Protein AF-B4UJD8-F1 (afdb_monomer_lite)

Secondary structure (DSSP, 8-state):
-----------------------PPPPPP---S--S--GGGTSS-TTS--SSHHHHHS-SS-TT--SSSTTTTTHHHHHS--SS-SPPPGGGTSPPP-SGGGTTS-------TTTTGGG---EEETTEEES-GGGTTTSSB-S-SSPBTT------HHHHB-SS-TTS-TT---HHHH-TTTB-TTS-B-GGGT-TTSSS-----SS-TTTTSTTTHHHHHTT-SGGGHHHH-TTSS-GGGT--HHHHTTSSGGGG-HHHHSSS--SS--GGGHHHHSSSS-TTS---TTSTTTTTHHHHHT-SSSSPPPGGGTSPPP-SGGG-SS-------TTTTGGG---EE-SSBEESBTTTBSSTT-S-SS-BTT--SPP-GGGTS--S-SSSTTTSSTTHHIIIIIS---HHHHH-TT--SS---GGGSSSSS----GGG-EETTTTEE-STTSTT---

Structure (mmCIF, N/CA/C/O backbone):
data_AF-B4UJD8-F1
#
_entry.id   AF-B4UJD8-F1
#
loop_
_atom_site.group_PDB
_atom_site.id
_atom_site.type_symbol
_atom_site.label_atom_id
_atom_site.label_alt_id
_atom_site.label_comp_id
_atom_site.label_asym_id
_atom_site.label_entity_id
_atom_site.label_seq_id
_atom_site.pdbx_PDB_ins_code
_atom_site.Cartn_x
_atom_site.Cartn_y
_atom_site.Cartn_z
_atom_site.occupancy
_atom_site.B_iso_or_equiv
_atom_site.auth_seq_id
_atom_site.auth_comp_id
_atom_site.auth_asym_id
_atom_site.auth_atom_id
_atom_site.pdbx_PDB_model_num
ATOM 1 N N . MET A 1 1 ? -77.875 -47.893 107.534 1.00 36.34 1 MET A N 1
ATOM 2 C CA . MET A 1 1 ? -77.139 -49.135 107.843 1.00 36.34 1 MET A CA 1
ATOM 3 C C . MET A 1 1 ? -75.727 -48.987 107.295 1.00 36.34 1 MET A C 1
ATOM 5 O O . MET A 1 1 ? -75.615 -48.706 106.115 1.00 36.34 1 MET A O 1
ATOM 9 N N . ALA A 1 2 ? -74.734 -49.047 108.196 1.00 34.66 2 ALA A N 1
ATOM 10 C CA . ALA A 1 2 ? -73.296 -49.353 108.041 1.00 34.66 2 ALA A CA 1
ATOM 11 C C . ALA A 1 2 ? -72.587 -48.973 106.711 1.00 34.66 2 ALA A C 1
ATOM 13 O O . ALA A 1 2 ? -72.903 -49.521 105.666 1.00 34.66 2 ALA A O 1
ATOM 14 N N . SER A 1 3 ? -71.656 -48.004 106.727 1.00 36.50 3 SER A N 1
ATOM 15 C CA . SER A 1 3 ? -70.183 -48.200 106.885 1.00 36.50 3 SER A CA 1
ATOM 16 C C . SER A 1 3 ? -69.470 -48.352 105.529 1.00 36.50 3 SER A C 1
ATOM 18 O O . SER A 1 3 ? -69.994 -49.033 104.667 1.00 36.50 3 SER A O 1
ATOM 20 N N . THR A 1 4 ? -68.275 -47.840 105.218 1.00 42.84 4 THR A N 1
ATOM 21 C CA . THR A 1 4 ? -67.281 -46.948 105.847 1.00 42.84 4 THR A CA 1
ATOM 22 C C . THR A 1 4 ? -66.138 -46.746 104.821 1.00 42.84 4 THR A C 1
ATOM 24 O O . THR A 1 4 ? -65.787 -47.712 104.156 1.00 42.84 4 THR A O 1
ATOM 27 N N . HIS A 1 5 ? -65.484 -45.565 104.827 1.00 41.19 5 HIS A N 1
ATOM 28 C CA . HIS A 1 5 ? -64.039 -45.310 104.540 1.00 41.19 5 HIS A CA 1
ATOM 29 C C . HIS A 1 5 ? -63.490 -45.554 103.103 1.00 41.19 5 HIS A C 1
ATOM 31 O O . HIS A 1 5 ? -63.821 -46.544 102.478 1.00 41.19 5 HIS A O 1
ATOM 37 N N . ARG A 1 6 ? -62.603 -44.749 102.481 1.00 45.25 6 ARG A N 1
ATOM 38 C CA . ARG A 1 6 ? -61.486 -43.861 102.907 1.00 45.25 6 ARG A CA 1
ATOM 39 C C . ARG A 1 6 ? -61.124 -42.910 101.729 1.00 45.25 6 ARG A C 1
ATOM 41 O O . ARG A 1 6 ? -61.135 -43.358 100.592 1.00 45.25 6 ARG A O 1
ATOM 48 N N . ALA A 1 7 ? -60.999 -41.596 101.960 1.00 42.34 7 ALA A N 1
ATOM 49 C CA . ALA A 1 7 ? -59.747 -40.802 102.066 1.00 42.34 7 ALA A CA 1
ATOM 50 C C . ALA A 1 7 ? -59.022 -40.541 100.715 1.00 42.34 7 ALA A C 1
ATOM 52 O O . ALA A 1 7 ? -58.520 -41.480 100.116 1.00 42.34 7 ALA A O 1
ATOM 53 N N . ALA A 1 8 ? -59.099 -39.323 100.146 1.00 39.50 8 ALA A N 1
ATOM 54 C CA . ALA A 1 8 ? -58.214 -38.140 100.353 1.00 39.50 8 ALA A CA 1
ATOM 55 C C . ALA A 1 8 ? -57.079 -38.123 99.288 1.00 39.50 8 ALA A C 1
ATOM 57 O O . ALA A 1 8 ? -56.588 -39.187 98.951 1.00 39.50 8 ALA A O 1
ATOM 58 N N . LEU A 1 9 ? -56.624 -37.044 98.636 1.00 38.75 9 LEU A N 1
ATOM 59 C CA . LEU A 1 9 ? -56.438 -35.611 98.925 1.00 38.75 9 LEU A CA 1
ATOM 60 C C . LEU A 1 9 ? -56.398 -34.840 97.568 1.00 38.75 9 LEU A C 1
ATOM 62 O O . LEU A 1 9 ? -55.934 -35.408 96.587 1.00 38.75 9 LEU A O 1
ATOM 66 N N . ALA A 1 10 ? -57.033 -33.661 97.438 1.00 39.34 10 ALA A N 1
ATOM 67 C CA . ALA A 1 10 ? -56.462 -32.286 97.519 1.00 39.34 10 ALA A CA 1
ATOM 68 C C . ALA A 1 10 ? -55.699 -31.842 96.241 1.00 39.34 10 ALA A C 1
ATOM 70 O O . ALA A 1 10 ? -54.967 -32.637 95.679 1.00 39.34 10 ALA A O 1
ATOM 71 N N . ALA A 1 11 ? -55.763 -30.620 95.700 1.00 37.59 11 ALA A N 1
ATOM 72 C CA . ALA A 1 11 ? -56.345 -29.311 96.037 1.00 37.59 11 ALA A CA 1
ATOM 73 C C . ALA A 1 11 ? -56.463 -28.519 94.696 1.00 37.59 11 ALA A C 1
ATOM 75 O O . ALA A 1 11 ? -55.673 -28.773 93.792 1.00 37.59 11 ALA A O 1
ATOM 76 N N . LEU A 1 12 ? -57.533 -27.751 94.416 1.00 34.31 12 LEU A N 1
ATOM 77 C CA . LEU A 1 12 ? -57.715 -26.300 94.698 1.00 34.31 12 LEU A CA 1
ATOM 78 C C . LEU A 1 12 ? -56.633 -25.416 94.020 1.00 34.31 12 LEU A C 1
ATOM 80 O O . LEU A 1 12 ? -55.460 -25.706 94.184 1.00 34.31 12 LEU A O 1
ATOM 84 N N . ALA A 1 13 ? -56.869 -24.319 93.290 1.00 34.78 13 ALA A N 1
ATOM 85 C CA . ALA A 1 13 ? -57.971 -23.359 93.141 1.00 34.78 13 ALA A CA 1
ATOM 86 C C . ALA A 1 13 ? -57.783 -22.638 91.771 1.00 34.78 13 ALA A C 1
ATOM 88 O O . ALA A 1 13 ? -56.651 -22.454 91.342 1.00 34.78 13 ALA A O 1
ATOM 89 N N . LEU A 1 14 ? -58.819 -22.415 90.954 1.00 33.75 14 LEU A N 1
ATOM 90 C CA . LEU A 1 14 ? -59.686 -21.219 90.880 1.00 33.75 14 LEU A CA 1
ATOM 91 C C . LEU A 1 14 ? -58.973 -19.902 90.469 1.00 33.75 14 LEU A C 1
ATOM 93 O O . LEU A 1 14 ? -58.205 -19.374 91.261 1.00 33.75 14 LEU A O 1
ATOM 97 N N . LEU A 1 15 ? -59.281 -19.358 89.275 1.00 32.44 15 LEU A N 1
ATOM 98 C CA . LEU A 1 15 ? -59.877 -18.018 89.028 1.00 32.44 15 LEU A CA 1
ATOM 99 C C . LEU A 1 15 ? -59.773 -17.560 87.542 1.00 32.44 15 LEU A C 1
ATOM 101 O O . LEU A 1 15 ? -58.702 -17.268 87.030 1.00 32.44 15 LEU A O 1
ATOM 105 N N . THR A 1 16 ? -60.948 -17.511 86.898 1.00 38.09 16 THR A N 1
ATOM 106 C CA . THR A 1 16 ? -61.506 -16.555 85.902 1.00 38.09 16 THR A CA 1
ATOM 107 C C . THR A 1 16 ? -60.608 -15.666 85.016 1.00 38.09 16 THR A C 1
ATOM 109 O O . THR A 1 16 ? -59.870 -14.844 85.546 1.00 38.09 16 THR A O 1
ATOM 112 N N . ALA A 1 17 ? -60.867 -15.641 83.694 1.00 33.38 17 ALA A N 1
ATOM 113 C CA . ALA A 1 17 ? -61.405 -14.478 82.941 1.00 33.38 17 ALA A CA 1
ATOM 114 C C . ALA A 1 17 ? -61.353 -14.671 81.402 1.00 33.38 17 ALA A C 1
ATOM 116 O O . ALA A 1 17 ? -60.573 -15.449 80.871 1.00 33.38 17 ALA A O 1
ATOM 117 N N . THR A 1 18 ? -62.246 -13.957 80.719 1.00 43.69 18 THR A N 1
ATOM 118 C CA . THR A 1 18 ? -62.742 -14.060 79.332 1.00 43.69 18 THR A CA 1
ATOM 119 C C . THR A 1 18 ? -61.952 -13.295 78.257 1.00 43.69 18 THR A C 1
ATOM 121 O O . THR A 1 18 ? -61.512 -12.187 78.543 1.00 43.69 18 THR A O 1
ATOM 124 N N . ALA A 1 19 ? -61.933 -13.813 77.014 1.00 33.84 19 ALA A N 1
ATOM 125 C CA . ALA A 1 19 ? -61.904 -13.139 75.681 1.00 33.84 19 ALA A CA 1
ATOM 126 C C . ALA A 1 19 ? -61.369 -14.151 74.635 1.00 33.84 19 ALA A C 1
ATOM 128 O O . ALA A 1 19 ? -60.592 -15.015 75.013 1.00 33.84 19 ALA A O 1
ATOM 129 N N . ALA A 1 20 ? -61.619 -14.159 73.326 1.00 31.33 20 ALA A N 1
ATOM 130 C CA . ALA A 1 20 ? -62.555 -13.560 72.375 1.00 31.33 20 ALA A CA 1
ATOM 131 C C . ALA A 1 20 ? -62.403 -14.393 71.065 1.00 31.33 20 ALA A C 1
ATOM 133 O O . ALA A 1 20 ? -61.467 -15.182 70.938 1.00 31.33 20 ALA A O 1
ATOM 134 N N . CYS A 1 21 ? -63.329 -14.250 70.117 1.00 38.25 21 CYS A N 1
ATOM 135 C CA . CYS A 1 21 ? -63.349 -14.929 68.816 1.00 38.25 21 CYS A CA 1
ATOM 136 C C . CYS A 1 21 ? -62.068 -14.708 67.984 1.00 38.25 21 CYS A C 1
ATOM 138 O O . CYS A 1 21 ? -61.701 -13.559 67.784 1.00 38.25 21 CYS A O 1
ATOM 140 N N . ASP A 1 22 ? -61.470 -15.768 67.427 1.00 32.75 22 ASP A N 1
ATOM 141 C CA . ASP A 1 22 ? -61.184 -15.872 65.983 1.00 32.75 22 ASP A CA 1
ATOM 142 C C . ASP A 1 22 ? -60.645 -17.268 65.624 1.00 32.75 22 ASP A C 1
ATOM 144 O O . ASP A 1 22 ? -59.728 -17.797 66.252 1.00 32.75 22 ASP A O 1
ATOM 148 N N . GLN A 1 23 ? -61.256 -17.900 64.624 1.00 34.94 23 GLN A N 1
ATOM 149 C CA . GLN A 1 23 ? -60.918 -19.250 64.169 1.00 34.94 23 GLN A CA 1
ATOM 150 C C . GLN A 1 23 ? -59.614 -19.223 63.360 1.00 34.94 23 GLN A C 1
ATOM 152 O O . GLN A 1 23 ? -59.596 -18.849 62.186 1.00 34.94 23 GLN A O 1
ATOM 157 N N . ALA A 1 24 ? -58.521 -19.649 63.992 1.00 31.19 24 ALA A N 1
ATOM 158 C CA . ALA A 1 24 ? -57.240 -19.887 63.342 1.00 31.19 24 ALA A CA 1
ATOM 159 C C . ALA A 1 24 ? -57.334 -21.031 62.311 1.00 31.19 24 ALA A C 1
ATOM 161 O O . ALA A 1 24 ? -57.778 -22.139 62.613 1.00 31.19 24 ALA A O 1
ATOM 162 N N . ARG A 1 25 ? -56.874 -20.750 61.086 1.00 39.19 25 ARG A N 1
ATOM 163 C CA . ARG A 1 25 ? -56.551 -21.741 60.045 1.00 39.19 25 ARG A CA 1
ATOM 164 C C . ARG A 1 25 ? -55.299 -22.555 60.447 1.00 39.19 25 ARG A C 1
ATOM 166 O O . ARG A 1 25 ? -54.513 -22.080 61.263 1.00 39.19 25 ARG A O 1
ATOM 173 N N . PRO A 1 26 ? -55.144 -23.788 59.929 1.00 36.19 26 PRO A N 1
ATOM 174 C CA . PRO A 1 26 ? -54.552 -24.905 60.661 1.00 36.19 26 PRO A CA 1
ATOM 175 C C . PRO A 1 26 ? -53.028 -24.836 60.800 1.00 36.19 26 PRO A C 1
ATOM 177 O O . PRO A 1 26 ? -52.318 -24.297 59.953 1.00 36.19 26 PRO A O 1
ATOM 180 N N . THR A 1 27 ? -52.543 -25.438 61.885 1.00 34.59 27 THR A N 1
ATOM 181 C CA . THR A 1 27 ? -51.129 -25.616 62.222 1.00 34.59 27 THR A CA 1
ATOM 182 C C . THR A 1 27 ? -50.426 -26.547 61.235 1.00 34.59 27 THR A C 1
ATOM 184 O O . THR A 1 27 ? -50.918 -27.639 60.950 1.00 34.59 27 THR A O 1
ATOM 187 N N . LEU A 1 28 ? -49.257 -26.112 60.758 1.00 40.97 28 LEU A N 1
ATOM 188 C CA . LEU A 1 28 ? -48.343 -26.864 59.896 1.00 40.97 28 LEU A CA 1
ATOM 189 C C . LEU A 1 28 ? -47.882 -28.156 60.591 1.00 40.97 28 LEU A C 1
ATOM 191 O O . LEU A 1 28 ? -47.211 -28.103 61.621 1.00 40.97 28 LEU A O 1
ATOM 195 N N . GLY A 1 29 ? -48.244 -29.301 60.012 1.00 33.28 29 GLY A N 1
ATOM 196 C CA . GLY A 1 29 ? -47.719 -30.617 60.364 1.00 33.28 29 GLY A CA 1
ATOM 197 C C . GLY A 1 29 ? -46.497 -30.983 59.515 1.00 33.28 29 GLY A C 1
ATOM 198 O O . GLY A 1 29 ? -46.552 -30.924 58.293 1.00 33.28 29 GLY A O 1
ATOM 199 N N . GLU A 1 30 ? -45.422 -31.337 60.220 1.00 34.66 30 GLU A N 1
ATOM 200 C CA . GLU A 1 30 ? -44.389 -32.344 59.916 1.00 34.66 30 GLU A CA 1
ATOM 201 C C . GLU A 1 30 ? -43.622 -32.311 58.570 1.00 34.66 30 GLU A C 1
ATOM 203 O O . GLU A 1 30 ? -44.000 -32.899 57.565 1.00 34.66 30 GLU A O 1
ATOM 208 N N . ALA A 1 31 ? -42.445 -31.678 58.651 1.00 43.25 31 ALA A N 1
ATOM 209 C CA . ALA A 1 31 ? -41.127 -32.071 58.130 1.00 43.25 31 ALA A CA 1
ATOM 210 C C . ALA A 1 31 ? -40.990 -32.751 56.744 1.00 43.25 31 ALA A C 1
ATOM 212 O O . ALA A 1 31 ? -41.003 -33.974 56.615 1.00 43.25 31 ALA A O 1
ATOM 213 N N . GLY A 1 32 ? -40.577 -31.938 55.765 1.00 29.09 32 GLY A N 1
ATOM 214 C CA . GLY A 1 32 ? -39.579 -32.297 54.752 1.00 29.09 32 GLY A CA 1
ATOM 215 C C . GLY A 1 32 ? -38.429 -31.282 54.806 1.00 29.09 32 GLY A C 1
ATOM 216 O O . GLY A 1 32 ? -38.670 -30.079 54.878 1.00 29.09 32 GLY A O 1
ATOM 217 N N . ALA A 1 33 ? -37.182 -31.748 54.864 1.00 37.41 33 ALA A N 1
ATOM 218 C CA . ALA A 1 33 ? -35.989 -30.915 55.013 1.00 37.41 33 ALA A CA 1
ATOM 219 C C . ALA A 1 33 ? -35.743 -30.003 53.790 1.00 37.41 33 ALA A C 1
ATOM 221 O O . ALA A 1 33 ? -35.701 -30.498 52.667 1.00 37.41 33 ALA A O 1
ATOM 222 N N . GLY A 1 34 ? -35.519 -28.700 54.028 1.00 33.53 34 GLY A N 1
ATOM 223 C CA . GLY A 1 34 ? -35.013 -27.738 53.033 1.00 33.53 34 GLY A CA 1
ATOM 224 C C . GLY A 1 34 ? -35.823 -26.441 52.904 1.00 33.53 34 GLY A C 1
ATOM 225 O O . GLY A 1 34 ? -36.381 -26.184 51.847 1.00 33.53 34 GLY A O 1
ATOM 226 N N . ALA A 1 35 ? -35.897 -25.618 53.956 1.00 39.38 35 ALA A N 1
ATOM 227 C CA . ALA A 1 35 ? -36.527 -24.293 53.896 1.00 39.38 35 ALA A CA 1
ATOM 228 C C . ALA A 1 35 ? -35.481 -23.175 54.049 1.00 39.38 35 ALA A C 1
ATOM 230 O O . ALA A 1 35 ? -35.401 -22.519 55.087 1.00 39.38 35 ALA A O 1
ATOM 231 N N . GLU A 1 36 ? -34.695 -22.945 52.996 1.00 44.38 36 GLU A N 1
ATOM 232 C CA . GLU A 1 36 ? -34.398 -21.564 52.602 1.00 44.38 36 GLU A CA 1
ATOM 233 C C . GLU A 1 36 ? -35.708 -20.986 52.037 1.00 44.38 36 GLU A C 1
ATOM 235 O O . GLU A 1 36 ? -36.430 -21.669 51.315 1.00 44.38 36 GLU A O 1
ATOM 240 N N . GLY A 1 37 ? -36.096 -19.794 52.493 1.00 55.91 37 GLY A N 1
ATOM 241 C CA . GLY A 1 37 ? -37.472 -19.299 52.421 1.00 55.91 37 GLY A CA 1
ATOM 242 C C . GLY A 1 37 ? -38.082 -19.268 51.017 1.00 55.91 37 GLY A C 1
ATOM 243 O O . GLY A 1 37 ? -37.498 -18.726 50.086 1.00 55.91 37 GLY A O 1
ATOM 244 N N . ASP A 1 38 ? -39.306 -19.780 50.901 1.00 76.69 38 ASP A N 1
ATOM 245 C CA . ASP A 1 38 ? -40.151 -19.666 49.712 1.00 76.69 38 ASP A CA 1
ATOM 246 C C . ASP A 1 38 ? -40.569 -18.198 49.499 1.00 76.69 38 ASP A C 1
ATOM 248 O O . ASP A 1 38 ? -41.633 -17.759 49.928 1.00 76.69 38 ASP A O 1
ATOM 252 N N . CYS A 1 39 ? -39.699 -17.389 48.887 1.00 81.00 39 CYS A N 1
ATOM 253 C CA . CYS A 1 39 ? -39.991 -15.992 48.553 1.00 81.00 39 CYS A CA 1
ATOM 254 C C . CYS A 1 39 ? -41.254 -15.865 47.680 1.00 81.00 39 CYS A C 1
ATOM 256 O O . CYS A 1 39 ? -42.000 -14.885 47.818 1.00 81.00 39 CYS A O 1
ATOM 258 N N . THR A 1 40 ? -41.522 -16.895 46.862 1.00 85.69 40 THR A N 1
ATOM 259 C CA . THR A 1 40 ? -42.708 -17.014 46.010 1.00 85.69 40 THR A CA 1
ATOM 260 C C . THR A 1 40 ? -44.021 -17.192 46.763 1.00 85.69 40 THR A C 1
ATOM 262 O O . THR A 1 40 ? -45.080 -16.961 46.182 1.00 85.69 40 THR A O 1
ATOM 265 N N . SER A 1 41 ? -43.981 -17.466 48.072 1.00 83.50 41 SER A N 1
ATOM 266 C CA . SER A 1 41 ? -45.177 -17.451 48.921 1.00 83.50 41 SER A CA 1
ATOM 267 C C . SER A 1 41 ? -45.731 -16.043 49.161 1.00 83.50 41 SER A C 1
ATOM 269 O O . SER A 1 41 ? -46.880 -15.906 49.576 1.00 83.50 41 SER A O 1
ATOM 271 N N . CYS A 1 42 ? -44.908 -15.002 48.979 1.00 81.06 42 CYS A N 1
ATOM 272 C CA . CYS A 1 42 ? -45.300 -13.609 49.205 1.00 81.06 42 CYS A CA 1
ATOM 273 C C . CYS A 1 42 ? -45.331 -12.783 47.913 1.00 81.06 42 CYS A C 1
ATOM 275 O O . CYS A 1 42 ? -46.253 -12.000 47.741 1.00 81.06 42 CYS A O 1
ATOM 277 N N . HIS A 1 43 ? -44.344 -12.921 47.025 1.00 86.31 43 HIS A N 1
ATOM 278 C CA . HIS A 1 43 ? -44.218 -12.150 45.777 1.00 86.31 43 HIS A CA 1
ATOM 279 C C . HIS A 1 43 ? -43.507 -12.992 44.718 1.00 86.31 43 HIS A C 1
ATOM 281 O O . HIS A 1 43 ? -42.815 -13.937 45.069 1.00 86.31 43 HIS A O 1
ATOM 287 N N . GLY A 1 44 ? -43.622 -12.656 43.435 1.00 86.25 44 GLY A N 1
ATOM 288 C CA . GLY A 1 44 ? -43.077 -13.523 42.385 1.00 86.25 44 GLY A CA 1
ATOM 289 C C . GLY A 1 44 ? -44.121 -14.468 41.796 1.00 86.25 44 GLY A C 1
ATOM 290 O O . GLY A 1 44 ? -45.320 -14.205 41.853 1.00 86.25 44 GLY A O 1
ATOM 291 N N . ASP A 1 45 ? -43.649 -15.547 41.173 1.00 87.12 45 ASP A N 1
ATOM 292 C CA . ASP A 1 45 ? -44.489 -16.598 40.596 1.00 87.12 45 ASP A CA 1
ATOM 293 C C . ASP A 1 45 ? -43.751 -17.943 40.630 1.00 87.12 45 ASP A C 1
ATOM 295 O O . ASP A 1 45 ? -42.859 -18.185 39.815 1.00 87.12 45 ASP A O 1
ATOM 299 N N . ALA A 1 46 ? -44.145 -18.820 41.558 1.00 87.06 46 ALA A N 1
ATOM 300 C CA . ALA A 1 46 ? -43.579 -20.163 41.716 1.00 87.06 46 ALA A CA 1
ATOM 301 C C . ALA A 1 46 ? -43.800 -21.068 40.491 1.00 87.06 46 ALA A C 1
ATOM 303 O O . ALA A 1 46 ? -43.109 -22.070 40.325 1.00 87.06 46 ALA A O 1
ATOM 304 N N . THR A 1 47 ? -44.776 -20.742 39.639 1.00 87.62 47 THR A N 1
ATOM 305 C CA . THR A 1 47 ? -45.104 -21.536 38.447 1.00 87.62 47 THR A CA 1
ATOM 306 C C . THR A 1 47 ? -44.253 -21.162 37.238 1.00 87.62 47 THR A C 1
ATOM 308 O O . THR A 1 47 ? -44.272 -21.862 36.224 1.00 87.62 47 THR A O 1
ATOM 311 N N . ARG A 1 48 ? -43.475 -20.077 37.335 1.00 86.12 48 ARG A N 1
ATOM 312 C CA . ARG A 1 48 ? -42.619 -19.613 36.247 1.00 86.12 48 ARG A CA 1
ATOM 313 C C . ARG A 1 48 ? -41.448 -20.565 36.034 1.00 86.12 48 ARG A C 1
ATOM 315 O O . ARG A 1 48 ? -40.782 -20.974 36.983 1.00 86.12 48 ARG A O 1
ATOM 322 N N . SER A 1 49 ? -41.168 -20.881 34.775 1.00 88.69 49 SER A N 1
ATOM 323 C CA . SER A 1 49 ? -39.999 -21.673 34.396 1.00 88.69 49 SER A CA 1
ATOM 324 C C . SER A 1 49 ? -38.737 -20.812 34.450 1.00 88.69 49 SER A C 1
ATOM 326 O O . SER A 1 49 ? -38.416 -20.136 33.479 1.00 88.69 49 SER A O 1
ATOM 328 N N . GLU A 1 50 ? -38.015 -20.864 35.567 1.00 88.81 50 GLU A N 1
ATOM 329 C CA . GLU A 1 50 ? -36.769 -20.123 35.787 1.00 88.81 50 GLU A CA 1
ATOM 330 C C . GLU A 1 50 ? -35.664 -21.037 36.322 1.00 88.81 50 GLU A C 1
ATOM 332 O O . GLU A 1 50 ? -35.925 -22.111 36.862 1.00 88.81 50 GLU A O 1
ATOM 337 N N . ALA A 1 51 ? -34.412 -20.589 36.210 1.00 85.81 51 ALA A N 1
ATOM 338 C CA . ALA A 1 51 ? -33.251 -21.373 36.632 1.00 85.81 51 ALA A CA 1
ATOM 339 C C . ALA A 1 51 ? -33.104 -21.514 38.163 1.00 85.81 51 ALA A C 1
ATOM 341 O O . ALA A 1 51 ? -32.324 -22.346 38.625 1.00 85.81 51 ALA A O 1
ATOM 342 N N . SER A 1 52 ? -33.811 -20.706 38.962 1.00 86.19 52 SER A N 1
ATOM 343 C CA . SER A 1 52 ? -33.771 -20.784 40.427 1.00 86.19 52 SER A CA 1
ATOM 344 C C . SER A 1 52 ? -35.041 -20.237 41.081 1.00 86.19 52 SER A C 1
ATOM 346 O O . SER A 1 52 ? -35.715 -19.372 40.521 1.00 86.19 52 SER A O 1
ATOM 348 N N . ALA A 1 53 ? -35.316 -20.672 42.315 1.00 84.06 53 ALA A N 1
ATOM 349 C CA . ALA A 1 53 ? -36.419 -20.149 43.129 1.00 84.06 53 ALA A CA 1
ATOM 350 C C . ALA A 1 53 ? -36.310 -18.634 43.381 1.00 84.06 53 ALA A C 1
ATOM 352 O O . ALA A 1 53 ? -37.317 -17.934 43.468 1.00 84.06 53 ALA A O 1
ATOM 353 N N . LEU A 1 54 ? -35.087 -18.097 43.429 1.00 83.12 54 LEU A N 1
ATOM 354 C CA . LEU A 1 54 ? -34.863 -16.660 43.580 1.00 83.12 54 LEU A CA 1
ATOM 355 C C . LEU A 1 54 ? -35.266 -15.875 42.318 1.00 83.12 54 LEU A C 1
ATOM 357 O O . LEU A 1 54 ? -35.820 -14.784 42.423 1.00 83.12 54 LEU A O 1
ATOM 361 N N . LEU A 1 55 ? -35.045 -16.435 41.125 1.00 86.50 55 LEU A N 1
ATOM 362 C CA . LEU A 1 55 ? -35.518 -15.841 39.869 1.00 86.50 55 LEU A CA 1
ATOM 363 C C . LEU A 1 55 ? -37.046 -15.932 39.739 1.00 86.50 55 LEU A C 1
ATOM 365 O O . LEU A 1 55 ? -37.685 -14.982 39.285 1.00 86.50 55 LEU A O 1
ATOM 3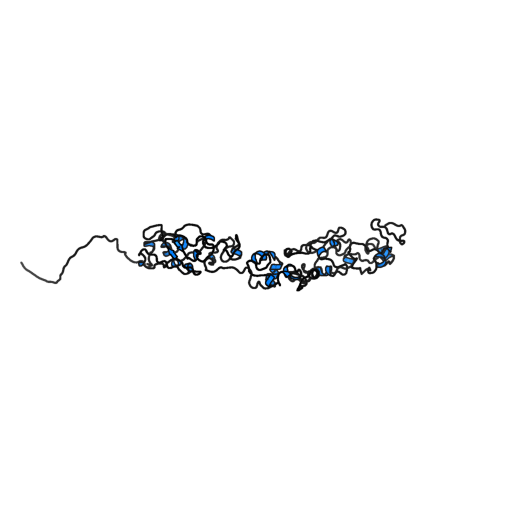69 N N . GLN A 1 56 ? -37.655 -17.025 40.209 1.00 87.12 56 GLN A N 1
ATOM 370 C CA . GLN A 1 56 ? -39.118 -17.144 40.309 1.00 87.12 56 GLN A CA 1
ATOM 371 C C . GLN A 1 56 ? -39.703 -16.086 41.257 1.00 87.12 56 GLN A C 1
ATOM 373 O O . GLN A 1 56 ? -40.760 -15.511 40.981 1.00 87.12 56 GLN A O 1
ATOM 378 N N . ALA A 1 57 ? -38.989 -15.775 42.341 1.00 86.31 57 ALA A N 1
ATOM 379 C CA . ALA A 1 57 ? -39.366 -14.745 43.303 1.00 86.31 57 ALA A CA 1
ATOM 380 C C . ALA A 1 57 ? -39.261 -13.318 42.755 1.00 86.31 57 ALA A C 1
ATOM 382 O O . ALA A 1 57 ? -39.958 -12.433 43.247 1.00 86.31 57 ALA A O 1
ATOM 383 N N . ALA A 1 58 ? -38.454 -13.083 41.712 1.00 85.62 58 ALA A N 1
ATOM 384 C CA . ALA A 1 58 ? -38.401 -11.781 41.065 1.00 85.62 58 ALA A CA 1
ATOM 385 C C . ALA A 1 58 ? -39.815 -11.390 40.586 1.00 85.62 58 ALA A C 1
ATOM 387 O O . ALA A 1 58 ? -40.414 -12.135 39.800 1.00 85.62 58 ALA A O 1
ATOM 388 N N . PRO A 1 59 ? -40.375 -10.272 41.076 1.00 76.88 59 PRO A N 1
ATOM 389 C CA . PRO A 1 59 ? -41.815 -10.042 41.055 1.00 76.88 59 PRO A CA 1
ATOM 390 C C . PRO A 1 59 ? -42.331 -9.538 39.696 1.00 76.88 59 PRO A C 1
ATOM 392 O O . PRO A 1 59 ? -41.997 -8.430 39.289 1.00 76.88 59 PRO A O 1
ATOM 395 N N . PRO A 1 60 ? -43.211 -10.286 39.000 1.00 72.12 60 PRO A N 1
ATOM 396 C CA . PRO A 1 60 ? -44.188 -9.721 38.075 1.00 72.12 60 PRO A CA 1
ATOM 397 C C . PRO A 1 60 ? -45.418 -9.223 38.843 1.00 72.12 60 PRO A C 1
ATOM 399 O O . PRO A 1 60 ? -46.194 -8.428 38.319 1.00 72.12 60 PRO A O 1
ATOM 402 N N . ARG A 1 61 ? -45.596 -9.703 40.084 1.00 80.75 61 ARG A N 1
ATOM 403 C CA . ARG A 1 61 ? -46.569 -9.234 41.066 1.00 80.75 61 ARG A CA 1
ATOM 404 C C . ARG A 1 61 ? -45.883 -8.960 42.394 1.00 80.75 61 ARG A C 1
ATOM 406 O O . ARG A 1 61 ? -45.058 -9.763 42.831 1.00 80.75 61 ARG A O 1
ATOM 413 N N . ASP A 1 62 ? -46.224 -7.835 43.009 1.00 82.44 62 ASP A N 1
ATOM 414 C CA . ASP A 1 62 ? -45.742 -7.492 44.343 1.00 82.44 62 ASP A CA 1
ATOM 415 C C . ASP A 1 62 ? -46.483 -8.286 45.432 1.00 82.44 62 ASP A C 1
ATOM 417 O O . ASP A 1 62 ? -47.387 -9.076 45.147 1.00 82.44 62 ASP A O 1
ATOM 421 N N . ALA A 1 63 ? -46.124 -8.048 46.697 1.00 81.00 63 ALA A N 1
ATOM 422 C CA . ALA A 1 63 ? -46.743 -8.712 47.846 1.00 81.00 63 ALA A CA 1
ATOM 423 C C . ALA A 1 63 ? -48.247 -8.420 48.029 1.00 81.00 63 ALA A C 1
ATOM 425 O O . ALA A 1 63 ? -48.913 -9.076 48.827 1.00 81.00 63 ALA A O 1
ATOM 426 N N . HIS A 1 64 ? -48.791 -7.452 47.287 1.00 82.44 64 HIS A N 1
ATOM 427 C CA . HIS A 1 64 ? -50.203 -7.078 47.281 1.00 82.44 64 HIS A CA 1
ATOM 428 C C . HIS A 1 64 ? -50.907 -7.497 45.977 1.00 82.44 64 HIS A C 1
ATOM 430 O O . HIS A 1 64 ? -52.073 -7.165 45.764 1.00 82.44 64 HIS A O 1
ATOM 436 N N . GLY A 1 65 ? -50.218 -8.229 45.094 1.00 80.06 65 GLY A N 1
ATOM 437 C CA . GLY A 1 65 ? -50.744 -8.715 43.820 1.00 80.06 65 GLY A CA 1
ATOM 438 C C . GLY A 1 65 ? -50.726 -7.696 42.674 1.00 80.06 65 GLY A C 1
ATOM 439 O O . GLY A 1 65 ? -51.189 -8.030 41.573 1.00 80.06 65 GLY A O 1
ATOM 440 N N . SER A 1 66 ? -50.189 -6.486 42.881 1.00 84.00 66 SER A N 1
ATOM 441 C CA . SER A 1 66 ? -50.083 -5.462 41.835 1.00 84.00 66 SER A CA 1
ATOM 442 C C . SER A 1 66 ? -49.112 -5.909 40.753 1.00 84.00 66 SER A C 1
ATOM 444 O O . SER A 1 66 ? -48.004 -6.333 41.059 1.00 84.00 66 SER A O 1
ATOM 446 N N . ALA A 1 67 ? -49.508 -5.766 39.487 1.00 81.81 67 ALA A N 1
ATOM 447 C CA . ALA A 1 67 ? -48.661 -6.036 38.322 1.00 81.81 67 ALA A CA 1
ATOM 448 C C . ALA A 1 67 ? -48.003 -4.768 37.744 1.00 81.81 67 ALA A C 1
ATOM 450 O O . ALA A 1 67 ? -47.416 -4.803 36.667 1.00 81.81 67 ALA A O 1
ATOM 451 N N . SER A 1 68 ? -48.105 -3.636 38.447 1.00 79.00 68 SER A N 1
ATOM 452 C CA . SER A 1 68 ? -47.508 -2.366 38.029 1.00 79.00 68 SER A CA 1
ATOM 453 C C . SER A 1 68 ? -46.860 -1.622 39.193 1.00 79.00 68 SER A C 1
ATOM 455 O O . SER A 1 68 ? -47.261 -1.785 40.346 1.00 79.00 68 SER A O 1
ATOM 457 N N . GLY A 1 69 ? -45.895 -0.762 38.871 1.00 79.62 69 GLY A N 1
ATOM 458 C CA . GLY A 1 69 ? -45.198 0.090 39.831 1.00 79.62 69 GLY A CA 1
ATOM 459 C C . GLY A 1 69 ? -43.773 -0.376 40.158 1.00 79.62 69 GLY A C 1
ATOM 460 O O . GLY A 1 69 ? -43.285 -1.363 39.593 1.00 79.62 69 GLY A O 1
ATOM 461 N N . PRO A 1 70 ? -43.087 0.340 41.069 1.00 78.06 70 PRO A N 1
ATOM 462 C CA . PRO A 1 70 ? -41.675 0.113 41.382 1.00 78.06 70 PRO A CA 1
ATOM 463 C C . PRO A 1 70 ? -41.358 -1.306 41.862 1.00 78.06 70 PRO A C 1
ATOM 465 O O . PRO A 1 70 ? -40.297 -1.833 41.552 1.00 78.06 70 PRO A O 1
ATOM 468 N N . ALA A 1 71 ? -42.299 -1.956 42.548 1.00 79.25 71 ALA A N 1
ATOM 469 C CA . ALA A 1 71 ? -42.104 -3.280 43.128 1.00 79.25 71 ALA A CA 1
ATOM 470 C C . ALA A 1 71 ? -42.082 -4.436 42.110 1.00 79.25 71 ALA A C 1
ATOM 472 O O . ALA A 1 71 ? -41.745 -5.542 42.501 1.00 79.25 71 ALA A O 1
ATOM 473 N N . VAL A 1 72 ? -42.428 -4.215 40.836 1.00 80.88 72 VAL A N 1
ATOM 474 C CA . VAL A 1 72 ? -42.507 -5.278 39.808 1.00 80.88 72 VAL A CA 1
ATOM 475 C C . VAL A 1 72 ? -41.784 -4.917 38.512 1.00 80.88 72 VAL A C 1
ATOM 477 O O . VAL A 1 72 ? -40.980 -5.707 38.029 1.00 80.88 72 VAL A O 1
ATOM 480 N N . GLY A 1 73 ? -41.991 -3.689 38.019 1.00 81.06 73 GLY A N 1
ATOM 481 C CA . GLY A 1 73 ? -41.559 -3.139 36.724 1.00 81.06 73 GLY A CA 1
ATOM 482 C C . GLY A 1 73 ? -40.516 -3.923 35.913 1.00 81.06 73 GLY A C 1
ATOM 483 O O . GLY A 1 73 ? -40.862 -4.842 35.177 1.00 81.06 73 GLY A O 1
ATOM 484 N N . ALA A 1 74 ? -39.251 -3.496 35.969 1.00 86.31 74 ALA A N 1
ATOM 485 C CA . ALA A 1 74 ? -38.208 -3.898 35.017 1.00 86.31 74 ALA A CA 1
ATOM 486 C C . ALA A 1 74 ? -37.341 -5.097 35.458 1.00 86.31 74 ALA A C 1
ATOM 488 O O . ALA A 1 74 ? -36.293 -5.331 34.855 1.00 86.31 74 ALA A O 1
ATOM 489 N N . HIS A 1 75 ? -37.738 -5.858 36.487 1.00 86.31 75 HIS A N 1
ATOM 490 C CA . HIS A 1 75 ? -36.904 -6.942 37.029 1.00 86.31 75 HIS A CA 1
ATOM 491 C C . HIS A 1 75 ? -36.533 -7.985 35.966 1.00 86.31 75 HIS A C 1
ATOM 493 O O . HIS A 1 75 ? -35.355 -8.246 35.750 1.00 86.31 75 HIS A O 1
ATOM 499 N N . GLN A 1 76 ? -37.519 -8.536 35.251 1.00 81.69 76 GLN A N 1
ATOM 500 C CA . GLN A 1 76 ? -37.269 -9.604 34.270 1.00 81.69 76 GLN A CA 1
ATOM 501 C C . GLN A 1 76 ? -36.330 -9.159 33.141 1.00 81.69 76 GLN A C 1
ATOM 503 O O . GLN A 1 76 ? -35.459 -9.913 32.726 1.00 81.69 76 GLN A O 1
ATOM 508 N N . ALA A 1 77 ? -36.439 -7.900 32.707 1.00 84.00 77 ALA A N 1
ATOM 509 C CA . ALA A 1 77 ? -35.590 -7.354 31.651 1.00 84.00 77 ALA A CA 1
ATOM 510 C C . ALA A 1 77 ? -34.096 -7.311 32.023 1.00 84.00 77 ALA A C 1
ATOM 512 O O . ALA A 1 77 ? -33.256 -7.328 31.131 1.00 84.00 77 ALA A O 1
ATOM 513 N N . HIS A 1 78 ? -33.765 -7.260 33.317 1.00 87.81 78 HIS A N 1
ATOM 514 C CA . HIS A 1 78 ? -32.379 -7.267 33.794 1.00 87.81 78 HIS A CA 1
ATOM 515 C C . HIS A 1 78 ? -31.887 -8.671 34.145 1.00 87.81 78 HIS A C 1
ATOM 517 O O . HIS A 1 78 ? -30.705 -8.963 33.997 1.00 87.81 78 HIS A O 1
ATOM 523 N N . LEU A 1 79 ? -32.772 -9.545 34.626 1.00 88.94 79 LEU A N 1
ATOM 524 C CA . LEU A 1 79 ? -32.401 -10.876 35.114 1.00 88.94 79 LEU A CA 1
ATOM 525 C C . LEU A 1 79 ? -32.190 -11.902 33.993 1.00 88.94 79 LEU A C 1
ATOM 527 O O . LEU A 1 79 ? -31.663 -12.984 34.246 1.00 88.94 79 LEU A O 1
ATOM 531 N N . HIS A 1 80 ? -32.576 -11.574 32.761 1.00 86.81 80 HIS A N 1
ATOM 532 C CA . HIS A 1 80 ? -32.375 -12.419 31.588 1.00 86.81 80 HIS A CA 1
ATOM 533 C C . HIS A 1 80 ? -31.378 -11.794 30.616 1.00 86.81 80 HIS A C 1
ATOM 535 O O . HIS A 1 80 ? -31.196 -10.579 30.576 1.00 86.81 80 HIS A O 1
ATOM 541 N N . ALA A 1 81 ? -30.721 -12.640 29.821 1.00 87.12 81 ALA A N 1
ATOM 542 C CA . ALA A 1 81 ? -29.854 -12.164 28.752 1.00 87.12 81 ALA A CA 1
ATOM 543 C C . ALA A 1 81 ? -30.678 -11.377 27.724 1.00 87.12 81 ALA A C 1
ATOM 545 O O . ALA A 1 81 ? -31.768 -11.794 27.328 1.00 87.12 81 ALA A O 1
ATOM 546 N N . THR A 1 82 ? -30.132 -10.255 27.276 1.00 86.44 82 THR A N 1
ATOM 547 C CA . THR A 1 82 ? -30.737 -9.383 26.268 1.00 86.44 82 THR A CA 1
ATOM 548 C C . THR A 1 82 ? -29.835 -9.310 25.037 1.00 86.44 82 THR A C 1
ATOM 550 O O . THR A 1 82 ? -28.815 -9.987 24.962 1.00 86.44 82 THR A O 1
ATOM 553 N N . ALA A 1 83 ? -30.183 -8.470 24.061 1.00 87.19 83 ALA A N 1
ATOM 554 C CA . ALA A 1 83 ? -29.292 -8.178 22.938 1.00 87.19 83 ALA A CA 1
ATOM 555 C C . ALA A 1 83 ? -28.055 -7.346 23.341 1.00 87.19 83 ALA A C 1
ATOM 557 O O . ALA A 1 83 ? -27.102 -7.275 22.568 1.00 87.19 83 ALA A O 1
ATOM 558 N N . VAL A 1 84 ? -28.068 -6.711 24.523 1.00 87.81 84 VAL A N 1
ATOM 559 C CA . VAL A 1 84 ? -27.034 -5.755 24.959 1.00 87.81 84 VAL A CA 1
ATOM 560 C C . VAL A 1 84 ? -26.214 -6.214 26.160 1.00 87.81 84 VAL A C 1
ATOM 562 O O . VAL A 1 84 ? -25.126 -5.693 26.390 1.00 87.81 84 VAL A O 1
ATOM 565 N N . SER A 1 85 ? -26.691 -7.205 26.911 1.00 88.44 85 SER A N 1
ATOM 566 C CA . SER A 1 85 ? -25.991 -7.727 28.083 1.00 88.44 85 SER A CA 1
ATOM 567 C C . SER A 1 85 ? -26.346 -9.184 28.360 1.00 88.44 85 SER A C 1
ATOM 569 O O . SER A 1 85 ? -27.414 -9.673 27.986 1.00 88.44 85 SER A O 1
ATOM 571 N N . GLY A 1 86 ? -25.473 -9.866 29.102 1.00 89.00 86 GLY A N 1
ATOM 572 C CA . GLY A 1 86 ? -25.874 -11.062 29.840 1.00 89.00 86 GLY A CA 1
ATOM 573 C C . GLY A 1 86 ? -26.828 -10.735 31.006 1.00 89.00 86 GLY A C 1
ATOM 574 O O . GLY A 1 86 ? -27.134 -9.560 31.240 1.00 89.00 86 GLY A O 1
ATOM 575 N N . PRO A 1 87 ? -27.284 -11.763 31.746 1.00 89.44 87 PRO A N 1
ATOM 576 C CA . PRO A 1 87 ? -28.085 -11.599 32.958 1.00 89.44 87 PRO A CA 1
ATOM 577 C C . PRO A 1 87 ? -27.377 -10.737 34.010 1.00 89.44 87 PRO A C 1
ATOM 579 O O . PRO A 1 87 ? -26.198 -10.947 34.298 1.00 89.44 87 PRO A O 1
ATOM 582 N N . ILE A 1 88 ? -28.105 -9.807 34.622 1.00 90.12 88 ILE A N 1
ATOM 583 C CA . ILE A 1 88 ? -27.624 -8.961 35.716 1.00 90.12 88 ILE A CA 1
ATOM 584 C C . ILE A 1 88 ? -28.002 -9.599 37.052 1.00 90.12 88 ILE A C 1
ATOM 586 O O . ILE A 1 88 ? -29.142 -10.007 37.263 1.00 90.12 88 ILE A O 1
ATOM 590 N N . ALA A 1 89 ? -27.048 -9.685 37.978 1.00 89.25 89 ALA A N 1
ATOM 591 C CA . ALA A 1 89 ? -27.310 -10.218 39.310 1.00 89.25 89 ALA A CA 1
ATOM 592 C C . ALA A 1 89 ? -28.180 -9.255 40.136 1.00 89.25 89 ALA A C 1
ATOM 594 O O . ALA A 1 89 ? -27.978 -8.043 40.100 1.00 89.25 89 ALA A O 1
ATOM 595 N N . CYS A 1 90 ? -29.089 -9.785 40.962 1.00 87.19 90 CYS A N 1
ATOM 596 C CA . CYS A 1 90 ? -29.976 -8.976 41.813 1.00 87.19 90 CYS A CA 1
ATOM 597 C C . CYS A 1 90 ? -29.210 -7.974 42.703 1.00 87.19 90 CYS A C 1
ATOM 599 O O . CYS A 1 90 ? -29.645 -6.838 42.898 1.00 87.19 90 CYS A O 1
ATOM 601 N N . ALA A 1 91 ? -28.036 -8.396 43.193 1.00 88.94 91 ALA A N 1
ATOM 602 C CA . ALA A 1 91 ? -27.153 -7.605 44.048 1.00 88.94 91 ALA A CA 1
ATOM 603 C C . ALA A 1 91 ? -26.596 -6.336 43.374 1.00 88.94 91 ALA A C 1
ATOM 605 O O . ALA A 1 91 ? -26.066 -5.468 44.062 1.00 88.94 91 ALA A O 1
ATOM 606 N N . GLU A 1 92 ? -26.723 -6.196 42.051 1.00 90.88 92 GLU A N 1
ATOM 607 C CA . GLU A 1 92 ? -26.303 -4.981 41.351 1.00 90.88 92 GLU A CA 1
ATOM 608 C C . GLU A 1 92 ? -27.249 -3.798 41.573 1.00 90.88 92 GLU A C 1
ATOM 610 O O . GLU A 1 92 ? -26.834 -2.647 41.425 1.00 90.88 92 GLU A O 1
ATOM 615 N N . CYS A 1 93 ? -28.492 -4.048 41.988 1.00 86.75 93 CYS A N 1
ATOM 616 C CA . CYS A 1 93 ? -29.479 -2.998 42.241 1.00 86.75 93 CYS A CA 1
ATOM 617 C C . CYS A 1 93 ? -29.770 -2.822 43.733 1.00 86.75 93 CYS A C 1
ATOM 619 O O . CYS A 1 93 ? -29.881 -1.693 44.217 1.00 86.75 93 CYS A O 1
ATOM 621 N N . HIS A 1 94 ? -29.906 -3.927 44.466 1.00 86.94 94 HIS A N 1
ATOM 622 C CA . HIS A 1 94 ? -30.238 -3.898 45.883 1.00 86.94 94 HIS A CA 1
ATOM 623 C C . HIS A 1 94 ? -29.713 -5.122 46.624 1.00 86.94 94 HIS A C 1
ATOM 625 O O . HIS A 1 94 ? -29.460 -6.174 46.038 1.00 86.94 94 HIS A O 1
ATOM 631 N N . ALA A 1 95 ? -29.612 -5.013 47.948 1.00 84.88 95 ALA A N 1
ATOM 632 C CA . ALA A 1 95 ? -29.343 -6.179 48.774 1.00 84.88 95 ALA A CA 1
ATOM 633 C C . ALA A 1 95 ? -30.545 -7.133 48.702 1.00 84.88 95 ALA A C 1
ATOM 635 O O . ALA A 1 95 ? -31.681 -6.733 48.964 1.00 84.88 95 ALA A O 1
ATOM 636 N N . VAL A 1 96 ? -30.309 -8.392 48.329 1.00 82.25 96 VAL A N 1
ATOM 637 C CA . VAL A 1 96 ? -31.358 -9.417 48.306 1.00 82.25 96 VAL A CA 1
ATOM 638 C C . VAL A 1 96 ? -31.687 -9.808 49.749 1.00 82.25 96 VAL A C 1
ATOM 640 O O . VAL A 1 96 ? -30.794 -10.277 50.461 1.00 82.25 96 VAL A O 1
ATOM 643 N N . PRO A 1 97 ? -32.933 -9.627 50.220 1.00 78.25 97 PRO A N 1
ATOM 644 C CA . PRO A 1 97 ? -33.274 -9.965 51.593 1.00 78.25 97 PRO A CA 1
ATOM 645 C C . PRO A 1 97 ? -33.198 -11.474 51.850 1.00 78.25 97 PRO A C 1
ATOM 647 O O . PRO A 1 97 ? -33.818 -12.261 51.142 1.00 78.25 97 PRO A O 1
ATOM 650 N N . ALA A 1 98 ? -32.509 -11.876 52.920 1.00 78.12 98 ALA A N 1
ATOM 651 C CA . ALA A 1 98 ? -32.449 -13.274 53.368 1.00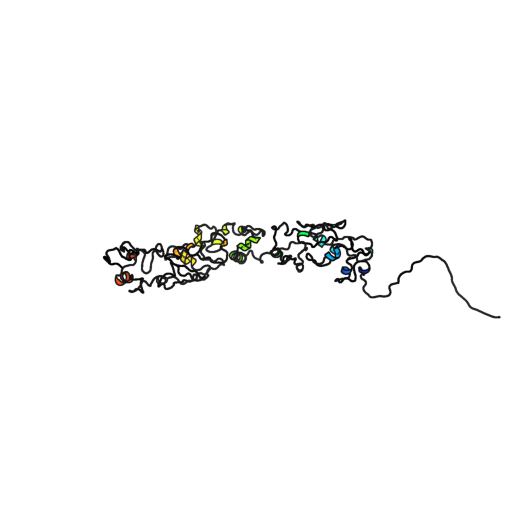 78.12 98 ALA A CA 1
ATOM 652 C C . ALA A 1 98 ? -33.487 -13.617 54.459 1.00 78.12 98 ALA A C 1
ATOM 654 O O . ALA A 1 98 ? -33.588 -14.759 54.899 1.00 78.12 98 ALA A O 1
ATOM 655 N N . GLN A 1 99 ? -34.249 -12.627 54.940 1.00 75.25 99 GLN A N 1
ATOM 656 C CA . GLN A 1 99 ? -35.186 -12.784 56.057 1.00 75.25 99 GLN A CA 1
ATOM 657 C C . GLN A 1 99 ? -36.470 -11.978 55.865 1.00 75.25 99 GLN A C 1
ATOM 659 O O . GLN A 1 99 ? -36.479 -10.980 55.153 1.00 75.25 99 GLN A O 1
ATOM 664 N N . ARG A 1 100 ? -37.547 -12.360 56.562 1.00 72.12 100 ARG A N 1
ATOM 665 C CA . ARG A 1 100 ? -38.893 -11.768 56.408 1.00 72.12 100 ARG A CA 1
ATOM 666 C C . ARG A 1 100 ? -39.043 -10.335 56.937 1.00 72.12 100 ARG A C 1
ATOM 668 O O . ARG A 1 100 ? -40.064 -9.714 56.680 1.00 72.12 100 ARG A O 1
ATOM 675 N N . LEU A 1 101 ? -38.047 -9.788 57.638 1.00 68.06 101 LEU A N 1
ATOM 676 C CA . LEU A 1 101 ? -38.108 -8.430 58.204 1.00 68.06 101 LEU A CA 1
ATOM 677 C C . LEU A 1 101 ? -38.125 -7.302 57.148 1.00 68.06 101 LEU A C 1
ATOM 679 O O . LEU A 1 101 ? -38.336 -6.149 57.507 1.00 68.06 101 LEU A O 1
ATOM 683 N N . HIS A 1 102 ? -37.947 -7.619 55.861 1.00 76.25 102 HIS A N 1
ATOM 684 C CA . HIS A 1 102 ? -38.018 -6.651 54.757 1.00 76.25 102 HIS A CA 1
ATOM 685 C C . HIS A 1 102 ? -39.452 -6.346 54.283 1.00 76.25 102 HIS A C 1
ATOM 687 O O . HIS A 1 102 ? -39.643 -5.559 53.362 1.00 76.25 102 HIS A O 1
ATOM 693 N N . SER A 1 103 ? -40.488 -6.926 54.900 1.00 74.50 103 SER A N 1
ATOM 694 C CA . SER A 1 103 ? -41.894 -6.627 54.582 1.00 74.50 103 SER A CA 1
ATOM 695 C C . SER A 1 103 ? -42.379 -5.283 55.159 1.00 74.50 103 SER A C 1
ATOM 697 O O . SER A 1 103 ? -43.561 -5.124 55.453 1.00 74.50 103 SER A O 1
ATOM 699 N N . ASN A 1 104 ? -41.476 -4.322 55.369 1.00 75.00 104 ASN A N 1
ATOM 700 C CA . ASN A 1 104 ? -41.762 -2.993 55.923 1.00 75.00 104 ASN A CA 1
ATOM 701 C C . ASN A 1 104 ? -42.197 -1.972 54.849 1.00 75.00 104 ASN A C 1
ATOM 703 O O . ASN A 1 104 ? -42.433 -0.808 55.166 1.00 75.00 104 ASN A O 1
ATOM 707 N N . GLY A 1 105 ? -42.286 -2.400 53.585 1.00 70.06 105 GLY A N 1
ATOM 708 C CA . GLY A 1 105 ? -42.667 -1.554 52.453 1.00 70.06 105 GLY A CA 1
ATOM 709 C C . GLY A 1 105 ? -41.553 -0.639 51.937 1.00 70.06 105 GLY A C 1
ATOM 710 O O . GLY A 1 105 ? -41.823 0.195 51.076 1.00 70.06 105 GLY A O 1
ATOM 711 N N . GLN A 1 106 ? -40.319 -0.783 52.430 1.00 71.50 106 GLN A N 1
ATOM 712 C CA . GLN A 1 106 ? -39.149 -0.069 51.926 1.00 71.50 106 GLN A CA 1
ATOM 713 C C . GLN A 1 106 ? -38.194 -1.024 51.210 1.00 71.50 106 GLN A C 1
ATOM 715 O O . GLN A 1 106 ? -37.947 -2.140 51.661 1.00 71.50 106 GLN A O 1
ATOM 720 N N . VAL A 1 107 ? -37.657 -0.569 50.078 1.00 71.56 107 VAL A N 1
ATOM 721 C CA . VAL A 1 107 ? -36.598 -1.266 49.346 1.00 71.56 107 VAL A CA 1
ATOM 722 C C . VAL A 1 107 ? -35.312 -0.480 49.545 1.00 71.56 107 VAL A C 1
ATOM 724 O O . VAL A 1 107 ? -35.172 0.627 49.024 1.00 71.56 107 VAL A O 1
ATOM 727 N N . ASP A 1 108 ? -34.376 -1.061 50.288 1.00 74.44 108 ASP A N 1
ATOM 728 C CA . ASP A 1 108 ? -33.046 -0.491 50.465 1.00 74.44 108 ASP A CA 1
ATOM 729 C C . ASP A 1 108 ? -32.215 -0.738 49.202 1.00 74.44 108 ASP A C 1
ATOM 731 O O . ASP A 1 108 ? -31.669 -1.823 48.977 1.00 74.44 108 ASP A O 1
ATOM 735 N N . LEU A 1 109 ? -32.131 0.281 48.347 1.00 83.75 109 LEU A N 1
ATOM 736 C CA . LEU A 1 109 ? -31.287 0.229 47.161 1.00 83.75 109 LEU A CA 1
ATOM 737 C C . LEU A 1 109 ? -29.820 0.378 47.557 1.00 83.75 109 LEU A C 1
ATOM 739 O O . LEU A 1 109 ? -29.338 1.451 47.919 1.00 83.75 109 LEU A O 1
ATOM 743 N N . ALA A 1 110 ? -29.108 -0.734 47.447 1.00 88.25 110 ALA A N 1
ATOM 744 C CA . ALA A 1 110 ? -27.672 -0.835 47.612 1.00 88.25 110 ALA A CA 1
ATOM 745 C C . ALA A 1 110 ? -27.067 -1.297 46.284 1.00 88.25 110 ALA A C 1
ATOM 747 O O . ALA A 1 110 ? -26.887 -2.488 46.056 1.00 88.25 110 ALA A O 1
ATOM 748 N N . PHE A 1 111 ? -26.786 -0.338 45.400 1.00 92.06 111 PHE A N 1
ATOM 749 C CA . PHE A 1 111 ? -26.197 -0.620 44.093 1.00 92.06 111 PHE A CA 1
ATOM 750 C C . PHE A 1 111 ? -24.831 -1.301 44.216 1.00 92.06 111 PHE A C 1
ATOM 752 O O . PHE A 1 111 ? -23.978 -0.837 44.987 1.00 92.06 111 PHE A O 1
ATOM 759 N N . GLY A 1 112 ? -24.642 -2.357 43.426 1.00 92.06 112 GLY A N 1
ATOM 760 C CA . GLY A 1 112 ? -23.437 -3.180 43.388 1.00 92.06 112 GLY A CA 1
ATOM 761 C C . GLY A 1 112 ? -22.279 -2.551 42.614 1.00 92.06 112 GLY A C 1
ATOM 762 O O . GLY A 1 112 ? -22.279 -1.361 42.284 1.00 92.06 112 GLY A O 1
ATOM 763 N N . ALA A 1 113 ? -21.245 -3.357 42.369 1.00 92.25 113 ALA A N 1
ATOM 764 C CA . ALA A 1 113 ? -19.999 -2.891 41.767 1.00 92.25 113 ALA A CA 1
ATOM 765 C C . ALA A 1 113 ? -20.163 -2.534 40.284 1.00 92.25 113 ALA A C 1
ATOM 767 O O . ALA A 1 113 ? -19.607 -1.527 39.846 1.00 92.25 113 ALA A O 1
ATOM 768 N N . LEU A 1 114 ? -20.953 -3.303 39.527 1.00 90.31 114 LEU A N 1
ATOM 769 C CA . LEU A 1 114 ? -21.187 -3.042 38.108 1.00 90.31 114 LEU A CA 1
ATOM 770 C C . LEU A 1 114 ? -21.940 -1.724 37.926 1.00 90.31 114 LEU A C 1
ATOM 772 O O . LEU A 1 114 ? -21.532 -0.894 37.121 1.00 90.31 114 LEU A O 1
ATOM 776 N N . ALA A 1 115 ? -22.984 -1.476 38.722 1.00 92.44 115 ALA A N 1
ATOM 777 C CA . ALA A 1 115 ? -23.757 -0.232 38.660 1.00 92.44 115 ALA A CA 1
ATOM 778 C C . ALA A 1 115 ? -22.929 1.030 38.991 1.00 92.44 115 ALA A C 1
ATOM 780 O O . ALA A 1 115 ? -23.279 2.128 38.549 1.00 92.44 115 ALA A O 1
ATOM 781 N N . ARG A 1 116 ? -21.838 0.870 39.753 1.00 93.06 116 ARG A N 1
ATOM 782 C CA . ARG A 1 116 ? -20.909 1.931 40.190 1.00 93.06 116 ARG A CA 1
ATOM 783 C C . ARG A 1 116 ? -19.629 2.024 39.354 1.00 93.06 116 ARG A C 1
ATOM 785 O O . ARG A 1 116 ? -18.786 2.881 39.631 1.00 93.06 116 ARG A O 1
ATOM 792 N N . ALA A 1 117 ? -19.442 1.146 38.370 1.00 91.69 117 ALA A N 1
ATOM 793 C CA . ALA A 1 117 ? -18.233 1.137 37.557 1.00 91.69 117 ALA A CA 1
ATOM 794 C C . ALA A 1 117 ? -18.031 2.480 36.826 1.00 91.69 117 ALA A C 1
ATOM 796 O O . ALA A 1 117 ? -18.940 3.303 36.707 1.00 91.69 117 ALA A O 1
ATOM 797 N N . GLY A 1 118 ? -16.797 2.764 36.406 1.00 87.06 118 GLY A N 1
ATOM 798 C CA . GLY A 1 118 ? -16.468 4.042 35.759 1.00 87.06 118 GLY A CA 1
ATOM 799 C C . GLY A 1 118 ? -16.645 5.283 36.650 1.00 87.06 118 GLY A C 1
ATOM 800 O O . GLY A 1 118 ? -16.706 6.393 36.130 1.00 87.06 118 GLY A O 1
ATOM 801 N N . GLY A 1 119 ? -16.740 5.120 37.977 1.00 91.38 119 GLY A N 1
ATOM 802 C CA . GLY A 1 119 ? -16.971 6.226 38.915 1.00 91.38 119 GLY A CA 1
ATOM 803 C C . GLY A 1 119 ? -18.428 6.696 38.975 1.00 91.38 119 GLY A C 1
ATOM 804 O O . GLY A 1 119 ? -18.698 7.796 39.457 1.00 91.38 119 GLY A O 1
ATOM 805 N N . ALA A 1 120 ? -19.362 5.885 38.478 1.00 94.75 120 ALA A N 1
ATOM 806 C CA . ALA A 1 120 ? -20.781 6.192 38.478 1.00 94.75 120 ALA A CA 1
ATOM 807 C C . ALA A 1 120 ? -21.346 6.288 39.912 1.00 94.75 120 ALA A C 1
ATOM 809 O O . ALA A 1 120 ? -20.975 5.522 40.806 1.00 94.75 120 ALA A O 1
ATOM 810 N N . SER A 1 121 ? -22.279 7.221 40.128 1.00 95.06 121 SER A N 1
ATOM 811 C CA . SER A 1 121 ? -23.001 7.395 41.396 1.00 95.06 121 SER A CA 1
ATOM 812 C C . SER A 1 121 ? -24.484 7.068 41.191 1.00 95.06 121 SER A C 1
ATOM 814 O O . SER A 1 121 ? -25.284 7.989 40.998 1.00 95.06 121 SER A O 1
ATOM 816 N N . PRO A 1 122 ? -24.856 5.776 41.206 1.00 95.44 122 PRO A N 1
ATOM 817 C CA . PRO A 1 122 ? -26.204 5.337 40.883 1.00 95.44 122 PRO A CA 1
ATOM 818 C C . PRO A 1 122 ? -27.214 5.789 41.936 1.00 95.44 122 PRO A C 1
ATOM 820 O O . PRO A 1 122 ? -26.964 5.727 43.142 1.00 95.44 122 PRO A O 1
ATOM 823 N N . ALA A 1 123 ? -28.374 6.222 41.459 1.00 93.62 123 ALA A N 1
ATOM 824 C CA . ALA A 1 123 ? -29.503 6.649 42.259 1.00 93.62 123 ALA A CA 1
ATOM 825 C C . ALA A 1 123 ? -30.821 6.219 41.606 1.00 93.62 123 ALA A C 1
ATOM 827 O O . ALA A 1 123 ? -30.923 6.024 40.393 1.00 93.62 123 ALA A O 1
ATOM 828 N N . PHE A 1 124 ? -31.849 6.104 42.439 1.00 90.62 124 PHE A N 1
ATOM 829 C CA . PHE A 1 124 ? -33.217 5.868 42.009 1.00 90.62 124 PHE A CA 1
ATOM 830 C C . PHE A 1 124 ? -34.145 6.770 42.813 1.00 90.62 124 PHE A C 1
ATOM 832 O O . PHE A 1 124 ? -34.163 6.715 44.043 1.00 90.62 124 PHE A O 1
ATOM 839 N N . ALA A 1 125 ? -34.900 7.617 42.121 1.00 89.94 125 ALA A N 1
ATOM 840 C CA . ALA A 1 125 ? -35.811 8.563 42.748 1.00 89.94 125 ALA A CA 1
ATOM 841 C C . ALA A 1 125 ? -37.045 8.772 41.871 1.00 89.94 125 ALA A C 1
ATOM 843 O O . ALA A 1 125 ? -36.935 8.926 40.657 1.00 89.94 125 ALA A O 1
ATOM 844 N N . GLY A 1 126 ? -38.232 8.767 42.485 1.00 85.56 126 GLY A N 1
ATOM 845 C CA . GLY A 1 126 ? -39.488 9.051 41.781 1.00 85.56 126 GLY A CA 1
ATOM 846 C C . GLY A 1 126 ? -39.820 8.079 40.643 1.00 85.56 126 GLY A C 1
ATOM 847 O O . GLY A 1 126 ? -40.547 8.456 39.731 1.00 85.56 126 GLY A O 1
ATOM 848 N N . GLY A 1 127 ? -39.286 6.852 40.673 1.00 86.75 127 GLY A N 1
ATOM 849 C CA . GLY A 1 127 ? -39.462 5.887 39.589 1.00 86.75 127 GLY A CA 1
ATOM 850 C C . GLY A 1 127 ? -38.444 6.010 38.456 1.00 86.75 127 GLY A C 1
ATOM 851 O O . GLY A 1 127 ? -38.612 5.328 37.456 1.00 86.75 127 GLY A O 1
ATOM 852 N N . THR A 1 128 ? -37.392 6.820 38.590 1.00 90.25 128 THR A N 1
ATOM 853 C CA . THR A 1 128 ? -36.374 7.022 37.545 1.00 90.25 128 THR A CA 1
ATOM 854 C C . THR A 1 128 ? -34.988 6.654 38.055 1.00 90.25 128 THR A C 1
ATOM 856 O O . THR A 1 128 ? -34.612 7.026 39.169 1.00 90.25 128 THR A O 1
ATOM 859 N N . CYS A 1 129 ? -34.222 5.935 37.235 1.00 91.56 129 CYS A N 1
ATOM 860 C CA . CYS A 1 129 ? -32.815 5.640 37.488 1.00 91.56 129 CYS A CA 1
ATOM 861 C C . CYS A 1 129 ? -31.941 6.800 36.998 1.00 91.56 129 CYS A C 1
ATOM 863 O O . CYS A 1 129 ? -32.199 7.363 35.939 1.00 91.56 129 CYS A O 1
ATOM 865 N N . SER A 1 130 ? -30.876 7.134 37.720 1.00 94.44 130 SER A N 1
ATOM 866 C CA . SER A 1 130 ? -29.884 8.121 37.286 1.00 94.44 130 SER A CA 1
ATOM 867 C C . SER A 1 130 ? -28.491 7.753 37.786 1.00 94.44 130 SER A C 1
ATOM 869 O O . SER A 1 130 ? -28.344 7.011 38.755 1.00 94.44 130 SER A O 1
ATOM 871 N N . GLY A 1 131 ? -27.447 8.229 37.103 1.00 94.69 131 GLY A N 1
ATOM 872 C CA . GLY A 1 131 ? -26.068 8.017 37.552 1.00 94.69 131 GLY A CA 1
ATOM 873 C C . GLY A 1 131 ? -25.590 6.559 37.508 1.00 94.69 131 GLY A C 1
ATOM 874 O O . GLY A 1 131 ? -24.611 6.244 38.171 1.00 94.69 131 GLY A O 1
ATOM 875 N N . VAL A 1 132 ? -26.271 5.672 36.772 1.00 94.19 132 VAL A N 1
ATOM 876 C CA . VAL A 1 132 ? -25.953 4.235 36.687 1.00 94.19 132 VAL A CA 1
ATOM 877 C C . VAL A 1 132 ? -24.981 3.958 35.536 1.00 94.19 132 VAL A C 1
ATOM 879 O O . VAL A 1 132 ? -25.227 4.374 34.403 1.00 94.19 132 VAL A O 1
ATOM 882 N N . TYR A 1 133 ? -23.905 3.210 35.806 1.00 94.00 133 TYR A N 1
ATOM 883 C CA . TYR A 1 133 ? -22.871 2.873 34.817 1.00 94.00 133 TYR A CA 1
ATOM 884 C C . TYR A 1 133 ? -23.423 2.169 33.569 1.00 94.00 133 TYR A C 1
ATOM 886 O O . TYR A 1 133 ? -23.211 2.637 32.454 1.00 94.00 133 TYR A O 1
ATOM 894 N N . CYS A 1 134 ? -24.172 1.075 33.741 1.00 91.19 134 CYS A N 1
ATOM 895 C CA . CYS A 1 134 ? -24.706 0.287 32.626 1.00 91.19 134 CYS A CA 1
ATOM 896 C C . CYS A 1 134 ? -25.789 1.020 31.814 1.00 91.19 134 CYS A C 1
ATOM 898 O O . CYS A 1 134 ? -26.053 0.643 30.676 1.00 91.19 134 CYS A O 1
ATOM 900 N N . HIS A 1 135 ? -26.367 2.101 32.349 1.00 91.94 135 HIS A N 1
ATOM 901 C CA . HIS A 1 135 ? -27.245 3.003 31.594 1.00 91.94 135 HIS A CA 1
ATOM 902 C C . HIS A 1 135 ? -26.463 4.125 30.891 1.00 91.94 135 HIS A C 1
ATOM 904 O O . HIS A 1 135 ? -27.056 5.023 30.311 1.00 91.94 135 HIS A O 1
ATOM 910 N N . GLY A 1 136 ? -25.128 4.102 30.933 1.00 93.06 136 GLY A N 1
ATOM 911 C CA . GLY A 1 136 ? -24.286 5.054 30.218 1.00 93.06 136 GLY A CA 1
ATOM 912 C C . GLY A 1 136 ? -24.120 6.405 30.907 1.00 93.06 136 GLY A C 1
ATOM 913 O O . GLY A 1 136 ? -23.740 7.370 30.254 1.00 93.06 136 GLY A O 1
ATOM 914 N N . ALA A 1 137 ? -24.355 6.510 32.220 1.00 94.00 137 ALA A N 1
ATOM 915 C CA . ALA A 1 137 ? -24.237 7.787 32.935 1.00 94.00 137 ALA A CA 1
ATOM 916 C C . ALA A 1 137 ? -22.840 8.432 32.847 1.00 94.00 137 ALA A C 1
ATOM 918 O O . ALA A 1 137 ? -22.708 9.647 32.976 1.00 94.00 137 ALA A O 1
ATOM 919 N N . THR A 1 138 ? -21.801 7.623 32.635 1.00 91.94 138 THR A N 1
ATOM 920 C CA . THR A 1 138 ? -20.408 8.066 32.486 1.00 91.94 138 THR A CA 1
ATOM 921 C C . THR A 1 138 ? -19.957 8.117 31.023 1.00 91.94 138 THR A C 1
ATOM 923 O O . THR A 1 138 ? -18.779 8.345 30.758 1.00 91.94 138 THR A O 1
ATOM 926 N N . LEU A 1 139 ? -20.858 7.854 30.070 1.00 91.19 139 LEU A N 1
ATOM 927 C CA . LEU A 1 139 ? -20.558 7.738 28.646 1.00 91.19 139 LEU A CA 1
ATOM 928 C C . LEU A 1 139 ? -21.144 8.922 27.869 1.00 91.19 139 LEU A C 1
ATOM 930 O O . LEU A 1 139 ? -22.213 9.446 28.178 1.00 91.19 139 LEU A O 1
ATOM 934 N N . SER A 1 140 ? -20.437 9.344 26.825 1.00 91.00 140 SER A N 1
ATOM 935 C CA . SER A 1 140 ? -20.861 10.458 25.974 1.00 91.00 140 SER A CA 1
ATOM 936 C C . SER A 1 140 ? -21.744 9.982 24.821 1.00 91.00 140 SER A C 1
ATOM 938 O O . SER A 1 140 ? -21.463 8.962 24.191 1.00 91.00 140 SER A O 1
ATOM 940 N N . GLY A 1 141 ? -22.765 10.771 24.481 1.00 90.44 141 GLY A N 1
ATOM 941 C CA . GLY A 1 141 ? -23.591 10.574 23.283 1.00 90.44 141 GLY A CA 1
ATOM 942 C C . GLY A 1 141 ? -24.767 9.604 23.432 1.00 90.44 141 GLY A C 1
ATOM 943 O O . GLY A 1 141 ? -25.445 9.358 22.440 1.00 90.44 141 GLY A O 1
ATOM 944 N N . GLY A 1 142 ? -25.014 9.070 24.633 1.00 92.12 142 GLY A N 1
ATOM 945 C CA . GLY A 1 142 ? -26.205 8.270 24.929 1.00 92.12 142 GLY A CA 1
ATOM 946 C C . GLY A 1 142 ? -27.469 9.126 25.041 1.00 92.12 142 GLY A C 1
ATOM 947 O O . GLY A 1 142 ? -27.434 10.232 25.581 1.00 92.12 142 GLY A O 1
ATOM 948 N N . SER A 1 143 ? -28.589 8.608 24.542 1.00 91.25 143 SER A N 1
ATOM 949 C CA . SER A 1 143 ? -29.895 9.287 24.551 1.00 91.25 143 SER A CA 1
ATOM 950 C C . SER A 1 143 ? -30.804 8.897 25.726 1.00 91.25 143 SER A C 1
ATOM 952 O O . SER A 1 143 ? -31.765 9.609 26.014 1.00 91.25 143 SER A O 1
ATOM 954 N N . LEU A 1 144 ? -30.494 7.805 26.435 1.00 90.06 144 LEU A N 1
ATOM 955 C CA . LEU A 1 144 ? -31.330 7.210 27.481 1.00 90.06 144 LEU A CA 1
ATOM 956 C C . LEU A 1 144 ? -30.532 6.920 28.767 1.00 90.06 144 LEU A C 1
ATOM 958 O O . LEU A 1 144 ? -30.602 5.836 29.338 1.00 90.06 144 LEU A O 1
ATOM 962 N N . THR A 1 145 ? -29.787 7.908 29.267 1.00 92.12 145 THR A N 1
ATOM 963 C CA . THR A 1 145 ? -28.918 7.738 30.451 1.00 92.12 145 THR A CA 1
ATOM 964 C C . THR A 1 145 ? -29.630 7.840 31.805 1.00 92.12 145 THR A C 1
ATOM 966 O O . THR A 1 145 ? -29.025 7.608 32.855 1.00 92.12 145 THR A O 1
ATOM 969 N N . ALA A 1 146 ? -30.927 8.154 31.797 1.00 91.88 146 ALA A N 1
ATOM 970 C CA . ALA A 1 146 ? -31.773 8.220 32.987 1.00 91.88 146 ALA A CA 1
ATOM 971 C C . ALA A 1 146 ? -33.164 7.600 32.732 1.00 91.88 146 ALA A C 1
ATOM 973 O O . ALA A 1 146 ? -34.167 8.319 32.680 1.00 91.88 146 ALA A O 1
ATOM 974 N N . PRO A 1 147 ? -33.249 6.278 32.494 1.00 91.00 147 PRO A N 1
ATO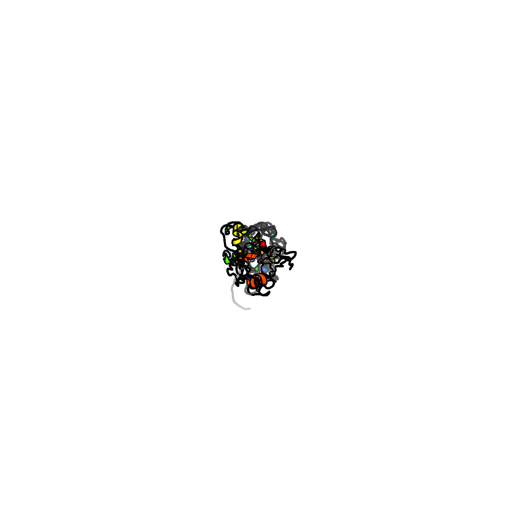M 975 C CA . PRO A 1 147 ? -34.506 5.630 32.144 1.00 91.00 147 PRO A CA 1
ATOM 976 C C . PRO A 1 147 ? -35.482 5.582 33.325 1.00 91.00 147 PRO A C 1
ATOM 978 O O . PRO A 1 147 ? -35.096 5.404 34.485 1.00 91.00 147 PRO A O 1
ATOM 981 N N . ALA A 1 148 ? -36.773 5.680 33.008 1.00 89.94 148 ALA A N 1
ATOM 982 C CA . ALA A 1 148 ? -37.842 5.394 33.955 1.00 89.94 148 ALA A CA 1
ATOM 983 C C . ALA A 1 148 ? -37.942 3.881 34.216 1.00 89.94 148 ALA A C 1
ATOM 985 O O . ALA A 1 148 ? -37.846 3.062 33.300 1.00 89.94 148 ALA A O 1
ATOM 986 N N . TRP A 1 149 ? -38.185 3.501 35.464 1.00 87.44 149 TRP A N 1
ATOM 987 C CA . TRP A 1 149 ? -38.414 2.123 35.871 1.00 87.44 149 TRP A CA 1
ATOM 988 C C . TRP A 1 149 ? -39.726 1.594 35.302 1.00 87.44 149 TRP A C 1
ATOM 990 O O . TRP A 1 149 ? -40.793 2.168 35.515 1.00 87.44 149 TRP A O 1
ATOM 1000 N N . GLY A 1 150 ? -39.637 0.484 34.570 1.00 81.69 150 GLY A N 1
ATOM 1001 C CA . GLY A 1 150 ? -40.757 -0.054 33.797 1.00 81.69 150 GLY A CA 1
ATOM 1002 C C . GLY A 1 150 ? -41.023 0.694 32.485 1.00 81.69 150 GLY A C 1
ATOM 1003 O O . GLY A 1 150 ? -42.005 0.387 31.814 1.00 81.69 150 GLY A O 1
ATOM 1004 N N . GLY A 1 151 ? -40.170 1.655 32.104 1.00 76.69 151 GLY A N 1
ATOM 1005 C CA . GLY A 1 151 ? -40.177 2.238 30.765 1.00 76.69 151 GLY A CA 1
ATOM 1006 C C . GLY A 1 151 ? -39.862 1.172 29.715 1.00 76.69 151 GLY A C 1
ATOM 1007 O O . GLY A 1 151 ? -38.954 0.364 29.900 1.00 76.69 151 GLY A O 1
ATOM 1008 N N . ALA A 1 152 ? -40.635 1.150 28.630 1.00 62.03 152 ALA A N 1
ATOM 1009 C CA . ALA A 1 152 ? -40.519 0.148 27.577 1.00 62.03 152 ALA A CA 1
ATOM 1010 C C . ALA A 1 152 ? -39.828 0.712 26.328 1.00 62.03 152 ALA A C 1
ATOM 1012 O O . ALA A 1 152 ? -40.169 1.799 25.862 1.00 62.03 152 ALA A O 1
ATOM 1013 N N . GLY A 1 153 ? -38.918 -0.076 25.753 1.00 66.62 153 GLY A N 1
ATOM 1014 C CA . GLY A 1 153 ? -38.362 0.125 24.416 1.00 66.62 153 GLY A CA 1
ATOM 1015 C C . GLY A 1 153 ? -37.167 -0.800 24.158 1.00 66.62 153 GLY A C 1
ATOM 1016 O O . GLY A 1 153 ? -36.435 -1.102 25.102 1.00 66.62 153 GLY A O 1
ATOM 1017 N N . PRO A 1 154 ? -36.961 -1.288 22.921 1.00 71.62 154 PRO A N 1
ATOM 1018 C CA . PRO A 1 154 ? -35.715 -1.957 22.571 1.00 71.62 154 PRO A CA 1
ATOM 1019 C C . PRO A 1 154 ? -34.559 -0.963 22.717 1.00 71.62 154 PRO A C 1
ATOM 1021 O O . PRO A 1 154 ? -34.626 0.146 22.190 1.00 71.62 154 PRO A O 1
ATOM 1024 N N . LEU A 1 155 ? -33.518 -1.364 23.445 1.00 84.00 155 LEU A N 1
ATOM 1025 C CA . LEU A 1 155 ? -32.283 -0.595 23.526 1.00 84.00 155 LEU A CA 1
ATOM 1026 C C . LEU A 1 155 ? -31.502 -0.784 22.229 1.00 84.00 155 LEU A C 1
ATOM 1028 O O . LEU A 1 155 ? -31.320 -1.908 21.758 1.00 84.00 155 LEU A O 1
ATOM 1032 N N . ASP A 1 156 ? -31.027 0.321 21.678 1.00 87.50 156 ASP A N 1
ATOM 1033 C CA . ASP A 1 156 ? -30.006 0.333 20.642 1.00 87.50 156 ASP A CA 1
ATOM 1034 C C . ASP A 1 156 ? -28.669 0.811 21.226 1.00 87.50 156 ASP A C 1
ATOM 1036 O O . ASP A 1 156 ? -28.568 1.213 22.388 1.00 87.50 156 ASP A O 1
ATOM 1040 N N . CYS A 1 157 ? -27.614 0.782 20.415 1.00 89.06 157 CYS A N 1
ATOM 1041 C CA . CYS A 1 157 ? -26.291 1.239 20.835 1.00 89.06 157 CYS A CA 1
ATOM 1042 C C . CYS A 1 157 ? -26.318 2.705 21.319 1.00 89.06 157 CYS A C 1
ATOM 1044 O O . CYS A 1 157 ? -25.668 3.041 22.308 1.00 89.06 157 CYS A O 1
ATOM 1046 N N . ALA A 1 158 ? -27.109 3.552 20.641 1.00 91.31 158 ALA A N 1
ATOM 1047 C CA . ALA A 1 158 ? -27.254 4.986 20.904 1.00 91.31 158 ALA A CA 1
ATOM 1048 C C . ALA A 1 158 ? -28.003 5.304 22.213 1.00 91.31 158 ALA A C 1
ATOM 1050 O O . ALA A 1 158 ? -28.053 6.457 22.656 1.00 91.31 158 ALA A O 1
ATOM 1051 N N . SER A 1 159 ? -28.602 4.297 22.845 1.00 91.31 159 SER A N 1
ATOM 1052 C CA . SER A 1 159 ? -29.336 4.450 24.095 1.00 91.31 159 SER A CA 1
ATOM 1053 C C . SER A 1 159 ? -28.387 4.772 25.255 1.00 91.31 159 SER A C 1
ATOM 1055 O O . SER A 1 159 ? -28.658 5.694 26.022 1.00 91.31 159 SER A O 1
ATOM 1057 N N . CYS A 1 160 ? -27.232 4.102 25.339 1.00 91.31 160 CYS A N 1
ATOM 1058 C CA . CYS A 1 160 ? -26.281 4.280 26.446 1.00 91.31 160 CYS A CA 1
ATOM 1059 C C . CYS A 1 160 ? -25.060 5.137 26.073 1.00 91.31 160 CYS A C 1
ATOM 1061 O O . CYS A 1 160 ? -24.563 5.893 26.904 1.00 91.31 160 CYS A O 1
ATOM 1063 N N . HIS A 1 161 ? -24.562 5.048 24.838 1.00 93.06 161 HIS A N 1
ATOM 1064 C CA . HIS A 1 161 ? -23.401 5.809 24.366 1.00 93.06 161 HIS A CA 1
ATOM 1065 C C . HIS A 1 161 ? -23.577 6.212 22.898 1.00 93.06 161 HIS A C 1
ATOM 1067 O O . HIS A 1 161 ? -24.415 5.656 22.207 1.00 93.06 161 HIS A O 1
ATOM 1073 N N . GLY A 1 162 ? -22.780 7.147 22.374 1.00 92.06 162 GLY A N 1
ATOM 1074 C CA . GLY A 1 162 ? -22.848 7.487 20.946 1.00 92.06 162 GLY A CA 1
ATOM 1075 C C . GLY A 1 162 ? -22.557 6.269 20.059 1.00 92.06 162 GLY A C 1
ATOM 1076 O O . GLY A 1 162 ? -21.655 5.493 20.368 1.00 92.06 162 GLY A O 1
ATOM 1077 N N . ALA A 1 163 ? -23.295 6.089 18.964 1.00 89.62 163 ALA A N 1
ATOM 1078 C CA . ALA A 1 163 ? -23.117 4.972 18.034 1.00 89.62 163 ALA A CA 1
ATOM 1079 C C . ALA A 1 163 ? -22.884 5.485 16.593 1.00 89.62 163 ALA A C 1
ATOM 1081 O O . ALA A 1 163 ? -23.853 5.824 15.912 1.00 89.62 163 ALA A O 1
ATOM 1082 N N . PRO A 1 164 ? -21.626 5.562 16.113 1.00 90.12 164 PRO A N 1
ATOM 1083 C CA . PRO A 1 164 ? -20.388 5.237 16.827 1.00 90.12 164 PRO A CA 1
ATOM 1084 C C . PRO A 1 164 ? -20.038 6.296 17.897 1.00 90.12 164 PRO A C 1
ATOM 1086 O O . PRO A 1 164 ? -20.564 7.414 17.844 1.00 90.12 164 PRO A O 1
ATOM 1089 N N . PRO A 1 165 ? -19.176 5.982 18.887 1.00 88.75 165 PRO A N 1
ATOM 1090 C CA . PRO A 1 165 ? -18.800 6.947 19.919 1.00 88.75 165 PRO A CA 1
ATOM 1091 C C . PRO A 1 165 ? -18.204 8.225 19.310 1.00 88.75 165 PRO A C 1
ATOM 1093 O O . PRO A 1 165 ? -17.553 8.127 18.272 1.00 88.75 165 PRO A O 1
ATOM 1096 N N . PRO A 1 166 ? -18.327 9.406 19.952 1.00 84.25 166 PRO A N 1
ATOM 1097 C CA . PRO A 1 166 ? -17.859 10.681 19.385 1.00 84.25 166 PRO A CA 1
ATOM 1098 C C . PRO A 1 166 ? -16.371 10.738 19.001 1.00 84.25 166 PRO A C 1
ATOM 1100 O O . PRO A 1 166 ? -15.958 11.623 18.261 1.00 84.25 166 PRO A O 1
ATOM 1103 N N . SER A 1 167 ? -15.560 9.804 19.503 1.00 81.75 167 SER A N 1
ATOM 1104 C CA . SER A 1 167 ? -14.163 9.606 19.103 1.00 81.75 167 SER A CA 1
ATOM 1105 C C . SER A 1 167 ? -13.985 9.005 17.700 1.00 81.75 167 SER A C 1
ATOM 1107 O O . SER A 1 167 ? -12.856 8.905 17.227 1.00 81.75 167 SER A O 1
ATOM 1109 N N . HIS A 1 168 ? -15.064 8.591 17.038 1.00 84.06 168 HIS A N 1
ATOM 1110 C CA . HIS A 1 168 ? -15.055 7.958 15.724 1.00 84.06 168 HIS A CA 1
ATOM 1111 C C . HIS A 1 168 ? -15.622 8.883 14.647 1.00 84.06 168 HIS A C 1
ATOM 1113 O O . HIS A 1 168 ? -16.396 9.803 14.916 1.00 84.06 168 HIS A O 1
ATOM 1119 N N . ALA A 1 169 ? -15.275 8.593 13.393 1.00 80.00 169 ALA A N 1
ATOM 1120 C CA . ALA A 1 169 ? -15.911 9.228 12.248 1.00 80.00 169 ALA A CA 1
ATOM 1121 C C . ALA A 1 169 ? -17.415 8.903 12.203 1.00 80.00 169 ALA A C 1
ATOM 1123 O O . ALA A 1 169 ? -17.832 7.769 12.458 1.00 80.00 169 ALA A O 1
ATOM 1124 N N . ALA A 1 170 ? -18.225 9.897 11.838 1.00 82.44 170 ALA A N 1
ATOM 1125 C CA . ALA A 1 170 ? -19.663 9.721 11.679 1.00 82.44 170 ALA A CA 1
ATOM 1126 C C . ALA A 1 170 ? -19.974 8.637 10.630 1.00 82.44 170 ALA A C 1
ATOM 1128 O O . ALA A 1 170 ? -19.383 8.620 9.551 1.00 82.44 170 ALA A O 1
ATOM 1129 N N . GLY A 1 171 ? -20.915 7.742 10.947 1.00 82.88 171 GLY A N 1
ATOM 1130 C CA . GLY A 1 171 ? -21.355 6.677 10.040 1.00 82.88 171 GLY A CA 1
ATOM 1131 C C . GLY A 1 171 ? -20.436 5.452 9.960 1.00 82.88 171 GLY A C 1
ATOM 1132 O O . GLY A 1 171 ? -20.647 4.612 9.091 1.00 82.88 171 GLY A O 1
ATOM 1133 N N . ALA A 1 172 ? -19.434 5.316 10.837 1.00 83.69 172 ALA A N 1
ATOM 1134 C CA . ALA A 1 172 ? -18.630 4.097 10.910 1.00 83.69 172 ALA A CA 1
ATOM 1135 C C . ALA A 1 172 ? -19.494 2.880 11.303 1.00 83.69 172 ALA A C 1
ATOM 1137 O O . ALA A 1 172 ? -20.135 2.886 12.352 1.00 83.69 172 ALA A O 1
ATOM 1138 N N . THR A 1 173 ? -19.492 1.835 10.469 1.00 86.06 173 THR A N 1
ATOM 1139 C CA . THR A 1 173 ? -20.291 0.605 10.668 1.00 86.06 173 THR A CA 1
ATOM 1140 C C . THR A 1 173 ? -19.448 -0.659 10.858 1.00 86.06 173 THR A C 1
ATOM 1142 O O . THR A 1 173 ? -19.943 -1.656 11.376 1.00 86.06 173 THR A O 1
ATOM 1145 N N . ALA A 1 174 ? -18.165 -0.637 10.486 1.00 85.94 174 ALA A N 1
ATOM 1146 C CA . ALA A 1 174 ? -17.258 -1.784 10.576 1.00 85.94 174 ALA A CA 1
ATOM 1147 C C . ALA A 1 174 ? -16.605 -1.910 11.969 1.00 85.94 174 ALA A C 1
ATOM 1149 O O . ALA A 1 174 ? -15.382 -1.922 12.101 1.00 85.94 174 ALA A O 1
ATOM 1150 N N . CYS A 1 175 ? -17.424 -1.978 13.023 1.00 86.88 175 CYS A N 1
ATOM 1151 C CA . CYS A 1 175 ? -16.961 -1.960 14.415 1.00 86.88 175 CYS A CA 1
ATOM 1152 C C . CYS A 1 175 ? -16.054 -3.152 14.754 1.00 86.88 175 CYS A C 1
ATOM 1154 O O . CYS A 1 175 ? -15.032 -2.979 15.415 1.00 86.88 175 CYS A O 1
ATOM 1156 N N . ALA A 1 176 ? -16.400 -4.348 14.265 1.00 87.94 176 ALA A N 1
ATOM 1157 C CA . ALA A 1 176 ? -15.687 -5.597 14.544 1.00 87.94 176 ALA A CA 1
ATOM 1158 C C . ALA A 1 176 ? -14.236 -5.614 14.044 1.00 87.94 176 ALA A C 1
ATOM 1160 O O . ALA A 1 176 ? -13.430 -6.395 14.537 1.00 87.94 176 ALA A O 1
ATOM 1161 N N . THR A 1 177 ? -13.878 -4.738 13.101 1.00 83.50 177 THR A N 1
ATOM 1162 C CA . THR A 1 177 ? -12.491 -4.583 12.644 1.00 83.50 177 THR A CA 1
ATOM 1163 C C . THR A 1 177 ? -11.581 -4.133 13.784 1.00 83.50 177 THR A C 1
ATOM 1165 O O . THR A 1 177 ? -10.462 -4.621 13.914 1.00 83.50 177 THR A O 1
ATOM 1168 N N . CYS A 1 178 ? -12.077 -3.224 14.628 1.00 82.81 178 CYS A N 1
ATOM 1169 C CA . CYS A 1 178 ? -11.334 -2.684 15.764 1.00 82.81 178 CYS A CA 1
ATOM 1170 C C . CYS A 1 178 ? -11.740 -3.350 17.083 1.00 82.81 178 CYS A C 1
ATOM 1172 O O . CYS A 1 178 ? -10.899 -3.534 17.955 1.00 82.81 178 CYS A O 1
ATOM 1174 N N . HIS A 1 179 ? -13.003 -3.758 17.219 1.00 88.56 179 HIS A N 1
ATOM 1175 C CA . HIS A 1 179 ? -13.586 -4.298 18.448 1.00 88.56 179 HIS A CA 1
ATOM 1176 C C . HIS A 1 179 ? -14.077 -5.758 18.307 1.00 88.56 179 HIS A C 1
ATOM 1178 O O . HIS A 1 179 ? -15.201 -6.045 18.714 1.00 88.56 179 HIS A O 1
ATOM 1184 N N . PRO A 1 180 ? -13.298 -6.714 17.760 1.00 87.81 180 PRO A N 1
ATOM 1185 C CA . PRO A 1 180 ? -13.778 -8.076 17.469 1.00 87.81 180 PRO A CA 1
ATOM 1186 C C . PRO A 1 180 ? -14.141 -8.888 18.722 1.00 87.81 180 PRO A C 1
ATOM 1188 O O . PRO A 1 180 ? -14.929 -9.829 18.658 1.00 87.81 180 PRO A O 1
ATOM 1191 N N . GLY A 1 181 ? -13.567 -8.536 19.876 1.00 88.81 181 GLY A N 1
ATOM 1192 C CA . GLY A 1 181 ? -13.930 -9.139 21.157 1.00 88.81 181 GLY A CA 1
ATOM 1193 C C . GLY A 1 181 ? -15.283 -8.654 21.698 1.00 88.81 181 GLY A C 1
ATOM 1194 O O . GLY A 1 181 ? -15.894 -9.348 22.506 1.00 88.81 181 GLY A O 1
ATOM 1195 N N . THR A 1 182 ? -15.769 -7.501 21.226 1.00 91.31 182 THR A N 1
ATOM 1196 C CA . THR A 1 182 ? -16.981 -6.833 21.734 1.00 91.31 182 THR A CA 1
ATOM 1197 C C . THR A 1 182 ? -18.117 -6.839 20.711 1.00 91.31 182 THR A C 1
ATOM 1199 O O . THR A 1 182 ? -19.282 -6.933 21.092 1.00 91.31 182 THR A O 1
ATOM 1202 N N . VAL A 1 183 ? -17.805 -6.767 19.414 1.00 91.69 183 VAL A N 1
ATOM 1203 C CA . VAL A 1 183 ? -18.766 -6.700 18.306 1.00 91.69 183 VAL A CA 1
ATOM 1204 C C . VAL A 1 183 ? -18.416 -7.757 17.256 1.00 91.69 183 VAL A C 1
ATOM 1206 O O . VAL A 1 183 ? -17.275 -7.844 16.804 1.00 91.69 183 VAL A O 1
ATOM 1209 N N . ASN A 1 184 ? -19.409 -8.549 16.860 1.00 90.25 184 ASN A N 1
ATOM 1210 C CA . ASN A 1 184 ? -19.321 -9.549 15.803 1.00 90.25 184 ASN A CA 1
ATOM 1211 C C . ASN A 1 184 ? -19.266 -8.892 14.416 1.00 90.25 184 ASN A C 1
ATOM 1213 O O . ASN A 1 184 ? -19.680 -7.748 14.227 1.00 90.25 184 ASN A O 1
ATOM 1217 N N . ALA A 1 185 ? -18.811 -9.642 13.409 1.00 88.44 185 ALA A N 1
ATOM 1218 C CA . ALA A 1 185 ? -18.708 -9.156 12.029 1.00 88.44 185 ALA A CA 1
ATOM 1219 C C . ALA A 1 185 ? -20.049 -8.690 11.421 1.00 88.44 185 ALA A C 1
ATOM 1221 O O . ALA A 1 185 ? -20.045 -7.874 10.503 1.00 88.44 185 ALA A O 1
ATOM 1222 N N . ASP A 1 186 ? -21.181 -9.179 11.934 1.00 90.00 186 ASP A N 1
ATOM 1223 C CA . ASP A 1 186 ? -22.533 -8.769 11.531 1.00 90.00 186 ASP A CA 1
ATOM 1224 C C . ASP A 1 186 ? -23.041 -7.500 12.250 1.00 90.00 186 ASP A C 1
ATOM 1226 O O . ASP A 1 186 ? -24.165 -7.063 12.010 1.00 90.00 186 ASP A O 1
ATOM 1230 N N . GLY A 1 187 ? -22.221 -6.898 13.118 1.00 87.75 187 GLY A N 1
ATOM 1231 C CA . GLY A 1 187 ? -22.550 -5.700 13.889 1.00 87.75 187 GLY A CA 1
ATOM 1232 C C . GLY A 1 187 ? -23.268 -5.967 15.215 1.00 87.75 187 GLY A C 1
ATOM 1233 O O . GLY A 1 187 ? -23.511 -5.019 15.961 1.00 87.75 187 GLY A O 1
ATOM 1234 N N . THR A 1 188 ? -23.587 -7.223 15.544 1.00 90.44 188 THR A N 1
ATOM 1235 C CA . THR A 1 188 ? -24.182 -7.592 16.840 1.00 90.44 188 THR A CA 1
ATOM 1236 C C . THR A 1 188 ? -23.131 -7.657 17.947 1.00 90.44 188 THR A C 1
ATOM 1238 O O . THR A 1 188 ? -21.934 -7.762 17.688 1.00 90.44 188 THR A O 1
ATOM 1241 N N . LEU A 1 189 ? -23.556 -7.607 19.210 1.00 91.94 189 LEU A N 1
ATOM 1242 C CA . LEU A 1 189 ? -22.636 -7.690 20.343 1.00 91.94 189 LEU A CA 1
ATOM 1243 C C . LEU A 1 189 ? -22.178 -9.126 20.600 1.00 91.94 189 LEU A C 1
ATOM 1245 O O . LEU A 1 189 ? -22.981 -10.058 20.655 1.00 91.94 189 LEU A O 1
ATOM 1249 N N . ASN A 1 190 ? -20.876 -9.299 20.824 1.00 91.75 190 ASN A N 1
ATOM 1250 C CA . ASN A 1 190 ? -20.293 -10.571 21.229 1.00 91.75 190 ASN A CA 1
ATOM 1251 C C . ASN A 1 190 ? -20.465 -10.775 22.742 1.00 91.75 190 ASN A C 1
ATOM 1253 O O . ASN A 1 190 ? -19.525 -10.643 23.527 1.00 91.75 190 ASN A O 1
ATOM 1257 N N . LEU A 1 191 ? -21.691 -11.094 23.164 1.00 89.44 191 LEU A N 1
ATOM 1258 C CA . LEU A 1 191 ? -22.010 -11.307 24.581 1.00 89.44 191 LEU A CA 1
ATOM 1259 C C . LEU A 1 191 ? -21.248 -12.495 25.185 1.00 89.44 191 LEU A C 1
ATOM 1261 O O . LEU A 1 191 ? -20.911 -12.465 26.365 1.00 89.44 191 LEU A O 1
ATOM 1265 N N . ALA A 1 192 ? -20.923 -13.509 24.376 1.00 86.44 192 ALA A N 1
ATOM 1266 C CA . ALA A 1 192 ? -20.104 -14.642 24.803 1.00 86.44 192 ALA A CA 1
ATOM 1267 C C . ALA A 1 192 ? -18.661 -14.229 25.143 1.00 86.44 192 ALA A C 1
ATOM 1269 O O . ALA A 1 192 ? -18.029 -14.860 25.987 1.00 86.44 192 ALA A O 1
ATOM 1270 N N . GLY A 1 193 ? -18.155 -13.163 24.512 1.00 81.88 193 GLY A N 1
ATOM 1271 C CA . GLY A 1 193 ? -16.855 -12.572 24.822 1.00 81.88 193 GLY A CA 1
ATOM 1272 C C . GLY A 1 193 ? -16.819 -11.842 26.167 1.00 81.88 193 GLY A C 1
ATOM 1273 O O . GLY A 1 193 ? -15.745 -11.686 26.737 1.00 81.88 193 GLY A O 1
ATOM 1274 N N . GLY A 1 194 ? -17.971 -11.409 26.695 1.00 87.00 194 GLY A N 1
ATOM 1275 C CA . GLY A 1 194 ? -18.073 -10.775 28.016 1.00 87.00 194 GLY A CA 1
ATOM 1276 C C . GLY A 1 194 ? -17.382 -9.410 28.143 1.00 87.00 194 GLY A C 1
ATOM 1277 O O . GLY A 1 194 ? -17.189 -8.931 29.256 1.00 87.00 194 GLY A O 1
ATOM 1278 N N . LEU A 1 195 ? -16.993 -8.789 27.024 1.00 90.12 195 LEU A N 1
ATOM 1279 C CA . LEU A 1 195 ? -16.257 -7.519 27.015 1.00 90.12 195 LEU A CA 1
ATOM 1280 C C . LEU A 1 195 ? -17.173 -6.284 26.984 1.00 90.12 195 LEU A C 1
ATOM 1282 O O . LEU A 1 195 ? -16.790 -5.211 27.435 1.00 90.12 195 LEU A O 1
ATOM 1286 N N . HIS A 1 196 ? -18.419 -6.407 26.521 1.00 90.88 196 HIS A N 1
ATOM 1287 C CA . HIS A 1 196 ? -19.372 -5.297 26.611 1.00 90.88 196 HIS A CA 1
ATOM 1288 C C . HIS A 1 196 ? -19.809 -5.098 28.079 1.00 90.88 196 HIS A C 1
ATOM 1290 O O . HIS A 1 196 ? -20.316 -6.033 28.692 1.00 90.88 196 HIS A O 1
ATOM 1296 N N . LEU A 1 197 ? -19.656 -3.873 28.611 1.00 89.06 197 LEU A N 1
ATOM 1297 C CA . LEU A 1 197 ? -19.913 -3.452 30.009 1.00 89.06 197 LEU A CA 1
ATOM 1298 C C . LEU A 1 197 ? -18.821 -3.819 31.035 1.00 89.06 197 LEU A C 1
ATOM 1300 O O . LEU A 1 197 ? -19.055 -3.709 32.237 1.00 89.06 197 LEU A O 1
ATOM 1304 N N . ASN A 1 198 ? -17.619 -4.208 30.606 1.00 87.12 198 ASN A N 1
ATOM 1305 C CA . ASN A 1 198 ? -16.519 -4.563 31.518 1.00 87.12 198 ASN A CA 1
ATOM 1306 C C . ASN A 1 198 ? -15.742 -3.352 32.094 1.00 87.12 198 ASN A C 1
ATOM 1308 O O . ASN A 1 198 ? -14.792 -3.537 32.854 1.00 87.12 198 ASN A O 1
ATOM 1312 N N . GLY A 1 199 ? -16.107 -2.116 31.734 1.00 85.69 199 GLY A N 1
ATOM 1313 C CA . GLY A 1 199 ? -15.413 -0.898 32.172 1.00 85.69 199 GLY A CA 1
ATOM 1314 C C . GLY A 1 199 ? -14.219 -0.471 31.314 1.00 85.69 199 GLY A C 1
ATOM 1315 O O . GLY A 1 199 ? -13.615 0.557 31.621 1.00 85.69 199 GLY A O 1
ATOM 1316 N N . VAL A 1 200 ? -13.883 -1.204 30.251 1.00 85.12 200 VAL A N 1
ATOM 1317 C CA . VAL A 1 200 ? -12.718 -0.953 29.392 1.00 85.12 200 VAL A CA 1
ATOM 1318 C C . VAL A 1 200 ? -13.161 -0.838 27.930 1.00 85.12 200 VAL A C 1
ATOM 1320 O O . VAL A 1 200 ? -14.146 -1.430 27.504 1.00 85.12 200 VAL A O 1
ATOM 1323 N N . VAL A 1 201 ? -12.454 -0.020 27.145 1.00 87.56 201 VAL A N 1
ATOM 1324 C CA . VAL A 1 201 ? -12.632 0.015 25.688 1.00 87.56 201 VAL A CA 1
ATOM 1325 C C . VAL A 1 201 ? -11.663 -0.989 25.073 1.00 87.56 201 VAL A C 1
ATOM 1327 O O . VAL A 1 201 ? -10.481 -0.693 24.907 1.00 87.56 201 VAL A O 1
ATOM 1330 N N . ASP A 1 202 ? -12.162 -2.179 24.754 1.00 85.62 202 ASP A N 1
ATOM 1331 C CA . ASP A 1 202 ? -11.362 -3.257 24.172 1.00 85.62 202 ASP A CA 1
ATOM 1332 C C . ASP A 1 202 ? -11.168 -3.059 22.666 1.00 85.62 202 ASP A C 1
ATOM 1334 O O . ASP A 1 202 ? -12.117 -3.153 21.887 1.00 85.62 202 ASP A O 1
ATOM 1338 N N . VAL A 1 203 ? -9.930 -2.801 22.246 1.00 82.62 203 VAL A N 1
ATOM 1339 C CA . VAL A 1 203 ? -9.533 -2.663 20.838 1.00 82.62 203 VAL A CA 1
ATOM 1340 C C . VAL A 1 203 ? -8.492 -3.732 20.531 1.00 82.62 203 VAL A C 1
ATOM 1342 O O . VAL A 1 203 ? -7.542 -3.900 21.294 1.00 82.62 203 VAL A O 1
ATOM 1345 N N . ASN A 1 204 ? -8.642 -4.459 19.426 1.00 72.75 204 ASN A N 1
ATOM 1346 C CA . ASN A 1 204 ? -7.625 -5.419 19.013 1.00 72.75 204 ASN A CA 1
ATOM 1347 C C . ASN A 1 204 ? -6.418 -4.698 18.395 1.00 72.75 204 ASN A C 1
ATOM 1349 O O . ASN A 1 204 ? -6.565 -3.668 17.734 1.00 72.75 204 ASN A O 1
ATOM 1353 N N . GLY A 1 205 ? -5.223 -5.271 18.547 1.00 67.31 205 GLY A N 1
ATOM 1354 C CA . GLY A 1 205 ? -4.076 -4.861 17.744 1.00 67.31 205 GLY A CA 1
ATOM 1355 C C . GLY A 1 205 ? -4.372 -5.165 16.276 1.00 67.31 205 GLY A C 1
ATOM 1356 O O . GLY A 1 205 ? -4.455 -6.328 15.896 1.00 67.31 205 GLY A O 1
ATOM 1357 N N . ALA A 1 206 ? -4.548 -4.134 15.442 1.00 74.19 206 ALA A N 1
ATOM 1358 C CA . ALA A 1 206 ? -4.861 -4.286 14.013 1.00 74.19 206 ALA A CA 1
ATOM 1359 C C . ALA A 1 206 ? -3.774 -5.043 13.214 1.00 74.19 206 ALA A C 1
ATOM 1361 O O . ALA A 1 206 ? -3.973 -5.374 12.046 1.00 74.19 206 ALA A O 1
ATOM 1362 N N . HIS A 1 207 ? -2.632 -5.332 13.845 1.00 83.56 207 HIS A N 1
ATOM 1363 C CA . HIS A 1 207 ? -1.501 -6.046 13.276 1.00 83.56 207 HIS A CA 1
ATOM 1364 C C . HIS A 1 207 ? -0.976 -7.127 14.240 1.00 83.56 207 HIS A C 1
ATOM 1366 O O . HIS A 1 207 ? -1.114 -6.962 15.453 1.00 83.56 207 HIS A O 1
ATOM 1372 N N . PRO A 1 208 ? -0.332 -8.195 13.731 1.00 83.38 208 PRO A N 1
ATOM 1373 C CA . PRO A 1 208 ? 0.354 -9.193 14.555 1.00 83.38 208 PRO A CA 1
ATOM 1374 C C . PRO A 1 208 ? 1.479 -8.611 15.424 1.00 83.38 208 PRO A C 1
ATOM 1376 O O . PRO A 1 208 ? 2.028 -7.545 15.134 1.00 83.38 208 PRO A O 1
ATOM 1379 N N . ASP A 1 209 ? 1.896 -9.363 16.442 1.00 81.69 209 ASP A N 1
ATOM 1380 C CA . ASP A 1 209 ? 3.053 -9.003 17.264 1.00 81.69 209 ASP A CA 1
ATOM 1381 C C . ASP A 1 209 ? 4.329 -8.825 16.422 1.00 81.69 209 ASP A C 1
ATOM 1383 O O . ASP A 1 209 ? 4.614 -9.575 15.484 1.00 81.69 209 ASP A O 1
ATOM 1387 N N . GLY A 1 210 ? 5.125 -7.809 16.767 1.00 85.31 210 GLY A N 1
ATOM 1388 C CA . GLY A 1 210 ? 6.376 -7.502 16.067 1.00 85.31 210 GLY A CA 1
ATOM 1389 C C . GLY A 1 210 ? 6.202 -6.840 14.696 1.00 85.31 210 GLY A C 1
ATOM 1390 O O . GLY A 1 210 ? 7.170 -6.765 13.943 1.00 85.31 210 GLY A O 1
ATOM 1391 N N . TRP A 1 211 ? 5.010 -6.329 14.363 1.00 89.56 211 TRP A N 1
ATOM 1392 C CA . TRP A 1 211 ? 4.718 -5.699 13.065 1.00 89.56 211 TRP A CA 1
ATOM 1393 C C . TRP A 1 211 ? 5.677 -4.571 12.653 1.00 89.56 211 TRP A C 1
ATOM 1395 O O . TRP A 1 211 ? 5.878 -4.326 11.465 1.00 89.56 211 TRP A O 1
ATOM 1405 N N . SER A 1 212 ? 6.316 -3.901 13.615 1.00 86.88 212 SER A N 1
ATOM 1406 C CA . SER A 1 212 ? 7.342 -2.884 13.351 1.00 86.88 212 SER A CA 1
ATOM 1407 C C . SER A 1 212 ? 8.580 -3.426 12.624 1.00 86.88 212 SER A C 1
ATOM 1409 O O . SER A 1 212 ? 9.343 -2.634 12.072 1.00 86.88 212 SER A O 1
ATOM 1411 N N . ASP A 1 213 ? 8.768 -4.746 12.552 1.00 90.19 213 ASP A N 1
ATOM 1412 C CA . ASP A 1 213 ? 9.794 -5.382 11.727 1.00 90.19 213 ASP A CA 1
ATOM 1413 C C . ASP A 1 213 ? 9.589 -5.041 10.231 1.00 90.19 213 ASP A C 1
ATOM 1415 O O . ASP A 1 213 ? 8.539 -5.372 9.661 1.00 90.19 213 ASP A O 1
ATOM 1419 N N . PRO A 1 214 ? 10.577 -4.419 9.553 1.00 88.38 214 PRO A N 1
ATOM 1420 C CA . PRO A 1 214 ? 10.525 -4.136 8.116 1.00 88.38 214 PRO A CA 1
ATOM 1421 C C . PRO A 1 214 ? 10.270 -5.360 7.229 1.00 88.38 214 PRO A C 1
ATOM 1423 O O . PRO A 1 214 ? 9.705 -5.223 6.141 1.00 88.38 214 PRO A O 1
ATOM 1426 N N . ALA A 1 215 ? 10.655 -6.561 7.669 1.00 86.69 215 ALA A N 1
ATOM 1427 C CA . ALA A 1 215 ? 10.371 -7.795 6.945 1.00 86.69 215 ALA A CA 1
ATOM 1428 C C . ALA A 1 215 ? 8.870 -8.143 6.937 1.00 86.69 215 ALA A C 1
ATOM 1430 O O . ALA A 1 215 ? 8.411 -8.832 6.021 1.00 86.69 215 ALA A O 1
ATOM 1431 N N . GLN A 1 216 ? 8.108 -7.638 7.914 1.00 90.44 216 GLN A N 1
ATOM 1432 C CA . GLN A 1 216 ? 6.666 -7.833 8.043 1.00 90.44 216 GLN A CA 1
ATOM 1433 C C . GLN A 1 216 ? 5.884 -6.683 7.399 1.00 90.44 216 GLN A C 1
ATOM 1435 O O . GLN A 1 216 ? 5.348 -6.860 6.298 1.00 90.44 216 GLN A O 1
ATOM 1440 N N . HIS A 1 217 ? 5.862 -5.493 8.020 1.00 90.94 217 HIS A N 1
ATOM 1441 C CA . HIS A 1 217 ? 5.060 -4.377 7.503 1.00 90.94 217 HIS A CA 1
ATOM 1442 C C . HIS A 1 217 ? 5.536 -3.936 6.120 1.00 90.94 217 HIS A C 1
ATOM 1444 O O . HIS A 1 217 ? 4.714 -3.634 5.261 1.00 90.94 217 HIS A O 1
ATOM 1450 N N . GLY A 1 218 ? 6.849 -3.962 5.860 1.00 90.06 218 GLY A N 1
ATOM 1451 C CA . GLY A 1 218 ? 7.397 -3.584 4.563 1.00 90.06 218 GLY A CA 1
ATOM 1452 C C . GLY A 1 218 ? 6.919 -4.523 3.457 1.00 90.06 218 GLY A C 1
ATOM 1453 O O . GLY A 1 218 ? 6.517 -4.064 2.390 1.00 90.06 218 GLY A O 1
ATOM 1454 N N . ARG A 1 219 ? 6.904 -5.842 3.699 1.00 86.62 219 ARG A N 1
ATOM 1455 C CA . ARG A 1 219 ? 6.375 -6.824 2.735 1.00 86.62 219 ARG A CA 1
ATOM 1456 C C . ARG A 1 219 ? 4.887 -6.601 2.461 1.00 86.62 219 ARG A C 1
ATOM 1458 O O . ARG A 1 219 ? 4.483 -6.671 1.302 1.00 86.62 219 ARG A O 1
ATOM 1465 N N . ALA A 1 220 ? 4.095 -6.338 3.500 1.00 88.12 220 ALA A N 1
ATOM 1466 C CA . ALA A 1 220 ? 2.667 -6.060 3.365 1.00 88.12 220 ALA A CA 1
ATOM 1467 C C . ALA A 1 220 ? 2.412 -4.760 2.584 1.00 88.12 220 ALA A C 1
ATOM 1469 O O . ALA A 1 220 ? 1.692 -4.780 1.587 1.00 88.12 220 ALA A O 1
ATOM 1470 N N . ALA A 1 221 ? 3.095 -3.677 2.963 1.00 89.81 221 ALA A N 1
ATOM 1471 C CA . ALA A 1 221 ? 3.012 -2.366 2.325 1.00 89.81 221 ALA A CA 1
ATOM 1472 C C . ALA A 1 221 ? 3.361 -2.420 0.830 1.00 89.81 221 ALA A C 1
ATOM 1474 O O . ALA A 1 221 ? 2.677 -1.828 0.006 1.00 89.81 221 ALA A O 1
ATOM 1475 N N . LYS A 1 222 ? 4.381 -3.194 0.441 1.00 87.12 222 LYS A N 1
ATOM 1476 C CA . LYS A 1 222 ? 4.769 -3.361 -0.974 1.00 87.12 222 LYS A CA 1
ATOM 1477 C C . LYS A 1 222 ? 3.773 -4.178 -1.807 1.00 87.12 222 LYS A C 1
ATOM 1479 O O . LYS A 1 222 ? 3.966 -4.288 -3.015 1.00 87.12 222 LYS A O 1
ATOM 1484 N N . ARG A 1 223 ? 2.765 -4.793 -1.181 1.00 83.88 223 ARG A N 1
ATOM 1485 C CA . ARG A 1 223 ? 1.732 -5.591 -1.858 1.00 83.88 223 ARG A CA 1
ATOM 1486 C C . ARG A 1 223 ? 0.437 -4.815 -2.071 1.00 83.88 223 ARG A C 1
ATOM 1488 O O . ARG A 1 223 ? -0.202 -5.014 -3.093 1.00 83.88 223 ARG A O 1
ATOM 1495 N N . ASP A 1 224 ? 0.055 -4.008 -1.087 1.00 84.88 224 ASP A N 1
ATOM 1496 C CA . ASP A 1 224 ? -1.138 -3.163 -1.122 1.00 84.88 224 ASP A CA 1
ATOM 1497 C C . ASP A 1 224 ? -1.002 -2.042 -0.084 1.00 84.88 224 ASP A C 1
ATOM 1499 O O . ASP A 1 224 ? -1.508 -2.128 1.038 1.00 84.88 224 ASP A O 1
ATOM 1503 N N . LEU A 1 225 ? -0.282 -0.987 -0.459 1.00 88.81 225 LEU A N 1
ATOM 1504 C CA . LEU A 1 225 ? -0.088 0.172 0.410 1.00 88.81 225 LEU A CA 1
ATOM 1505 C C . LEU A 1 225 ? -1.400 0.941 0.632 1.00 88.81 225 LEU A C 1
ATOM 1507 O O . LEU A 1 225 ? -1.612 1.527 1.693 1.00 88.81 225 LEU A O 1
ATOM 1511 N N . SER A 1 226 ? -2.289 0.923 -0.364 1.00 88.88 226 SER A N 1
ATOM 1512 C CA . SER A 1 226 ? -3.531 1.694 -0.354 1.00 88.88 226 SER A CA 1
ATOM 1513 C C . SER A 1 226 ? -4.466 1.275 0.781 1.00 88.88 226 SER A C 1
ATOM 1515 O O . SER A 1 226 ? -5.065 2.137 1.430 1.00 88.88 226 SER A O 1
ATOM 1517 N N . SER A 1 227 ? -4.508 -0.024 1.098 1.00 87.88 227 SER A N 1
ATOM 1518 C CA . SER A 1 227 ? -5.293 -0.572 2.209 1.00 87.88 227 SER A CA 1
ATOM 1519 C C . SER A 1 227 ? -4.962 0.059 3.567 1.00 87.88 227 SER A C 1
ATOM 1521 O O . SER A 1 227 ? -5.836 0.189 4.423 1.00 87.88 227 SER A O 1
ATOM 1523 N N . CYS A 1 228 ? -3.722 0.518 3.761 1.00 89.06 228 CYS A N 1
ATOM 1524 C CA . CYS A 1 228 ? -3.263 1.085 5.026 1.00 89.06 228 CYS A CA 1
ATOM 1525 C C . CYS A 1 228 ? -3.865 2.470 5.308 1.00 89.06 228 CYS A C 1
ATOM 1527 O O . CYS A 1 228 ? -3.968 2.873 6.469 1.00 89.06 228 CYS A O 1
ATOM 1529 N N . THR A 1 229 ? -4.288 3.201 4.269 1.00 90.81 229 THR A N 1
ATOM 1530 C CA . THR A 1 229 ? -4.800 4.579 4.399 1.00 90.81 229 THR A CA 1
ATOM 1531 C C . THR A 1 229 ? -6.073 4.674 5.240 1.00 90.81 229 THR A C 1
ATOM 1533 O O . THR A 1 229 ? -6.312 5.709 5.863 1.00 90.81 229 THR A O 1
ATOM 1536 N N . ALA A 1 230 ? -6.839 3.580 5.338 1.00 86.81 230 ALA A N 1
ATOM 1537 C CA . ALA A 1 230 ? -8.046 3.498 6.158 1.00 86.81 230 ALA A CA 1
ATOM 1538 C C . ALA A 1 230 ? -7.781 3.777 7.650 1.00 86.81 230 ALA A C 1
ATOM 1540 O O . ALA A 1 230 ? -8.639 4.338 8.331 1.00 86.81 230 ALA A O 1
ATOM 1541 N N . CYS A 1 231 ? -6.590 3.424 8.150 1.00 86.19 231 CYS A N 1
ATOM 1542 C CA . CYS A 1 231 ? -6.203 3.627 9.551 1.00 86.19 231 CYS A CA 1
ATOM 1543 C C . CYS A 1 231 ? -5.037 4.614 9.704 1.00 86.19 231 CYS A C 1
ATOM 1545 O O . CYS A 1 231 ? -5.019 5.416 10.635 1.00 86.19 231 CYS A O 1
ATOM 1547 N N . HIS A 1 232 ? -4.073 4.597 8.783 1.00 89.94 232 HIS A N 1
ATOM 1548 C CA . HIS A 1 232 ? -2.848 5.402 8.869 1.00 89.94 232 HIS A CA 1
ATOM 1549 C C . HIS A 1 232 ? -2.965 6.783 8.210 1.00 89.94 232 HIS A C 1
ATOM 1551 O O . HIS A 1 232 ? -2.015 7.567 8.250 1.00 89.94 232 HIS A O 1
ATOM 1557 N N . GLY A 1 233 ? -4.139 7.105 7.658 1.0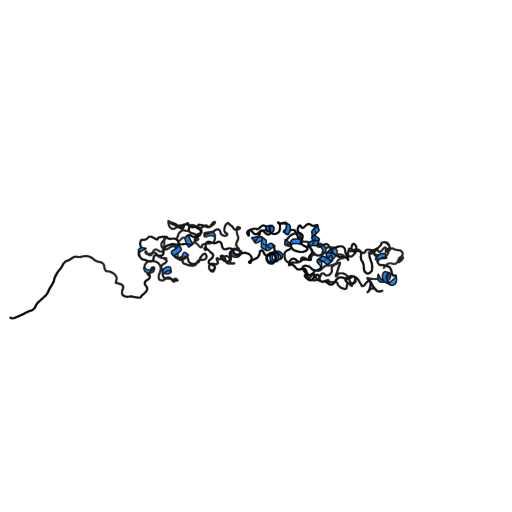0 92.12 233 GLY A N 1
ATOM 1558 C CA . GLY A 1 233 ? -4.422 8.373 6.994 1.00 92.12 233 GLY A CA 1
ATOM 1559 C C . GLY A 1 233 ? -4.051 8.349 5.514 1.00 92.12 233 GLY A C 1
ATOM 1560 O O . GLY A 1 233 ? -3.188 7.586 5.081 1.00 92.12 233 GLY A O 1
ATOM 1561 N N . ALA A 1 234 ? -4.706 9.205 4.730 1.00 91.06 234 ALA A N 1
ATOM 1562 C CA . ALA A 1 234 ? -4.475 9.309 3.287 1.00 91.06 234 ALA A CA 1
ATOM 1563 C C . ALA A 1 234 ? -3.043 9.756 2.933 1.00 91.06 234 ALA A C 1
ATOM 1565 O O . ALA A 1 234 ? -2.544 9.442 1.858 1.00 91.06 234 ALA A O 1
ATOM 1566 N N . ASP A 1 235 ? -2.383 10.470 3.844 1.00 91.56 235 ASP A N 1
ATOM 1567 C CA . ASP A 1 235 ? -1.001 10.943 3.739 1.00 91.56 235 ASP A CA 1
ATOM 1568 C C . ASP A 1 235 ? 0.015 10.018 4.438 1.00 91.56 235 ASP A C 1
ATOM 1570 O O . ASP A 1 235 ? 1.211 10.332 4.487 1.00 91.56 235 ASP A O 1
ATOM 1574 N N . TYR A 1 236 ? -0.454 8.900 5.009 1.00 93.50 236 TYR A N 1
ATOM 1575 C CA . TYR A 1 236 ? 0.307 8.005 5.887 1.00 93.50 236 TYR A CA 1
ATOM 1576 C C . TYR A 1 236 ? 0.898 8.714 7.122 1.00 93.50 236 TYR A C 1
ATOM 1578 O O . TYR A 1 236 ? 1.901 8.279 7.702 1.00 93.50 236 TYR A O 1
ATOM 1586 N N . GLY A 1 237 ? 0.288 9.838 7.514 1.00 94.50 237 GLY A N 1
ATOM 1587 C CA . GLY A 1 237 ? 0.720 10.714 8.595 1.00 94.50 237 GLY A CA 1
ATOM 1588 C C . GLY A 1 237 ? 0.331 10.234 9.992 1.00 94.50 237 GLY A C 1
ATOM 1589 O O . GLY A 1 237 ? 0.790 10.821 10.967 1.00 94.50 237 GLY A O 1
ATOM 1590 N N . GLY A 1 238 ? -0.457 9.164 10.107 1.00 89.81 238 GLY A N 1
ATOM 1591 C CA . GLY A 1 238 ? -0.880 8.570 11.376 1.00 89.81 238 GLY A CA 1
ATOM 1592 C C . GLY A 1 238 ? -2.374 8.283 11.433 1.00 89.81 238 GLY A C 1
ATOM 1593 O O . GLY A 1 238 ? -2.774 7.295 12.045 1.00 89.81 238 GLY A O 1
ATOM 1594 N N . GLY A 1 239 ? -3.192 9.085 10.747 1.00 89.19 239 GLY A N 1
ATOM 1595 C CA . GLY A 1 239 ? -4.641 8.895 10.673 1.00 89.19 239 GLY A CA 1
ATOM 1596 C C . GLY A 1 239 ? -5.285 8.648 12.040 1.00 89.19 239 GLY A C 1
ATOM 1597 O O . GLY A 1 239 ? -4.900 9.247 13.043 1.00 89.19 239 GLY A O 1
ATOM 1598 N N . THR A 1 240 ? -6.251 7.733 12.078 1.00 81.75 240 THR A N 1
ATOM 1599 C CA . THR A 1 240 ? -6.906 7.287 13.316 1.00 81.75 240 THR A CA 1
ATOM 1600 C C . THR A 1 240 ? -6.028 6.349 14.145 1.00 81.75 240 THR A C 1
ATOM 1602 O O . THR A 1 240 ? -6.224 6.248 15.351 1.00 81.75 240 THR A O 1
ATOM 1605 N N . SER A 1 241 ? -5.041 5.689 13.530 1.00 85.00 241 SER A N 1
ATOM 1606 C CA . SER A 1 241 ? -4.116 4.787 14.228 1.00 85.00 241 SER A CA 1
ATOM 1607 C C . SER A 1 241 ? -3.097 5.511 15.116 1.00 85.00 241 SER A C 1
ATOM 1609 O O . SER A 1 241 ? -2.513 4.897 16.004 1.00 85.00 241 SER A O 1
ATOM 1611 N N . GLY A 1 242 ? -2.814 6.790 14.841 1.00 87.44 242 GLY A N 1
ATOM 1612 C CA . GLY A 1 242 ? -1.714 7.546 15.449 1.00 87.44 242 GLY A CA 1
ATOM 1613 C C . GLY A 1 242 ? -0.304 7.102 15.018 1.00 87.44 242 GLY A C 1
ATOM 1614 O O . GLY A 1 242 ? 0.673 7.755 15.378 1.00 87.44 242 GLY A O 1
ATOM 1615 N N . VAL A 1 243 ? -0.166 6.030 14.228 1.00 89.62 243 VAL A N 1
ATOM 1616 C CA . VAL A 1 243 ? 1.127 5.479 13.794 1.00 89.62 243 VAL A CA 1
ATOM 1617 C C . VAL A 1 243 ? 1.494 6.025 12.417 1.00 89.62 243 VAL A C 1
ATOM 1619 O O . VAL A 1 243 ? 0.924 5.628 11.402 1.00 89.62 243 VAL A O 1
ATOM 1622 N N . SER A 1 244 ? 2.460 6.942 12.383 1.00 93.00 244 SER A N 1
ATOM 1623 C CA . SER A 1 244 ? 2.898 7.628 11.164 1.00 93.00 244 SER A CA 1
ATOM 1624 C C . SER A 1 244 ? 4.022 6.879 10.450 1.00 93.00 244 SER A C 1
ATOM 1626 O O . SER A 1 244 ? 5.104 6.695 11.010 1.00 93.00 244 SER A O 1
ATOM 1628 N N . CYS A 1 245 ? 3.822 6.530 9.178 1.00 93.12 245 CYS A N 1
ATOM 1629 C CA . CYS A 1 245 ? 4.895 6.002 8.329 1.00 93.12 245 CYS A CA 1
ATOM 1630 C C . CYS A 1 245 ? 5.987 7.061 8.122 1.00 93.12 245 CYS A C 1
ATOM 1632 O O . CYS A 1 245 ? 7.183 6.766 8.132 1.00 93.12 245 CYS A O 1
ATOM 1634 N N . ASN A 1 246 ? 5.566 8.321 7.993 1.00 92.94 246 ASN A N 1
ATOM 1635 C CA . ASN A 1 246 ? 6.446 9.458 7.738 1.00 92.94 246 ASN A CA 1
ATOM 1636 C C . ASN A 1 246 ? 7.389 9.742 8.922 1.00 92.94 246 ASN A C 1
ATOM 1638 O O . ASN A 1 246 ? 8.478 10.278 8.717 1.00 92.94 246 ASN A O 1
ATOM 1642 N N . ALA A 1 247 ? 7.019 9.342 10.144 1.00 92.94 247 ALA A N 1
ATOM 1643 C CA . ALA A 1 247 ? 7.873 9.492 11.322 1.00 92.94 247 ALA A CA 1
ATOM 1644 C C . ALA A 1 247 ? 9.133 8.612 11.260 1.00 92.94 247 ALA A C 1
ATOM 1646 O O . ALA A 1 247 ? 10.203 9.048 11.681 1.00 92.94 247 ALA A O 1
ATOM 1647 N N . CYS A 1 248 ? 9.033 7.399 10.706 1.00 90.50 248 CYS A N 1
ATOM 1648 C CA . CYS A 1 248 ? 10.172 6.482 10.583 1.00 90.50 248 CYS A CA 1
ATOM 1649 C C . CYS A 1 248 ? 10.865 6.565 9.216 1.00 90.50 248 CYS A C 1
ATOM 1651 O O . CYS A 1 248 ? 12.068 6.331 9.125 1.00 90.50 248 CYS A O 1
ATOM 1653 N N . HIS A 1 249 ? 10.141 6.924 8.152 1.00 89.81 249 HIS A N 1
ATOM 1654 C CA . HIS A 1 249 ? 10.664 6.953 6.780 1.00 89.81 249 HIS A CA 1
ATOM 1655 C C . HIS A 1 249 ? 11.162 8.331 6.318 1.00 89.81 249 HIS A C 1
ATOM 1657 O O . HIS A 1 249 ? 11.204 8.614 5.122 1.00 89.81 249 HIS A O 1
ATOM 1663 N N . GLY A 1 250 ? 11.587 9.181 7.257 1.00 84.19 250 GLY A N 1
ATOM 1664 C CA . GLY A 1 250 ? 12.256 10.444 6.934 1.00 84.19 250 GLY A CA 1
ATOM 1665 C C . GLY A 1 250 ? 11.337 11.485 6.284 1.00 84.19 250 GLY A C 1
ATOM 1666 O O . GLY A 1 250 ? 11.763 12.203 5.382 1.00 84.19 250 GLY A O 1
ATOM 1667 N N . GLY A 1 251 ? 10.081 11.569 6.729 1.00 89.12 251 GLY A N 1
ATOM 1668 C CA . GLY A 1 251 ? 9.080 12.508 6.220 1.00 89.12 251 GLY A CA 1
ATOM 1669 C C . GLY A 1 251 ? 8.270 11.939 5.057 1.00 89.12 251 GLY A C 1
ATOM 1670 O O . GLY A 1 251 ? 8.036 10.741 4.991 1.00 89.12 251 GLY A O 1
ATOM 1671 N N . THR A 1 252 ? 7.815 12.793 4.139 1.00 90.06 252 THR A N 1
ATOM 1672 C CA . THR A 1 252 ? 7.020 12.390 2.960 1.00 90.06 252 THR A CA 1
ATOM 1673 C C . THR A 1 252 ? 7.878 12.054 1.738 1.00 90.06 252 THR A C 1
ATOM 1675 O O . THR A 1 252 ? 7.369 11.540 0.747 1.00 90.06 252 THR A O 1
ATOM 1678 N N . ALA A 1 253 ? 9.192 12.298 1.796 1.00 85.81 253 ALA A N 1
ATOM 1679 C CA . ALA A 1 253 ? 10.099 12.143 0.657 1.00 85.81 253 ALA A CA 1
ATOM 1680 C C . ALA A 1 253 ? 10.187 10.701 0.127 1.00 85.81 253 ALA A C 1
ATOM 1682 O O . ALA A 1 253 ? 10.436 10.496 -1.063 1.00 85.81 253 ALA A O 1
ATOM 1683 N N . TRP A 1 254 ? 9.964 9.694 0.981 1.00 87.81 254 TRP A N 1
ATOM 1684 C CA . TRP A 1 254 ? 9.935 8.293 0.555 1.00 87.81 254 TRP A CA 1
ATOM 1685 C C . TRP A 1 254 ? 8.817 8.012 -0.457 1.00 87.81 254 TRP A C 1
ATOM 1687 O O . TRP A 1 254 ? 8.994 7.159 -1.322 1.00 87.81 254 TRP A O 1
ATOM 1697 N N . GLN A 1 255 ? 7.709 8.762 -0.400 1.00 87.62 255 GLN A N 1
ATOM 1698 C CA . GLN A 1 255 ? 6.538 8.553 -1.255 1.00 87.62 255 GLN A CA 1
ATOM 1699 C C . GLN A 1 255 ? 6.831 8.847 -2.734 1.00 87.62 255 GLN A C 1
ATOM 1701 O O . GLN A 1 255 ? 6.203 8.274 -3.618 1.00 87.62 255 GLN A O 1
ATOM 1706 N N . SER A 1 256 ? 7.822 9.697 -3.012 1.00 83.62 256 SER A N 1
ATOM 1707 C CA . SER A 1 256 ? 8.280 10.036 -4.365 1.00 83.62 256 SER A CA 1
ATOM 1708 C C . SER A 1 256 ? 9.666 9.470 -4.704 1.00 83.62 256 SER A C 1
ATOM 1710 O O . SER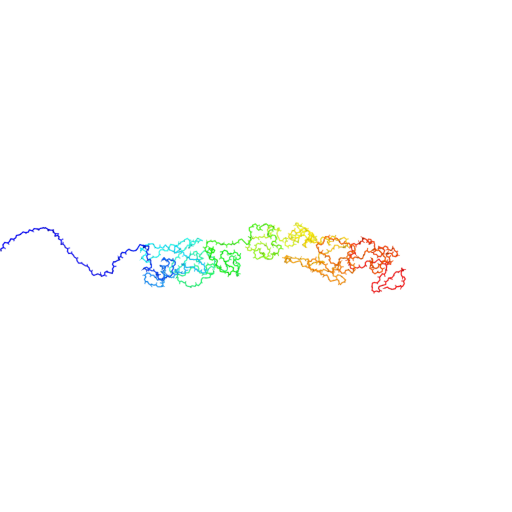 A 1 256 ? 10.212 9.765 -5.766 1.00 83.62 256 SER A O 1
ATOM 1712 N N . ASN A 1 257 ? 10.279 8.692 -3.808 1.00 87.81 257 ASN A N 1
ATOM 1713 C CA . ASN A 1 257 ? 11.604 8.115 -4.014 1.00 87.81 257 ASN A CA 1
ATOM 1714 C C . ASN A 1 257 ? 11.479 6.699 -4.585 1.00 87.81 257 ASN A C 1
ATOM 1716 O O . ASN A 1 257 ? 11.291 5.740 -3.843 1.00 87.81 257 ASN A O 1
ATOM 1720 N N . CYS A 1 258 ? 11.667 6.533 -5.895 1.00 86.50 258 CYS A N 1
ATOM 1721 C CA . CYS A 1 258 ? 11.582 5.217 -6.539 1.00 86.50 258 CYS A CA 1
ATOM 1722 C C . CYS A 1 258 ? 12.576 4.204 -5.944 1.00 86.50 258 CYS A C 1
ATOM 1724 O O . CYS A 1 258 ? 12.268 3.018 -5.810 1.00 86.50 258 CYS A O 1
ATOM 1726 N N . THR A 1 259 ? 13.757 4.678 -5.521 1.00 90.31 259 THR A N 1
ATOM 1727 C CA . THR A 1 259 ? 14.764 3.803 -4.911 1.00 90.31 259 THR A CA 1
ATOM 1728 C C . THR A 1 259 ? 14.366 3.318 -3.523 1.00 90.31 259 THR A C 1
ATOM 1730 O O . THR A 1 259 ? 14.921 2.337 -3.039 1.00 90.31 259 THR A O 1
ATOM 1733 N N . PHE A 1 260 ? 13.380 3.943 -2.875 1.00 89.31 260 PHE A N 1
ATOM 1734 C CA . PHE A 1 260 ? 12.903 3.533 -1.558 1.00 89.31 260 PHE A CA 1
ATOM 1735 C C . PHE A 1 260 ? 12.369 2.096 -1.573 1.00 89.31 260 PHE A C 1
ATOM 1737 O O . PHE A 1 260 ? 12.740 1.291 -0.718 1.00 89.31 260 PHE A O 1
ATOM 1744 N N . CYS A 1 261 ? 11.614 1.723 -2.610 1.00 87.69 261 CYS A N 1
ATOM 1745 C CA . CYS A 1 261 ? 11.022 0.390 -2.737 1.00 87.69 261 CYS A CA 1
ATOM 1746 C C . CYS A 1 261 ? 11.952 -0.603 -3.446 1.00 87.69 261 CYS A C 1
ATOM 1748 O O . CYS A 1 261 ? 12.242 -1.666 -2.897 1.00 87.69 261 CYS A O 1
ATOM 1750 N N . HIS A 1 262 ? 12.507 -0.246 -4.605 1.00 90.12 262 HIS A N 1
ATOM 1751 C CA . HIS A 1 262 ? 13.300 -1.149 -5.452 1.00 90.12 262 HIS A CA 1
ATOM 1752 C C . HIS A 1 262 ? 14.543 -0.455 -6.023 1.00 90.12 262 HIS A C 1
ATOM 1754 O O . HIS A 1 262 ? 14.726 0.740 -5.845 1.00 90.12 262 HIS A O 1
ATOM 1760 N N . GLY A 1 263 ? 15.422 -1.197 -6.690 1.00 91.94 263 GLY A N 1
ATOM 1761 C CA . GLY A 1 263 ? 16.662 -0.648 -7.232 1.00 91.94 263 GLY A CA 1
ATOM 1762 C C . GLY A 1 263 ? 17.718 -0.338 -6.168 1.00 91.94 263 GLY A C 1
ATOM 1763 O O . GLY A 1 263 ? 17.659 -0.793 -5.022 1.00 91.94 263 GLY A O 1
ATOM 1764 N N . THR A 1 264 ? 18.722 0.429 -6.571 1.00 92.88 264 THR A N 1
ATOM 1765 C CA . THR A 1 264 ? 19.850 0.830 -5.729 1.00 92.88 264 THR A CA 1
ATOM 1766 C C . THR A 1 264 ? 19.447 1.998 -4.833 1.00 92.88 264 THR A C 1
ATOM 1768 O O . THR A 1 264 ? 19.189 3.097 -5.321 1.00 92.88 264 THR A O 1
ATOM 1771 N N . LYS A 1 265 ? 19.421 1.764 -3.516 1.00 90.38 265 LYS A N 1
ATOM 1772 C CA . LYS A 1 265 ? 18.983 2.740 -2.506 1.00 90.38 265 LYS A CA 1
ATOM 1773 C C . LYS A 1 265 ? 19.839 4.010 -2.530 1.00 90.38 265 LYS A C 1
ATOM 1775 O O . LYS A 1 265 ? 21.066 3.924 -2.488 1.00 90.38 265 LYS A O 1
ATOM 1780 N N . VAL A 1 266 ? 19.194 5.178 -2.523 1.00 89.50 266 VAL A N 1
ATOM 1781 C CA . VAL A 1 266 ? 19.848 6.472 -2.273 1.00 89.50 266 VAL A CA 1
ATOM 1782 C C . VAL A 1 266 ? 19.189 7.201 -1.106 1.00 89.50 266 VAL A C 1
ATOM 1784 O O . VAL A 1 266 ? 17.981 7.098 -0.899 1.00 89.50 266 VAL A O 1
ATOM 1787 N N . ALA A 1 267 ? 19.993 7.942 -0.340 1.00 80.75 267 ALA A N 1
ATOM 1788 C CA . ALA A 1 267 ? 19.523 8.671 0.838 1.00 80.75 267 ALA A CA 1
ATOM 1789 C C . ALA A 1 267 ? 18.616 9.862 0.477 1.00 80.75 267 ALA A C 1
ATOM 1791 O O . ALA A 1 267 ? 17.642 10.128 1.172 1.00 80.75 267 ALA A O 1
ATOM 1792 N N . ALA A 1 268 ? 18.918 10.551 -0.625 1.00 83.19 268 ALA A N 1
ATOM 1793 C CA . ALA A 1 268 ? 18.107 11.627 -1.179 1.00 83.19 268 ALA A CA 1
ATOM 1794 C C . ALA A 1 268 ? 17.927 11.366 -2.674 1.00 83.19 268 ALA A C 1
ATOM 1796 O O . ALA A 1 268 ? 18.913 11.206 -3.390 1.00 83.19 268 ALA A O 1
ATOM 1797 N N . TYR A 1 269 ? 16.677 11.277 -3.120 1.00 85.75 269 TYR A N 1
ATOM 1798 C CA . TYR A 1 269 ? 16.340 10.964 -4.503 1.00 85.75 269 TYR A CA 1
ATOM 1799 C C . TYR A 1 269 ? 16.127 12.237 -5.311 1.00 85.75 269 TYR A C 1
ATOM 1801 O O . TYR A 1 269 ? 15.321 13.087 -4.936 1.00 85.75 269 TYR A O 1
ATOM 1809 N N . ALA A 1 270 ? 16.828 12.346 -6.434 1.00 88.31 270 ALA A N 1
ATOM 1810 C CA . ALA A 1 270 ? 16.610 13.367 -7.445 1.00 88.31 270 ALA A CA 1
ATOM 1811 C C . ALA A 1 270 ? 16.237 12.722 -8.786 1.00 88.31 270 ALA A C 1
ATOM 1813 O O . ALA A 1 270 ? 16.465 11.538 -9.016 1.00 88.31 270 ALA A O 1
ATOM 1814 N N . ALA A 1 271 ? 15.726 13.516 -9.729 1.00 84.69 271 ALA A N 1
ATOM 1815 C CA . ALA A 1 271 ? 15.385 13.024 -11.068 1.00 84.69 271 ALA A CA 1
ATOM 1816 C C . ALA A 1 271 ? 16.571 12.338 -11.785 1.00 84.69 271 ALA A C 1
ATOM 1818 O O . ALA A 1 271 ? 16.378 11.388 -12.540 1.00 84.69 271 ALA A O 1
ATOM 1819 N N . ALA A 1 272 ? 17.806 12.774 -11.508 1.00 88.88 272 ALA A N 1
ATOM 1820 C CA . ALA A 1 272 ? 19.023 12.158 -12.039 1.00 88.88 272 ALA A CA 1
ATOM 1821 C C . ALA A 1 272 ? 19.278 10.730 -11.511 1.00 88.88 272 ALA A C 1
ATOM 1823 O O . ALA A 1 272 ? 20.030 9.976 -12.125 1.00 88.88 272 ALA A O 1
ATOM 1824 N N . ASP A 1 273 ? 18.647 10.340 -10.399 1.00 89.62 273 ASP A N 1
ATOM 1825 C CA . ASP A 1 273 ? 18.762 9.009 -9.802 1.00 89.62 273 ASP A CA 1
ATOM 1826 C C . ASP A 1 273 ? 17.778 7.996 -10.394 1.00 89.62 273 ASP A C 1
ATOM 1828 O O . ASP A 1 273 ? 17.847 6.821 -10.039 1.00 89.62 273 ASP A O 1
ATOM 1832 N N . LEU A 1 274 ? 16.894 8.393 -11.317 1.00 86.69 274 LEU A N 1
ATOM 1833 C CA . LEU A 1 274 ? 15.923 7.487 -11.940 1.00 86.69 274 LEU A CA 1
ATOM 1834 C C . LEU A 1 274 ? 16.552 6.184 -12.488 1.00 86.69 274 LEU A C 1
ATOM 1836 O O . LEU A 1 274 ? 15.982 5.119 -12.250 1.00 86.69 274 LEU A O 1
ATOM 1840 N N . PRO A 1 275 ? 17.742 6.185 -13.127 1.00 87.94 275 PRO A N 1
ATOM 1841 C CA . PRO A 1 275 ? 18.389 4.940 -13.551 1.00 87.94 275 PRO A CA 1
ATOM 1842 C C . PRO A 1 275 ? 18.739 3.990 -12.395 1.00 87.94 275 PRO A C 1
ATOM 1844 O O . PRO A 1 275 ? 18.788 2.779 -12.593 1.00 87.94 275 PRO A O 1
ATOM 1847 N N . LYS A 1 276 ? 18.953 4.508 -11.178 1.00 90.19 276 LYS A N 1
ATOM 1848 C CA . LYS A 1 276 ? 19.213 3.697 -9.977 1.00 90.19 276 LYS A CA 1
ATOM 1849 C C . LYS A 1 276 ? 17.959 2.979 -9.487 1.00 90.19 276 LYS A C 1
ATOM 1851 O O . LYS A 1 276 ? 18.086 1.982 -8.786 1.00 90.19 276 LYS A O 1
ATOM 1856 N N . ALA A 1 277 ? 16.768 3.448 -9.860 1.00 89.75 277 ALA A N 1
ATOM 1857 C CA . ALA A 1 277 ? 15.521 2.768 -9.537 1.00 89.75 277 ALA A CA 1
ATOM 1858 C C . ALA A 1 277 ? 15.383 1.445 -10.300 1.00 89.75 277 ALA A C 1
ATOM 1860 O O . ALA A 1 277 ? 14.720 0.531 -9.822 1.00 89.75 277 ALA A O 1
ATOM 1861 N N . ALA A 1 278 ? 16.033 1.292 -11.454 1.00 89.19 278 ALA A N 1
ATOM 1862 C CA . ALA A 1 278 ? 16.017 0.023 -12.157 1.00 89.19 278 ALA A CA 1
ATOM 1863 C C . ALA A 1 278 ? 16.674 -1.076 -11.297 1.00 89.19 278 ALA A C 1
ATOM 1865 O O . ALA A 1 278 ? 17.810 -0.892 -10.850 1.00 89.19 278 ALA A O 1
ATOM 1866 N N . PRO A 1 279 ? 15.990 -2.207 -11.051 1.00 87.69 279 PRO A N 1
ATOM 1867 C CA . PRO A 1 279 ? 16.482 -3.283 -10.204 1.00 87.69 279 PRO A CA 1
ATOM 1868 C C . PRO A 1 279 ? 17.909 -3.727 -10.550 1.00 87.69 279 PRO A C 1
ATOM 1870 O O . PRO A 1 279 ? 18.227 -4.054 -11.698 1.00 87.69 279 PRO A O 1
ATOM 1873 N N . PRO A 1 280 ? 18.771 -3.764 -9.527 1.00 89.25 280 PRO A N 1
ATOM 1874 C CA . PRO A 1 280 ? 19.386 -5.019 -9.115 1.00 89.25 280 PRO A CA 1
ATOM 1875 C C . PRO A 1 280 ? 18.707 -5.595 -7.865 1.00 89.25 280 PRO A C 1
ATOM 1877 O O . PRO A 1 280 ? 19.020 -6.710 -7.476 1.00 89.25 280 PRO A O 1
ATOM 1880 N N . LEU A 1 281 ? 17.790 -4.842 -7.247 1.00 91.81 281 LEU A N 1
ATOM 1881 C CA . LEU A 1 281 ? 17.002 -5.250 -6.090 1.00 91.81 281 LEU A CA 1
ATOM 1882 C C . LEU A 1 281 ? 15.510 -5.103 -6.410 1.00 91.81 281 LEU A C 1
ATOM 1884 O O . LEU A 1 281 ? 15.041 -3.995 -6.681 1.00 91.81 281 LEU A O 1
ATOM 1888 N N . GLY A 1 282 ? 14.779 -6.213 -6.396 1.00 90.25 282 GLY A N 1
ATOM 1889 C CA . GLY A 1 282 ? 13.327 -6.247 -6.531 1.00 90.25 282 GLY A CA 1
ATOM 1890 C C . GLY A 1 282 ? 12.618 -5.726 -5.282 1.00 90.25 282 GLY A C 1
ATOM 1891 O O . GLY A 1 282 ? 13.223 -5.531 -4.223 1.00 90.25 282 GLY A O 1
ATOM 1892 N N . THR A 1 283 ? 11.312 -5.486 -5.393 1.00 87.25 283 THR A N 1
ATOM 1893 C CA . THR A 1 283 ? 10.527 -4.985 -4.261 1.00 87.25 283 THR A CA 1
ATOM 1894 C C . THR A 1 283 ? 10.480 -5.990 -3.120 1.00 87.25 283 THR A C 1
ATOM 1896 O O . THR A 1 283 ? 10.421 -5.554 -1.983 1.00 87.25 283 THR A O 1
ATOM 1899 N N . GLN A 1 284 ? 10.590 -7.302 -3.334 1.00 86.56 284 GLN A N 1
ATOM 1900 C CA . GLN A 1 284 ? 10.563 -8.301 -2.257 1.00 86.56 284 GLN A CA 1
ATOM 1901 C C . GLN A 1 284 ? 11.949 -8.807 -1.842 1.00 86.56 284 GLN A C 1
ATOM 1903 O O . GLN A 1 284 ? 12.054 -9.799 -1.124 1.00 86.56 284 GLN A O 1
ATOM 1908 N N . GLY A 1 285 ? 13.006 -8.076 -2.203 1.00 87.50 285 GLY A N 1
ATOM 1909 C CA . GLY A 1 285 ? 14.380 -8.417 -1.836 1.00 87.50 285 GLY A CA 1
ATOM 1910 C C . GLY A 1 285 ? 15.079 -9.338 -2.835 1.00 87.50 285 GLY A C 1
ATOM 1911 O O . GLY A 1 285 ? 16.175 -9.820 -2.556 1.00 87.50 285 GLY A O 1
ATOM 1912 N N . GLU A 1 286 ? 14.471 -9.581 -3.995 1.00 92.31 286 GLU A N 1
ATOM 1913 C CA . GLU A 1 286 ? 15.067 -10.353 -5.079 1.00 92.31 286 GLU A CA 1
ATOM 1914 C C . GLU A 1 286 ? 16.333 -9.665 -5.586 1.00 92.31 286 GLU A C 1
ATOM 1916 O O . GLU A 1 286 ? 16.331 -8.458 -5.819 1.00 92.31 286 GLU A O 1
ATOM 1921 N N . THR A 1 287 ? 17.410 -10.418 -5.785 1.00 93.44 287 THR A N 1
ATOM 1922 C CA . THR A 1 287 ? 18.674 -9.883 -6.328 1.00 93.44 287 THR A CA 1
ATOM 1923 C C . THR A 1 287 ? 19.186 -10.663 -7.533 1.00 93.44 287 THR A C 1
ATOM 1925 O O . THR A 1 287 ? 20.085 -10.201 -8.238 1.00 93.44 287 THR A O 1
ATOM 1928 N N . ALA A 1 288 ? 18.615 -11.837 -7.812 1.00 93.88 288 ALA A N 1
ATOM 1929 C CA . ALA A 1 288 ? 19.050 -12.655 -8.924 1.00 93.88 288 ALA A CA 1
ATOM 1930 C C . ALA A 1 288 ? 18.396 -12.172 -10.220 1.00 93.88 288 ALA A C 1
ATOM 1932 O O . ALA A 1 288 ? 17.187 -11.994 -10.299 1.00 93.88 288 ALA A O 1
ATOM 1933 N N . VAL A 1 289 ? 19.181 -12.050 -11.289 1.00 91.69 289 VAL A N 1
ATOM 1934 C CA . VAL A 1 289 ? 18.674 -11.731 -12.641 1.00 91.69 289 VAL A CA 1
ATOM 1935 C C . VAL A 1 289 ? 17.690 -12.775 -13.189 1.00 91.69 289 VAL A C 1
ATOM 1937 O O . VAL A 1 289 ? 16.972 -12.510 -14.149 1.00 91.69 289 VAL A O 1
ATOM 1940 N N . THR A 1 290 ? 17.638 -13.960 -12.578 1.00 93.44 290 THR A N 1
ATOM 1941 C CA . THR A 1 290 ? 16.650 -15.002 -12.873 1.00 93.44 290 THR A CA 1
ATOM 1942 C C . THR A 1 290 ? 15.270 -14.703 -12.283 1.00 93.44 290 THR A C 1
ATOM 1944 O O . THR A 1 290 ? 14.285 -15.293 -12.726 1.00 93.44 290 THR A O 1
ATOM 1947 N N . ASP A 1 291 ? 15.178 -13.782 -11.322 1.00 93.38 291 ASP A N 1
ATOM 1948 C CA . ASP A 1 291 ? 13.915 -13.323 -10.757 1.00 93.38 291 ASP A CA 1
ATOM 1949 C C . ASP A 1 291 ? 13.284 -12.281 -11.677 1.00 93.38 291 ASP A C 1
ATOM 1951 O O . ASP A 1 291 ? 13.938 -11.333 -12.118 1.00 93.38 291 ASP A O 1
ATOM 1955 N N . ARG A 1 292 ? 11.978 -12.413 -11.939 1.00 90.31 292 ARG A N 1
ATOM 1956 C CA . ARG A 1 292 ? 11.243 -11.496 -12.829 1.00 90.31 292 ARG A CA 1
ATOM 1957 C C . ARG A 1 292 ? 11.355 -10.036 -12.380 1.00 90.31 292 ARG A C 1
ATOM 1959 O O . ARG A 1 292 ? 11.443 -9.156 -13.233 1.00 90.31 292 ARG A O 1
ATOM 1966 N N . ALA A 1 293 ? 11.366 -9.796 -11.068 1.00 89.44 293 ALA A N 1
ATOM 1967 C CA . ALA A 1 293 ? 11.483 -8.462 -10.488 1.00 89.44 293 ALA A CA 1
ATOM 1968 C C . ALA A 1 293 ? 12.826 -7.787 -10.816 1.00 89.44 293 ALA A C 1
ATOM 1970 O O . ALA A 1 293 ? 12.871 -6.568 -10.934 1.00 89.44 293 ALA A O 1
ATOM 1971 N N . VAL A 1 294 ? 13.904 -8.559 -11.002 1.00 92.50 294 VAL A N 1
ATOM 1972 C CA . VAL A 1 294 ? 15.231 -8.032 -11.351 1.00 92.50 294 VAL A CA 1
ATOM 1973 C C . VAL A 1 294 ? 15.454 -8.094 -12.859 1.00 92.50 294 VAL A C 1
ATOM 1975 O O . VAL A 1 294 ? 15.571 -7.054 -13.509 1.00 92.50 294 VAL A O 1
ATOM 1978 N N . GLY A 1 295 ? 15.459 -9.304 -13.422 1.00 91.94 295 GLY A N 1
ATOM 1979 C CA . GLY A 1 295 ? 15.562 -9.562 -14.855 1.00 91.94 295 GLY A CA 1
ATOM 1980 C C . GLY A 1 295 ? 16.690 -8.821 -15.576 1.00 91.94 295 GLY A C 1
ATOM 1981 O O . GLY A 1 295 ? 17.769 -8.567 -15.036 1.00 91.94 295 GLY A O 1
ATOM 1982 N N . ALA A 1 296 ? 16.428 -8.465 -16.833 1.00 90.38 296 ALA A N 1
ATOM 1983 C CA . ALA A 1 296 ? 17.399 -7.857 -17.738 1.00 90.38 296 ALA A CA 1
ATOM 1984 C C . ALA A 1 296 ? 17.468 -6.314 -17.676 1.00 90.38 296 ALA A C 1
ATOM 1986 O O . ALA A 1 296 ? 18.017 -5.708 -18.601 1.00 90.38 296 ALA A O 1
ATOM 1987 N N . HIS A 1 297 ? 16.956 -5.653 -16.627 1.00 91.19 297 HIS A N 1
ATOM 1988 C CA . HIS A 1 297 ? 16.960 -4.181 -16.518 1.00 91.19 297 HIS A CA 1
ATOM 1989 C C . HIS A 1 297 ? 18.348 -3.574 -16.783 1.00 91.19 297 HIS A C 1
ATOM 1991 O O . HIS A 1 297 ? 18.517 -2.751 -17.685 1.00 91.19 297 HIS A O 1
ATOM 1997 N N . GLN A 1 298 ? 19.368 -4.048 -16.059 1.00 87.88 298 GLN A N 1
ATOM 1998 C CA . GLN A 1 298 ? 20.734 -3.522 -16.172 1.00 87.88 298 GLN A CA 1
ATOM 1999 C C . GLN A 1 298 ? 21.344 -3.731 -17.565 1.00 87.88 298 GLN A C 1
ATOM 2001 O O . GLN A 1 298 ? 22.148 -2.919 -18.013 1.00 87.88 298 GLN A O 1
ATOM 2006 N N . LYS A 1 299 ? 20.943 -4.786 -18.290 1.00 87.12 299 LYS A N 1
ATOM 2007 C CA . LYS A 1 299 ? 21.446 -5.059 -19.647 1.00 87.12 299 LYS A CA 1
ATOM 2008 C C . LYS A 1 299 ? 21.003 -4.003 -20.661 1.00 87.12 299 LYS A C 1
ATOM 2010 O O . LYS A 1 299 ? 21.746 -3.737 -21.599 1.00 87.12 299 LYS A O 1
ATOM 2015 N N . HIS A 1 300 ? 19.826 -3.408 -20.471 1.00 88.44 300 HIS A N 1
ATOM 2016 C CA . HIS A 1 300 ? 19.287 -2.388 -21.374 1.00 88.44 300 HIS A CA 1
ATOM 2017 C C . HIS A 1 300 ? 19.768 -0.976 -21.008 1.00 88.44 300 HIS A C 1
ATOM 2019 O O . HIS A 1 300 ? 20.027 -0.162 -21.892 1.00 88.44 300 HIS A O 1
ATOM 2025 N N . LEU A 1 301 ? 19.942 -0.697 -19.713 1.00 88.00 301 LEU A N 1
ATOM 2026 C CA . LEU A 1 301 ? 20.446 0.596 -19.234 1.00 88.00 301 LEU A CA 1
ATOM 2027 C C . LEU A 1 301 ? 21.947 0.777 -19.462 1.00 88.00 301 LEU A C 1
ATOM 2029 O O . LEU A 1 301 ? 22.411 1.896 -19.645 1.00 88.00 301 LEU A O 1
ATOM 2033 N N . LEU A 1 302 ? 22.699 -0.323 -19.469 1.00 86.00 302 LEU A N 1
ATOM 2034 C CA . LEU A 1 302 ? 24.147 -0.341 -19.686 1.00 86.00 302 LEU A CA 1
ATOM 2035 C C . LEU A 1 302 ? 24.496 -1.012 -21.022 1.00 86.00 302 LEU A C 1
ATOM 2037 O O . LEU A 1 302 ? 25.522 -1.685 -21.142 1.00 86.00 302 LEU A O 1
ATOM 2041 N N . ALA A 1 303 ? 23.607 -0.888 -22.013 1.00 85.44 303 ALA A N 1
ATOM 2042 C CA . ALA A 1 303 ? 23.776 -1.514 -23.315 1.00 85.44 303 ALA A CA 1
ATOM 2043 C C . ALA A 1 303 ? 25.072 -1.042 -23.994 1.00 85.44 303 ALA A C 1
ATOM 2045 O O . ALA A 1 303 ? 25.397 0.142 -24.012 1.00 85.44 303 ALA A O 1
ATOM 2046 N N . THR A 1 304 ? 25.806 -1.988 -24.582 1.00 87.12 304 THR A N 1
ATOM 2047 C CA . THR A 1 304 ? 27.050 -1.721 -25.327 1.00 87.12 304 THR A CA 1
ATOM 2048 C C . THR A 1 304 ? 26.868 -1.818 -26.837 1.00 87.12 304 THR A C 1
ATOM 2050 O O . THR A 1 304 ? 27.763 -1.454 -27.589 1.00 87.12 304 THR A O 1
ATOM 2053 N N . VAL A 1 305 ? 25.717 -2.319 -27.288 1.00 86.94 305 VAL A N 1
ATOM 2054 C CA . VAL A 1 305 ? 25.367 -2.465 -28.707 1.00 86.94 305 VAL A CA 1
ATOM 2055 C C . VAL A 1 305 ? 24.397 -1.384 -29.179 1.00 86.94 305 VAL A C 1
ATOM 2057 O O . VAL A 1 305 ? 24.063 -1.352 -30.351 1.00 86.94 305 VAL A O 1
ATOM 2060 N N . SER A 1 306 ? 23.939 -0.502 -28.300 1.00 89.75 306 SER A N 1
ATOM 2061 C CA . SER A 1 306 ? 23.088 0.645 -28.620 1.00 89.75 306 SER A CA 1
ATOM 2062 C C . SER A 1 306 ? 23.368 1.758 -27.616 1.00 89.75 306 SER A C 1
ATOM 2064 O O . SER A 1 306 ? 24.028 1.529 -26.600 1.00 89.75 306 SER A O 1
ATOM 2066 N N . SER A 1 307 ? 22.818 2.945 -27.847 1.00 89.88 307 SER A N 1
ATOM 2067 C CA . SER A 1 307 ? 22.627 3.909 -26.763 1.00 89.88 307 SER A CA 1
ATOM 2068 C C . SER A 1 307 ? 21.803 3.282 -25.621 1.00 89.88 307 SER A C 1
ATOM 2070 O O . SER A 1 307 ? 20.948 2.427 -25.899 1.00 89.88 307 SER A O 1
ATOM 2072 N N . PRO A 1 308 ? 22.025 3.693 -24.356 1.00 89.44 308 PRO A N 1
ATOM 2073 C CA . PRO A 1 308 ? 21.189 3.294 -23.227 1.00 89.44 308 PRO A CA 1
ATOM 2074 C C . PRO A 1 308 ? 19.704 3.503 -23.515 1.00 89.44 308 PRO A C 1
ATOM 2076 O O . PRO A 1 308 ? 19.301 4.565 -23.995 1.00 89.44 308 PRO A O 1
ATOM 2079 N N . LEU A 1 309 ? 18.889 2.494 -23.217 1.00 88.94 309 LEU A N 1
ATOM 2080 C CA . LEU A 1 309 ? 17.447 2.582 -23.425 1.00 88.94 309 LEU A CA 1
ATOM 2081 C C . LEU A 1 309 ? 16.774 3.265 -22.238 1.00 88.94 309 LEU A C 1
ATOM 2083 O O . LEU A 1 309 ? 17.015 2.912 -21.084 1.00 88.94 309 LEU A O 1
ATOM 2087 N N . ALA A 1 310 ? 15.900 4.228 -22.528 1.00 88.81 310 ALA A N 1
ATOM 2088 C CA . ALA A 1 310 ? 15.068 4.856 -21.511 1.00 88.81 310 ALA A CA 1
ATOM 2089 C C . ALA A 1 310 ? 14.038 3.854 -20.962 1.00 88.81 310 ALA A C 1
ATOM 2091 O O . ALA A 1 310 ? 13.516 3.023 -21.703 1.00 88.81 310 ALA A O 1
ATOM 2092 N N . CYS A 1 311 ? 13.681 3.970 -19.680 1.00 88.69 311 CYS A N 1
ATOM 2093 C CA . CYS A 1 311 ? 12.698 3.087 -19.034 1.00 88.69 311 CYS A CA 1
ATOM 2094 C C . CYS A 1 311 ? 11.347 3.066 -19.778 1.00 88.69 311 CYS A C 1
ATOM 2096 O O . CYS A 1 311 ? 10.738 2.007 -19.943 1.00 88.69 311 CYS A O 1
ATOM 2098 N N . ALA A 1 312 ? 10.946 4.234 -20.301 1.00 90.19 312 ALA A N 1
ATOM 2099 C CA . ALA A 1 312 ? 9.726 4.445 -21.081 1.00 90.19 312 ALA A CA 1
ATOM 2100 C C . ALA A 1 312 ? 9.639 3.595 -22.365 1.00 90.19 312 ALA A C 1
ATOM 2102 O O . ALA A 1 312 ? 8.563 3.464 -22.944 1.00 90.19 312 ALA A O 1
ATOM 2103 N N . GLU A 1 313 ? 10.749 3.004 -22.819 1.00 90.12 313 GLU A N 1
ATOM 2104 C CA . GLU A 1 313 ? 10.743 2.113 -23.980 1.00 90.12 313 GLU A CA 1
ATOM 2105 C C . GLU A 1 313 ? 10.138 0.738 -23.682 1.00 90.12 313 GLU A C 1
ATOM 2107 O O . GLU A 1 313 ? 9.648 0.075 -24.598 1.00 90.12 313 GLU A O 1
ATOM 2112 N N . CYS A 1 314 ? 10.117 0.326 -22.414 1.00 87.69 314 CYS A N 1
ATOM 2113 C CA . CYS A 1 314 ? 9.573 -0.962 -21.990 1.00 87.69 314 CYS A CA 1
ATOM 2114 C C . CYS A 1 314 ? 8.236 -0.810 -21.262 1.00 87.69 314 CYS A C 1
ATOM 2116 O O . CYS A 1 314 ? 7.317 -1.595 -21.489 1.00 87.69 314 CYS A O 1
ATOM 2118 N N . HIS A 1 315 ? 8.120 0.185 -20.384 1.00 89.19 315 HIS A N 1
ATOM 2119 C CA . HIS A 1 315 ? 6.919 0.412 -19.590 1.00 89.19 315 HIS A CA 1
ATOM 2120 C C . HIS A 1 315 ? 6.715 1.889 -19.270 1.00 89.19 315 HIS A C 1
ATOM 2122 O O . HIS A 1 315 ? 7.659 2.675 -19.284 1.00 89.19 315 HIS A O 1
ATOM 2128 N N . ALA A 1 316 ? 5.485 2.267 -18.919 1.00 88.06 316 ALA A N 1
ATOM 2129 C CA . ALA A 1 316 ? 5.235 3.595 -18.374 1.00 88.06 316 ALA A CA 1
ATOM 2130 C C . ALA A 1 316 ? 6.004 3.753 -17.055 1.00 88.06 316 ALA A C 1
ATOM 2132 O O . ALA A 1 316 ? 5.945 2.877 -16.191 1.00 88.06 316 ALA A O 1
ATOM 2133 N N . VAL A 1 317 ? 6.753 4.845 -16.908 1.00 86.69 317 VAL A N 1
ATOM 2134 C CA . VAL A 1 317 ? 7.436 5.160 -15.649 1.00 86.69 317 VAL A CA 1
ATOM 2135 C C . VAL A 1 317 ? 6.392 5.740 -14.692 1.00 86.69 317 VAL A C 1
ATOM 2137 O O . VAL A 1 317 ? 5.804 6.768 -15.035 1.00 86.69 317 VAL A O 1
ATOM 2140 N N . PRO A 1 318 ? 6.126 5.107 -13.535 1.00 84.62 318 PRO A N 1
ATOM 2141 C CA . PRO A 1 318 ? 5.133 5.612 -12.594 1.00 84.62 318 PRO A CA 1
ATOM 2142 C C . PRO A 1 318 ? 5.494 6.996 -12.047 1.00 84.62 318 PRO A C 1
ATOM 2144 O O . PRO A 1 318 ? 6.672 7.299 -11.852 1.00 84.62 318 PRO A O 1
ATOM 2147 N N . ALA A 1 319 ? 4.475 7.811 -11.764 1.00 80.44 319 ALA A N 1
ATOM 2148 C CA . ALA A 1 319 ? 4.633 9.144 -11.175 1.00 80.44 319 ALA A CA 1
ATOM 2149 C C . ALA A 1 319 ? 4.237 9.209 -9.687 1.00 80.44 319 ALA A C 1
ATOM 2151 O O . ALA A 1 319 ? 4.586 10.169 -9.004 1.00 80.44 319 ALA A O 1
ATOM 2152 N N . ASP A 1 320 ? 3.525 8.198 -9.186 1.00 81.00 320 ASP A N 1
ATOM 2153 C CA . ASP A 1 320 ? 2.967 8.150 -7.833 1.00 81.00 320 ASP A CA 1
ATOM 2154 C C . ASP A 1 320 ? 2.931 6.711 -7.288 1.00 81.00 320 ASP A C 1
ATOM 2156 O O . ASP A 1 320 ? 3.283 5.762 -7.989 1.00 81.00 320 ASP A O 1
ATOM 2160 N N . LEU A 1 321 ? 2.518 6.542 -6.028 1.00 83.75 321 LEU A N 1
ATOM 2161 C CA . LEU A 1 321 ? 2.456 5.249 -5.330 1.00 83.75 321 LEU A CA 1
ATOM 2162 C C . LEU A 1 321 ? 1.290 4.342 -5.762 1.00 83.75 321 LEU A C 1
ATOM 2164 O O . LEU A 1 321 ? 1.222 3.198 -5.316 1.00 83.75 321 LEU A O 1
ATOM 2168 N N . GLY A 1 322 ? 0.395 4.806 -6.636 1.00 79.69 322 GLY A N 1
ATOM 2169 C CA . GLY A 1 322 ? -0.724 4.023 -7.160 1.00 79.69 322 GLY A CA 1
ATOM 2170 C C . GLY A 1 322 ? -0.295 2.821 -8.006 1.00 79.69 322 GLY A C 1
ATOM 2171 O O . GLY A 1 322 ? -1.093 1.917 -8.221 1.00 79.69 322 GLY A O 1
ATOM 2172 N N . HIS A 1 323 ? 0.971 2.761 -8.435 1.00 84.50 323 HIS A N 1
ATOM 2173 C CA . HIS A 1 323 ? 1.532 1.606 -9.147 1.00 84.50 323 HIS A CA 1
ATOM 2174 C C . HIS A 1 323 ? 1.881 0.409 -8.243 1.00 84.50 323 HIS A C 1
ATOM 2176 O O . HIS A 1 323 ? 2.345 -0.617 -8.738 1.00 84.50 323 HIS A O 1
ATOM 2182 N N . LEU A 1 324 ? 1.703 0.517 -6.921 1.00 83.06 324 LEU A N 1
ATOM 2183 C CA . LEU A 1 324 ? 1.916 -0.584 -5.974 1.00 83.06 324 LEU A CA 1
ATOM 2184 C C . LEU A 1 324 ? 0.694 -1.522 -5.922 1.00 83.06 324 LEU A C 1
ATOM 2186 O O . LEU A 1 324 ? 0.146 -1.778 -4.853 1.00 83.06 324 LEU A O 1
ATOM 2190 N N . ASP A 1 325 ? 0.272 -2.026 -7.085 1.00 75.12 325 ASP A N 1
ATOM 2191 C CA . ASP A 1 325 ? -0.896 -2.906 -7.275 1.00 75.12 325 ASP A CA 1
ATOM 2192 C C . ASP A 1 325 ? -0.516 -4.389 -7.487 1.00 75.12 325 ASP A C 1
ATOM 2194 O O . ASP A 1 325 ? -1.371 -5.257 -7.676 1.00 75.12 325 ASP A O 1
ATOM 2198 N N . GLY A 1 326 ? 0.786 -4.694 -7.464 1.00 71.44 326 GLY A N 1
ATOM 2199 C CA . GLY A 1 326 ? 1.326 -6.037 -7.678 1.00 71.44 326 GLY A CA 1
ATOM 2200 C C . GLY A 1 326 ? 1.388 -6.483 -9.144 1.00 71.44 326 GLY A C 1
ATOM 2201 O O . GLY A 1 326 ? 1.820 -7.609 -9.406 1.00 71.44 326 GLY A O 1
ATOM 2202 N N . ALA A 1 327 ? 1.014 -5.631 -10.104 1.00 75.00 327 ALA A N 1
ATOM 2203 C CA . ALA A 1 327 ? 1.046 -5.931 -11.529 1.00 75.00 327 ALA A CA 1
ATOM 2204 C C . ALA A 1 327 ? 2.176 -5.174 -12.249 1.00 75.00 327 ALA A C 1
ATOM 2206 O O . ALA A 1 327 ? 2.305 -3.955 -12.183 1.00 75.00 327 ALA A O 1
ATOM 2207 N N . ALA A 1 328 ? 2.993 -5.900 -13.019 1.00 75.44 328 ALA A N 1
ATOM 2208 C CA . ALA A 1 328 ? 3.965 -5.274 -13.912 1.00 75.44 328 ALA A CA 1
ATOM 2209 C C . ALA A 1 328 ? 3.250 -4.752 -15.169 1.00 75.44 328 ALA A C 1
ATOM 2211 O O . ALA A 1 328 ? 2.918 -5.519 -16.076 1.00 75.44 328 ALA A O 1
ATOM 2212 N N . GLN A 1 329 ? 3.011 -3.446 -15.219 1.00 79.56 329 GLN A N 1
ATOM 2213 C CA . GLN A 1 329 ? 2.344 -2.778 -16.334 1.00 79.56 329 GLN A CA 1
ATOM 2214 C C . GLN A 1 329 ? 3.354 -2.524 -17.463 1.00 79.56 329 GLN A C 1
ATOM 2216 O O . GLN A 1 329 ? 4.125 -1.572 -17.414 1.00 79.56 329 GLN A O 1
ATOM 2221 N N . VAL A 1 330 ? 3.383 -3.385 -18.482 1.00 88.38 330 VAL A N 1
ATOM 2222 C CA . VAL A 1 330 ? 4.318 -3.261 -19.616 1.00 88.38 330 VAL A CA 1
ATOM 2223 C C . VAL A 1 330 ? 3.628 -2.571 -20.790 1.00 88.38 330 VAL A C 1
ATOM 2225 O O . VAL A 1 330 ? 2.698 -3.111 -21.386 1.00 88.38 330 VAL A O 1
ATOM 2228 N N . THR A 1 331 ? 4.136 -1.395 -21.148 1.00 89.31 331 THR A N 1
ATOM 2229 C CA . THR A 1 331 ? 3.675 -0.589 -22.283 1.00 89.31 331 THR A CA 1
ATOM 2230 C C . THR A 1 331 ? 4.888 -0.135 -23.077 1.00 89.31 331 THR A C 1
ATOM 2232 O O . THR A 1 331 ? 5.596 0.783 -22.675 1.00 89.31 331 THR A O 1
ATOM 2235 N N . PHE A 1 332 ? 5.117 -0.778 -24.218 1.00 91.38 332 PHE A N 1
ATOM 2236 C CA . PHE A 1 332 ? 6.286 -0.511 -25.052 1.00 91.38 332 PHE A CA 1
ATOM 2237 C C . PHE A 1 332 ? 6.251 0.875 -25.703 1.00 91.38 332 PHE A C 1
ATOM 2239 O O . PHE A 1 332 ? 5.216 1.272 -26.246 1.00 91.38 332 PHE A O 1
ATOM 2246 N N . GLY A 1 333 ? 7.400 1.551 -25.701 1.00 92.19 333 GLY A N 1
ATOM 2247 C CA . GLY A 1 333 ? 7.608 2.874 -26.284 1.00 92.19 333 GLY A CA 1
ATOM 2248 C C . GLY A 1 333 ? 7.879 2.867 -27.790 1.00 92.19 333 GLY A C 1
ATOM 2249 O O . GLY A 1 333 ? 7.664 1.879 -28.502 1.00 92.19 333 GLY A O 1
ATOM 2250 N N . VAL A 1 334 ? 8.325 4.016 -28.299 1.00 91.19 334 VAL A N 1
ATOM 2251 C CA . VAL A 1 334 ? 8.488 4.264 -29.740 1.00 91.19 334 VAL A CA 1
ATOM 2252 C C . VAL A 1 334 ? 9.649 3.484 -30.350 1.00 91.19 334 VAL A C 1
ATOM 2254 O O . VAL A 1 334 ? 9.534 3.030 -31.489 1.00 91.19 334 VAL A O 1
ATOM 2257 N N . ALA A 1 335 ? 10.747 3.281 -29.617 1.00 88.75 335 ALA A N 1
ATOM 2258 C CA . ALA A 1 335 ? 11.897 2.539 -30.118 1.00 88.75 335 ALA A CA 1
ATOM 2259 C C . ALA A 1 335 ? 11.534 1.068 -30.332 1.00 88.75 335 ALA A C 1
ATOM 2261 O O . ALA A 1 335 ? 11.845 0.511 -31.382 1.00 88.75 335 ALA A O 1
ATOM 2262 N N . ALA A 1 336 ? 10.791 0.468 -29.398 1.00 89.81 336 ALA A N 1
ATOM 2263 C CA . ALA A 1 336 ? 10.334 -0.916 -29.503 1.00 89.81 336 ALA A CA 1
ATOM 2264 C C . ALA A 1 336 ? 9.340 -1.141 -30.660 1.00 89.81 336 ALA A C 1
ATOM 2266 O O . ALA A 1 336 ? 9.319 -2.227 -31.235 1.00 89.81 336 ALA A O 1
ATOM 2267 N N . ARG A 1 337 ? 8.540 -0.129 -31.025 1.00 90.44 337 ARG A N 1
ATOM 2268 C CA . ARG A 1 337 ? 7.514 -0.186 -32.093 1.00 90.44 337 ARG A CA 1
ATOM 2269 C C . ARG A 1 337 ? 8.014 0.244 -33.472 1.00 90.44 337 ARG A C 1
ATOM 2271 O O . ARG A 1 337 ? 7.249 0.293 -34.438 1.00 90.44 337 ARG A O 1
ATOM 2278 N N . ARG A 1 338 ? 9.284 0.622 -33.577 1.00 88.25 338 ARG A N 1
ATOM 2279 C CA . ARG A 1 338 ? 9.830 1.205 -34.798 1.00 88.25 338 ARG A CA 1
ATOM 2280 C C . ARG A 1 338 ? 9.687 0.255 -35.995 1.00 88.25 338 ARG A C 1
ATOM 2282 O O . ARG A 1 338 ? 9.702 -0.964 -35.849 1.00 88.25 338 ARG A O 1
ATOM 2289 N N . ASN A 1 339 ? 9.557 0.828 -37.194 1.00 82.56 339 ASN A N 1
ATOM 2290 C CA . ASN A 1 339 ? 9.398 0.102 -38.460 1.00 82.56 339 ASN A CA 1
ATOM 2291 C C . ASN A 1 339 ? 8.178 -0.836 -38.490 1.00 82.56 339 ASN A C 1
ATOM 2293 O O . ASN A 1 339 ? 8.203 -1.862 -39.163 1.00 82.56 339 ASN A O 1
ATOM 2297 N N . GLY A 1 340 ? 7.111 -0.476 -37.770 1.00 85.25 340 GLY A N 1
ATOM 2298 C CA . GLY A 1 340 ? 5.874 -1.258 -37.725 1.00 85.25 340 GLY A CA 1
ATOM 2299 C C . GLY A 1 340 ? 5.971 -2.518 -36.866 1.00 85.25 340 GLY A C 1
ATOM 2300 O O . GLY A 1 340 ? 5.122 -3.396 -36.992 1.00 85.25 340 GLY A O 1
ATOM 2301 N N . ALA A 1 341 ? 6.992 -2.625 -36.008 1.00 88.88 341 ALA A N 1
ATOM 2302 C CA . ALA A 1 341 ? 7.068 -3.694 -35.026 1.00 88.88 341 ALA A CA 1
ATOM 2303 C C . ALA A 1 341 ? 5.843 -3.653 -34.097 1.00 88.88 341 ALA A C 1
ATOM 2305 O O . ALA A 1 341 ? 5.369 -2.579 -33.714 1.00 88.88 341 ALA A O 1
ATOM 2306 N N . ALA A 1 342 ? 5.362 -4.833 -33.706 1.00 90.62 342 ALA A N 1
ATOM 2307 C CA . ALA A 1 342 ? 4.222 -5.008 -32.812 1.00 90.62 342 ALA A CA 1
ATOM 2308 C C . ALA A 1 342 ? 4.668 -5.723 -31.522 1.00 90.62 342 ALA A C 1
ATOM 2310 O O . ALA A 1 342 ? 4.424 -6.922 -31.383 1.00 90.62 342 ALA A O 1
ATOM 2311 N N . PRO A 1 343 ? 5.350 -5.015 -30.597 1.00 92.19 343 PRO A N 1
ATOM 2312 C CA . PRO A 1 343 ? 5.843 -5.574 -29.345 1.00 92.19 343 PRO A CA 1
ATOM 2313 C C . PRO A 1 343 ? 4.767 -6.295 -28.540 1.00 92.19 343 PRO A C 1
ATOM 2315 O O . PRO A 1 343 ? 3.665 -5.776 -28.363 1.00 92.19 343 PRO A O 1
ATOM 2318 N N . ALA A 1 344 ? 5.127 -7.443 -27.977 1.00 89.75 344 ALA A N 1
ATOM 2319 C CA . ALA A 1 344 ? 4.274 -8.207 -27.081 1.00 89.75 344 ALA A CA 1
ATOM 2320 C C . ALA A 1 344 ? 5.044 -8.674 -25.840 1.00 89.75 344 ALA A C 1
ATOM 2322 O O . ALA A 1 344 ? 6.217 -9.046 -25.914 1.00 89.75 344 ALA A O 1
ATOM 2323 N N . TRP A 1 345 ? 4.344 -8.682 -24.706 1.00 89.88 345 TRP A N 1
ATOM 2324 C CA . TRP A 1 345 ? 4.803 -9.221 -23.430 1.00 89.88 345 TRP A CA 1
ATOM 2325 C C . TRP A 1 345 ? 3.747 -10.177 -22.880 1.00 89.88 345 TRP A C 1
ATOM 2327 O O . TRP A 1 345 ? 2.577 -9.817 -22.784 1.00 89.88 345 TRP A O 1
ATOM 2337 N N . ASN A 1 346 ? 4.156 -11.392 -22.515 1.00 89.44 346 ASN A N 1
ATOM 2338 C CA . ASN A 1 346 ? 3.267 -12.432 -21.975 1.00 89.44 346 ASN A CA 1
ATOM 2339 C C . ASN A 1 346 ? 3.534 -12.747 -20.490 1.00 89.44 346 ASN A C 1
ATOM 2341 O O . ASN A 1 346 ? 3.039 -13.744 -19.972 1.00 89.44 346 ASN A O 1
ATOM 2345 N N . GLY A 1 347 ? 4.357 -11.941 -19.813 1.00 88.06 347 GLY A N 1
ATOM 2346 C CA . GLY A 1 347 ? 4.801 -12.201 -18.441 1.00 88.06 347 GLY A CA 1
ATOM 2347 C C . GLY A 1 347 ? 6.159 -12.901 -18.324 1.00 88.06 347 GLY A C 1
ATOM 2348 O O . GLY A 1 347 ? 6.714 -12.944 -17.226 1.00 88.06 347 GLY A O 1
ATOM 2349 N N . THR A 1 348 ? 6.728 -13.429 -19.410 1.00 89.25 348 THR A N 1
ATOM 2350 C CA . THR A 1 348 ? 8.036 -14.113 -19.385 1.00 89.25 348 THR A CA 1
ATOM 2351 C C . THR A 1 348 ? 8.955 -13.735 -20.541 1.00 89.25 348 THR A C 1
ATOM 2353 O O . THR A 1 348 ? 10.154 -13.554 -20.327 1.00 89.25 348 THR A O 1
ATOM 2356 N N . THR A 1 349 ? 8.422 -13.591 -21.750 1.00 89.06 349 THR A N 1
ATOM 2357 C CA . THR A 1 349 ? 9.184 -13.307 -22.972 1.00 89.06 349 THR A CA 1
ATOM 2358 C C . THR A 1 349 ? 8.731 -12.008 -23.615 1.00 89.06 349 THR A C 1
ATOM 2360 O O . THR A 1 349 ? 7.528 -11.751 -23.716 1.00 89.06 349 THR A O 1
ATOM 2363 N N . CYS A 1 350 ? 9.687 -11.232 -24.120 1.00 86.69 350 CYS A N 1
ATOM 2364 C CA . CYS A 1 350 ? 9.413 -10.067 -24.951 1.00 86.69 350 CYS A CA 1
ATOM 2365 C C . CYS A 1 350 ? 9.550 -10.473 -26.426 1.00 86.69 350 CYS A C 1
ATOM 2367 O O . CYS A 1 350 ? 10.610 -10.941 -26.841 1.00 86.69 350 CYS A O 1
ATOM 2369 N N . ALA A 1 351 ? 8.503 -10.292 -27.227 1.00 87.81 351 ALA A N 1
ATOM 2370 C CA . ALA A 1 351 ? 8.474 -10.714 -28.627 1.00 87.81 351 ALA A CA 1
ATOM 2371 C C . ALA A 1 351 ? 8.105 -9.558 -29.560 1.00 87.81 351 ALA A C 1
ATOM 2373 O O . ALA A 1 351 ? 7.518 -8.564 -29.129 1.00 87.81 351 ALA A O 1
ATOM 2374 N N . SER A 1 352 ? 8.435 -9.715 -30.846 1.00 87.81 352 SER A N 1
ATOM 2375 C CA . SER A 1 352 ? 8.012 -8.807 -31.922 1.00 87.81 352 SER A CA 1
ATOM 2376 C C . SER A 1 352 ? 8.391 -7.335 -31.707 1.00 87.81 352 SER A C 1
ATOM 2378 O O . SER A 1 352 ? 7.724 -6.439 -32.225 1.00 87.81 352 SER A O 1
ATOM 2380 N N . THR A 1 353 ? 9.462 -7.072 -30.951 1.00 88.56 353 THR A N 1
ATOM 2381 C CA . THR A 1 353 ? 10.018 -5.725 -30.801 1.00 88.56 353 THR A CA 1
ATOM 2382 C C . THR A 1 353 ? 10.963 -5.435 -31.956 1.00 88.56 353 THR A C 1
ATOM 2384 O O . THR A 1 353 ? 11.555 -6.350 -32.528 1.00 88.56 353 THR A O 1
ATOM 2387 N N . TYR A 1 354 ? 11.147 -4.153 -32.267 1.00 86.94 354 TYR A N 1
ATOM 2388 C CA . TYR A 1 354 ? 12.108 -3.697 -33.271 1.00 86.94 354 TYR A CA 1
ATOM 2389 C C . TYR A 1 354 ? 13.530 -4.231 -33.018 1.00 86.94 354 TYR A C 1
ATOM 2391 O O . TYR A 1 354 ? 14.250 -4.560 -33.961 1.00 86.94 354 TYR A O 1
ATOM 2399 N N . CYS A 1 355 ? 13.930 -4.331 -31.747 1.00 82.75 355 CYS A N 1
ATOM 2400 C CA . CYS A 1 355 ? 15.273 -4.746 -31.344 1.00 82.75 355 CYS A CA 1
ATOM 2401 C C . CYS A 1 355 ? 15.442 -6.272 -31.334 1.00 82.75 355 CYS A C 1
ATOM 2403 O O . CYS A 1 355 ? 16.507 -6.776 -31.685 1.00 82.75 355 CYS A O 1
ATOM 2405 N N . HIS A 1 356 ? 14.411 -7.012 -30.915 1.00 84.12 356 HIS A N 1
ATOM 2406 C CA . HIS A 1 356 ? 14.419 -8.470 -30.867 1.00 84.12 356 HIS A CA 1
ATOM 2407 C C . HIS A 1 356 ? 13.037 -9.042 -31.220 1.00 84.12 356 HIS A C 1
ATOM 2409 O O . HIS A 1 356 ? 11.990 -8.623 -30.726 1.00 84.12 356 HIS A O 1
ATOM 2415 N N . GLY A 1 357 ? 13.031 -10.059 -32.073 1.00 74.69 357 GLY A N 1
ATOM 2416 C CA . GLY A 1 357 ? 11.813 -10.780 -32.432 1.00 74.69 357 GLY A CA 1
ATOM 2417 C C . GLY A 1 357 ? 11.043 -10.329 -33.643 1.00 74.69 357 GLY A C 1
ATOM 2418 O O . GLY A 1 357 ? 10.249 -11.113 -34.150 1.00 74.69 357 GLY A O 1
ATOM 2419 N N . SER A 1 358 ? 11.328 -9.143 -34.173 1.00 72.31 358 SER A N 1
ATOM 2420 C CA . SER A 1 358 ? 10.856 -8.754 -35.504 1.00 72.31 358 SER A CA 1
ATOM 2421 C C . SER A 1 358 ? 11.908 -8.955 -36.604 1.00 72.31 358 SER A C 1
ATOM 2423 O O . SER A 1 358 ? 11.658 -8.601 -37.756 1.00 72.31 358 SER A O 1
ATOM 2425 N N . ILE A 1 359 ? 13.102 -9.470 -36.280 1.00 73.56 359 ILE A N 1
ATOM 2426 C CA . ILE A 1 359 ? 14.213 -9.564 -37.237 1.00 73.56 359 ILE A CA 1
ATOM 2427 C C . ILE A 1 359 ? 14.196 -10.926 -37.941 1.00 73.56 359 ILE A C 1
ATOM 2429 O O . ILE A 1 359 ? 14.442 -11.967 -37.335 1.00 73.56 359 ILE A O 1
ATOM 2433 N N . ALA A 1 360 ? 13.911 -10.916 -39.244 1.00 68.25 360 ALA A N 1
ATOM 2434 C CA . ALA A 1 360 ? 13.887 -12.124 -40.063 1.00 68.25 360 ALA A CA 1
ATOM 2435 C C . ALA A 1 360 ? 15.274 -12.796 -40.117 1.00 68.25 360 ALA A C 1
ATOM 2437 O O . ALA A 1 360 ? 16.265 -12.155 -40.464 1.00 68.25 360 ALA A O 1
ATOM 2438 N N . GLY A 1 361 ? 15.331 -14.094 -39.799 1.00 65.56 361 GLY A N 1
ATOM 2439 C CA . GLY A 1 361 ? 16.573 -14.881 -39.780 1.00 65.56 361 GLY A CA 1
ATOM 2440 C C . GLY A 1 361 ? 17.382 -14.797 -38.478 1.00 65.56 361 GLY A C 1
ATOM 2441 O O . GLY A 1 361 ? 18.458 -15.381 -38.409 1.00 65.56 361 GLY A O 1
ATOM 2442 N N . ALA A 1 362 ? 16.877 -14.101 -37.455 1.00 71.06 362 ALA A N 1
ATOM 2443 C CA . ALA A 1 362 ? 17.465 -14.065 -36.118 1.00 71.06 362 ALA A CA 1
ATOM 2444 C C . ALA A 1 362 ? 17.372 -15.428 -35.407 1.00 71.06 362 ALA A C 1
ATOM 2446 O O . ALA A 1 362 ? 16.318 -16.065 -35.413 1.00 71.06 362 ALA A O 1
ATOM 2447 N N . ALA A 1 363 ? 18.451 -15.847 -34.735 1.00 67.00 363 ALA A N 1
ATOM 2448 C CA . ALA A 1 363 ? 18.491 -17.111 -33.992 1.00 67.00 363 ALA A CA 1
ATOM 2449 C C . ALA A 1 363 ? 17.702 -17.087 -32.662 1.00 67.00 363 ALA A C 1
ATOM 2451 O O . ALA A 1 363 ? 17.401 -18.147 -32.119 1.00 67.00 363 ALA A O 1
ATOM 2452 N N . ALA A 1 364 ? 17.354 -15.904 -32.135 1.00 66.12 364 ALA A N 1
ATOM 2453 C CA . ALA A 1 364 ? 16.640 -15.748 -30.861 1.00 66.12 364 ALA A CA 1
ATOM 2454 C C . ALA A 1 364 ? 15.531 -14.670 -30.933 1.00 66.12 364 ALA A C 1
ATOM 2456 O O . ALA A 1 364 ? 15.685 -13.575 -30.390 1.00 66.12 364 ALA A O 1
ATOM 2457 N N . PRO A 1 365 ? 14.390 -14.950 -31.591 1.00 69.81 365 PRO A N 1
ATOM 2458 C CA . PRO A 1 365 ? 13.341 -13.956 -31.821 1.00 69.81 365 PRO A CA 1
ATOM 2459 C C . PRO A 1 365 ? 12.445 -13.665 -30.597 1.00 69.81 365 PRO A C 1
ATOM 2461 O O . PRO A 1 365 ? 11.582 -12.802 -30.653 1.00 69.81 365 PRO A O 1
ATOM 2464 N N . ALA A 1 366 ? 12.583 -14.352 -29.469 1.00 83.12 366 ALA A N 1
ATOM 2465 C CA . ALA A 1 366 ? 11.753 -14.063 -28.295 1.00 83.12 366 ALA A CA 1
ATOM 2466 C C . ALA A 1 366 ? 12.552 -14.298 -27.010 1.00 83.12 366 ALA A C 1
ATOM 2468 O O . ALA A 1 366 ? 12.404 -15.348 -26.384 1.00 83.12 366 ALA A O 1
ATOM 2469 N N . PRO A 1 367 ? 13.456 -13.375 -26.634 1.00 86.25 367 PRO A N 1
ATOM 2470 C CA . PRO A 1 367 ? 14.248 -13.539 -25.427 1.00 86.25 367 PRO A CA 1
ATOM 2471 C C . PRO A 1 367 ? 13.364 -13.571 -24.174 1.00 86.25 367 PRO A C 1
ATOM 2473 O O . PRO A 1 367 ? 12.434 -12.774 -24.005 1.00 86.25 367 PRO A O 1
ATOM 2476 N N . THR A 1 368 ? 13.698 -14.486 -23.265 1.00 90.12 368 THR A N 1
ATOM 2477 C CA . THR A 1 368 ? 13.139 -14.515 -21.912 1.00 90.12 368 THR A CA 1
ATOM 2478 C C . THR A 1 368 ? 13.732 -13.373 -21.097 1.00 90.12 368 THR A C 1
ATOM 2480 O O . THR A 1 368 ? 14.949 -13.201 -21.055 1.00 90.12 368 THR A O 1
ATOM 2483 N N . TRP A 1 369 ? 12.881 -12.620 -20.404 1.00 90.38 369 TRP A N 1
ATOM 2484 C CA . TRP A 1 369 ? 13.266 -11.460 -19.594 1.00 90.38 369 TRP A CA 1
ATOM 2485 C C . TRP A 1 369 ? 14.309 -11.769 -18.512 1.00 90.38 369 TRP A C 1
ATOM 2487 O O . TRP A 1 369 ? 15.160 -10.942 -18.197 1.00 90.38 369 TRP A O 1
ATOM 2497 N N . THR A 1 370 ? 14.249 -12.976 -17.960 1.00 92.94 370 THR A N 1
ATOM 2498 C CA . THR A 1 370 ? 15.131 -13.474 -16.899 1.00 92.94 370 THR A CA 1
ATOM 2499 C C . THR A 1 370 ? 16.303 -14.299 -17.435 1.00 92.94 370 THR A C 1
ATOM 2501 O O . THR A 1 370 ? 17.000 -14.975 -16.678 1.00 92.94 370 THR A O 1
ATOM 2504 N N . SER A 1 371 ? 16.518 -14.285 -18.755 1.00 87.56 371 SER A N 1
ATOM 2505 C CA . SER A 1 371 ? 17.614 -15.015 -19.382 1.00 87.56 371 SER A CA 1
ATOM 2506 C C . SER A 1 371 ? 18.966 -14.437 -18.973 1.00 87.56 371 SER A C 1
ATOM 2508 O O . SER A 1 371 ? 19.216 -13.237 -19.084 1.00 87.56 371 SER A O 1
ATOM 2510 N N . THR A 1 372 ? 19.878 -15.322 -18.582 1.00 83.81 372 THR A N 1
ATOM 2511 C CA . THR A 1 372 ? 21.302 -15.009 -18.409 1.00 83.81 372 THR A CA 1
ATOM 2512 C C . THR A 1 372 ? 22.113 -15.255 -19.678 1.00 83.81 372 THR A C 1
ATOM 2514 O O . THR A 1 372 ? 23.270 -14.838 -19.751 1.00 83.81 372 THR A O 1
ATOM 2517 N N . ALA A 1 373 ? 21.520 -15.904 -20.688 1.00 77.25 373 ALA A N 1
ATOM 2518 C CA . ALA A 1 373 ? 22.166 -16.117 -21.972 1.00 77.25 373 ALA A CA 1
ATOM 2519 C C . ALA A 1 373 ? 22.368 -14.764 -22.666 1.00 77.25 373 ALA A C 1
ATOM 2521 O O . ALA A 1 373 ? 21.412 -14.025 -22.906 1.00 77.25 373 ALA A O 1
ATOM 2522 N N . GLY A 1 374 ? 23.627 -14.428 -22.946 1.00 69.50 374 GLY A N 1
ATOM 2523 C CA . GLY A 1 374 ? 23.981 -13.196 -23.639 1.00 69.50 374 GLY A CA 1
ATOM 2524 C C . GLY A 1 374 ? 23.559 -13.225 -25.107 1.00 69.50 374 GLY A C 1
ATOM 2525 O O . GLY A 1 374 ? 23.603 -14.265 -25.761 1.00 69.50 374 GLY A O 1
ATOM 2526 N N . THR A 1 375 ? 23.193 -12.060 -25.632 1.00 75.56 375 THR A N 1
ATOM 2527 C CA . THR A 1 375 ? 22.932 -11.860 -27.059 1.00 75.56 375 THR A CA 1
ATOM 2528 C C . THR A 1 375 ? 24.256 -11.753 -27.813 1.00 75.56 375 THR A C 1
ATOM 2530 O O . THR A 1 375 ? 25.150 -11.008 -27.414 1.00 75.56 375 THR A O 1
ATOM 2533 N N . THR A 1 376 ? 24.383 -12.473 -28.923 1.00 81.50 376 THR A N 1
ATOM 2534 C CA . THR A 1 376 ? 25.499 -12.346 -29.876 1.00 81.50 376 THR A CA 1
ATOM 2535 C C . THR A 1 376 ? 25.043 -11.606 -31.132 1.00 81.50 376 THR A C 1
ATOM 2537 O O . THR A 1 376 ? 23.845 -11.469 -31.372 1.00 81.50 376 THR A O 1
ATOM 2540 N N . CYS A 1 377 ? 25.970 -11.186 -31.999 1.00 82.44 377 CYS A N 1
ATOM 2541 C CA . CYS A 1 377 ? 25.613 -10.605 -33.301 1.00 82.44 377 CYS A CA 1
ATOM 2542 C C . CYS A 1 377 ? 24.687 -11.538 -34.105 1.00 82.44 377 CYS A C 1
ATOM 2544 O O . CYS A 1 377 ? 23.709 -11.073 -34.682 1.00 82.44 377 CYS A O 1
ATOM 2546 N N . ALA A 1 378 ? 24.926 -12.855 -34.046 1.00 80.56 378 ALA A N 1
ATOM 2547 C CA . ALA A 1 378 ? 24.115 -13.883 -34.709 1.00 80.56 378 ALA A CA 1
ATOM 2548 C C . ALA A 1 378 ? 22.697 -14.043 -34.122 1.00 80.56 378 ALA A C 1
ATOM 2550 O O . ALA A 1 378 ? 21.821 -14.660 -34.725 1.00 80.56 378 ALA A O 1
ATOM 2551 N N . SER A 1 379 ? 22.451 -13.491 -32.931 1.00 81.50 379 SER A N 1
ATOM 2552 C CA . SER A 1 379 ? 21.115 -13.498 -32.330 1.00 81.50 379 SER A CA 1
ATOM 2553 C C . SER A 1 379 ? 20.156 -12.560 -33.059 1.00 81.50 379 SER A C 1
ATOM 2555 O O . SER A 1 379 ? 18.954 -12.790 -32.995 1.00 81.50 379 SER A O 1
ATOM 2557 N N . CYS A 1 380 ? 20.675 -11.550 -33.768 1.00 81.06 380 CYS A N 1
ATOM 2558 C CA . CYS A 1 380 ? 19.883 -10.562 -34.506 1.00 81.06 380 CYS A CA 1
ATOM 2559 C C . CYS A 1 380 ? 20.224 -10.526 -36.002 1.00 81.06 380 CYS A C 1
ATOM 2561 O O . CYS A 1 380 ? 19.348 -10.304 -36.831 1.00 81.06 380 CYS A O 1
ATOM 2563 N N . HIS A 1 381 ? 21.485 -10.737 -36.364 1.00 81.19 381 HIS A N 1
ATOM 2564 C CA . HIS A 1 381 ? 21.955 -10.737 -37.742 1.00 81.19 381 HIS A CA 1
ATOM 2565 C C . HIS A 1 381 ? 22.255 -12.152 -38.225 1.00 81.19 381 HIS A C 1
ATOM 2567 O O . HIS A 1 381 ? 22.507 -13.062 -37.441 1.00 81.19 381 HIS A O 1
ATOM 2573 N N . LEU A 1 382 ? 22.295 -12.318 -39.547 1.00 82.81 382 LEU A N 1
ATOM 2574 C CA . LEU A 1 382 ? 22.957 -13.475 -40.141 1.00 82.81 382 LEU A CA 1
ATOM 2575 C C . LEU A 1 382 ? 24.447 -13.489 -39.736 1.00 82.81 382 LEU A C 1
ATOM 2577 O O . LEU A 1 382 ? 24.969 -12.446 -39.341 1.00 82.81 382 LEU A O 1
ATOM 2581 N N . PRO A 1 383 ? 25.155 -14.626 -39.846 1.00 78.69 383 PRO A N 1
ATOM 2582 C CA . PRO A 1 383 ? 26.506 -14.807 -39.299 1.00 78.69 383 PRO A CA 1
ATOM 2583 C C . PRO A 1 383 ? 27.588 -13.846 -39.815 1.00 78.69 383 PRO A C 1
ATOM 2585 O O . PRO A 1 383 ? 28.706 -13.881 -39.308 1.00 78.69 383 PRO A O 1
ATOM 2588 N N . GLN A 1 384 ? 27.299 -13.053 -40.854 1.00 82.31 384 GLN A N 1
ATOM 2589 C CA . GLN A 1 384 ? 28.216 -12.103 -41.492 1.00 82.31 384 GLN A CA 1
ATOM 2590 C C . GLN A 1 384 ? 29.549 -12.748 -41.905 1.00 82.31 384 GLN A C 1
ATOM 2592 O O . GLN A 1 384 ? 30.600 -12.108 -41.905 1.00 82.31 384 GLN A O 1
ATOM 2597 N N . SER A 1 385 ? 29.492 -14.028 -42.281 1.00 79.31 385 SER A N 1
ATOM 2598 C CA . SER A 1 385 ? 30.636 -14.863 -42.643 1.00 79.31 385 SER A CA 1
ATOM 2599 C C . SER A 1 385 ? 30.234 -15.881 -43.712 1.00 79.31 385 SER A C 1
ATOM 2601 O O . SER A 1 385 ? 29.256 -16.604 -43.553 1.00 79.31 385 SER A O 1
ATOM 2603 N N . GLY A 1 386 ? 30.976 -15.927 -44.822 1.00 83.69 386 GLY A N 1
ATOM 2604 C CA . GLY A 1 386 ? 30.697 -16.811 -45.963 1.00 83.69 386 GLY A CA 1
ATOM 2605 C C . GLY A 1 386 ? 30.438 -16.044 -47.260 1.00 83.69 386 GLY A C 1
ATOM 2606 O O . GLY A 1 386 ? 30.770 -14.871 -47.354 1.00 83.69 386 GLY A O 1
ATOM 2607 N N . SER A 1 387 ? 29.875 -16.701 -48.276 1.00 83.25 387 SER A N 1
ATOM 2608 C CA . SER A 1 387 ? 29.750 -16.160 -49.644 1.00 83.25 387 SER A CA 1
ATOM 2609 C C . SER A 1 387 ? 28.335 -16.262 -50.231 1.00 83.25 387 SER A C 1
ATOM 2611 O O . SER A 1 387 ? 28.168 -16.266 -51.448 1.00 83.25 387 SER A O 1
ATOM 2613 N N . GLY A 1 388 ? 27.302 -16.342 -49.385 1.00 83.56 388 GLY A N 1
ATOM 2614 C CA . GLY A 1 388 ? 25.912 -16.505 -49.825 1.00 83.56 388 GLY A CA 1
ATOM 2615 C C . GLY A 1 388 ? 24.887 -15.732 -48.993 1.00 83.56 388 GLY A C 1
ATOM 2616 O O . GLY A 1 388 ? 25.210 -15.094 -47.992 1.00 83.56 388 GLY A O 1
ATOM 2617 N N . THR A 1 389 ? 23.620 -15.815 -49.400 1.00 81.56 389 THR A N 1
ATOM 2618 C CA . THR A 1 389 ? 22.471 -15.142 -48.757 1.00 81.56 389 THR A CA 1
ATOM 2619 C C . THR A 1 389 ? 22.128 -15.691 -47.368 1.00 81.56 389 THR A C 1
ATOM 2621 O O . THR A 1 389 ? 21.406 -15.050 -46.613 1.00 81.56 389 THR A O 1
ATOM 2624 N N . SER A 1 390 ? 22.645 -16.866 -47.007 1.00 82.50 390 SER A N 1
ATOM 2625 C CA . SER A 1 390 ? 22.571 -17.414 -45.648 1.00 82.50 390 SER A CA 1
ATOM 2626 C C . SER A 1 390 ? 23.556 -16.744 -44.682 1.00 82.50 390 SER A C 1
ATOM 2628 O O . SER A 1 390 ? 23.360 -16.794 -43.473 1.00 82.50 390 SER A O 1
ATOM 2630 N N . ALA A 1 391 ? 24.605 -16.103 -45.206 1.00 83.06 391 ALA A N 1
ATOM 2631 C CA . ALA A 1 391 ? 25.636 -15.418 -44.431 1.00 83.06 391 ALA A CA 1
ATOM 2632 C C . ALA A 1 391 ? 25.359 -13.918 -44.266 1.00 83.06 391 ALA A C 1
ATOM 2634 O O . ALA A 1 391 ? 25.727 -13.324 -43.253 1.00 83.06 391 ALA A O 1
ATOM 2635 N N . TYR A 1 392 ? 24.703 -13.303 -45.253 1.00 83.38 392 TYR A N 1
ATOM 2636 C CA . TYR A 1 392 ? 24.405 -11.874 -45.275 1.00 83.38 392 TYR A CA 1
ATOM 2637 C C . TYR A 1 392 ? 23.003 -11.606 -45.806 1.00 83.38 392 TYR A C 1
ATOM 2639 O O . TYR A 1 392 ? 22.487 -12.346 -46.638 1.00 83.38 392 TYR A O 1
ATOM 2647 N N . SER A 1 393 ? 22.399 -10.499 -45.375 1.00 78.88 393 SER A N 1
ATOM 2648 C CA . SER A 1 393 ? 21.084 -10.104 -45.873 1.00 78.88 393 SER A CA 1
ATOM 2649 C C . SER A 1 393 ? 21.162 -9.699 -47.348 1.00 78.88 393 SER A C 1
ATOM 2651 O O . SER A 1 393 ? 21.992 -8.877 -47.745 1.00 78.88 393 SER A O 1
ATOM 2653 N N . GLY A 1 394 ? 20.284 -10.269 -48.173 1.00 81.12 394 GLY A N 1
ATOM 2654 C CA . GLY A 1 394 ? 20.250 -9.986 -49.607 1.00 81.12 394 GLY A CA 1
ATOM 2655 C C . GLY A 1 394 ? 21.598 -10.249 -50.286 1.00 81.12 394 GLY A C 1
ATOM 2656 O O . GLY A 1 394 ? 22.232 -11.279 -50.074 1.00 81.12 394 GLY A O 1
ATOM 2657 N N . ARG A 1 395 ? 22.045 -9.307 -51.121 1.00 83.75 395 ARG A N 1
ATOM 2658 C CA . ARG A 1 395 ? 23.274 -9.439 -51.922 1.00 83.75 395 ARG A CA 1
ATOM 2659 C C . ARG A 1 395 ? 24.526 -8.830 -51.275 1.00 83.75 395 ARG A C 1
ATOM 2661 O O . ARG A 1 395 ? 25.543 -8.724 -51.949 1.00 83.75 395 ARG A O 1
ATOM 2668 N N . HIS A 1 396 ? 24.494 -8.482 -49.983 1.00 86.81 396 HIS A N 1
ATOM 2669 C CA . HIS A 1 396 ? 25.652 -7.916 -49.264 1.00 86.81 396 HIS A CA 1
ATOM 2670 C C . HIS A 1 396 ? 26.926 -8.771 -49.376 1.00 86.81 396 HIS A C 1
ATOM 2672 O O . HIS A 1 396 ? 28.034 -8.233 -49.374 1.00 86.81 396 HIS A O 1
ATOM 2678 N N . TYR A 1 397 ? 26.780 -10.093 -49.514 1.00 88.88 397 TYR A N 1
ATOM 2679 C CA . TYR A 1 397 ? 27.911 -11.003 -49.685 1.00 88.88 397 TYR A CA 1
ATOM 2680 C C . TYR A 1 397 ? 28.752 -10.682 -50.934 1.00 88.88 397 TYR A C 1
ATOM 2682 O O . TYR A 1 397 ? 29.954 -10.927 -50.919 1.00 88.88 397 TYR A O 1
ATOM 2690 N N . LEU A 1 398 ? 28.178 -10.090 -51.990 1.00 87.50 398 LEU A N 1
ATOM 2691 C CA . LEU A 1 398 ? 28.937 -9.716 -53.188 1.00 87.50 398 LEU A CA 1
ATOM 2692 C C . LEU A 1 398 ? 29.980 -8.640 -52.872 1.00 87.50 398 LEU A C 1
ATOM 2694 O O . LEU A 1 398 ? 31.107 -8.707 -53.354 1.00 87.50 398 LEU A O 1
ATOM 2698 N N . HIS A 1 399 ? 29.636 -7.663 -52.034 1.00 86.81 399 HIS A N 1
ATOM 2699 C CA . HIS A 1 399 ? 30.558 -6.592 -51.653 1.00 86.81 399 HIS A CA 1
ATOM 2700 C C . HIS A 1 399 ? 31.545 -7.061 -50.588 1.00 86.81 399 HIS A C 1
ATOM 2702 O O . HIS A 1 399 ? 32.745 -6.843 -50.730 1.00 86.81 399 HIS A O 1
ATOM 2708 N N . VAL A 1 400 ? 31.057 -7.744 -49.552 1.00 89.44 400 VAL A N 1
ATOM 2709 C CA . VAL A 1 400 ? 31.891 -8.132 -48.406 1.00 89.44 400 VAL A CA 1
ATOM 2710 C C . VAL A 1 400 ? 32.759 -9.349 -48.725 1.00 89.44 400 VAL A C 1
ATOM 2712 O O . VAL A 1 400 ? 33.969 -9.309 -48.531 1.00 89.44 400 VAL A O 1
ATOM 2715 N N . SER A 1 401 ? 32.167 -10.422 -49.252 1.00 88.25 401 SER A N 1
ATOM 2716 C CA . SER A 1 401 ? 32.869 -11.682 -49.518 1.00 88.25 401 SER A CA 1
ATOM 2717 C C . SER A 1 401 ? 33.531 -11.694 -50.892 1.00 88.25 401 SER A C 1
ATOM 2719 O O . SER A 1 401 ? 34.722 -11.972 -50.996 1.00 88.25 401 SER A O 1
ATOM 2721 N N . SER A 1 402 ? 32.794 -11.355 -51.956 1.00 87.81 402 SER A N 1
ATOM 2722 C CA . SER A 1 402 ? 33.328 -11.478 -53.321 1.00 87.81 402 SER A CA 1
ATOM 2723 C C . SER A 1 402 ? 34.279 -10.345 -53.716 1.00 87.81 402 SER A C 1
ATOM 2725 O O . SER A 1 402 ? 35.113 -10.539 -54.596 1.00 87.81 402 SER A O 1
ATOM 2727 N N . ARG A 1 403 ? 34.161 -9.161 -53.101 1.00 87.31 403 ARG A N 1
ATOM 2728 C CA . ARG A 1 403 ? 35.013 -7.990 -53.392 1.00 87.31 403 ARG A CA 1
ATOM 2729 C C . ARG A 1 403 ? 35.891 -7.552 -52.218 1.00 87.31 403 ARG A C 1
ATOM 2731 O O . ARG A 1 403 ? 36.667 -6.618 -52.389 1.00 87.31 403 ARG A O 1
ATOM 2738 N N . GLY A 1 404 ? 35.786 -8.201 -51.056 1.00 89.00 404 GLY A N 1
ATOM 2739 C CA . GLY A 1 404 ? 36.617 -7.898 -49.887 1.00 89.00 404 GLY A CA 1
ATOM 2740 C C . GLY A 1 404 ? 36.429 -6.483 -49.329 1.00 89.00 404 GLY A C 1
ATOM 2741 O O . GLY A 1 404 ? 37.351 -5.940 -48.723 1.00 89.00 404 GLY A O 1
ATOM 2742 N N . ILE A 1 405 ? 35.274 -5.851 -49.561 1.00 88.62 405 ILE A N 1
ATOM 2743 C CA . ILE A 1 405 ? 35.019 -4.477 -49.116 1.00 88.62 405 ILE A CA 1
ATOM 2744 C C . ILE A 1 405 ? 34.738 -4.477 -47.612 1.00 88.62 405 ILE A C 1
ATOM 2746 O O . I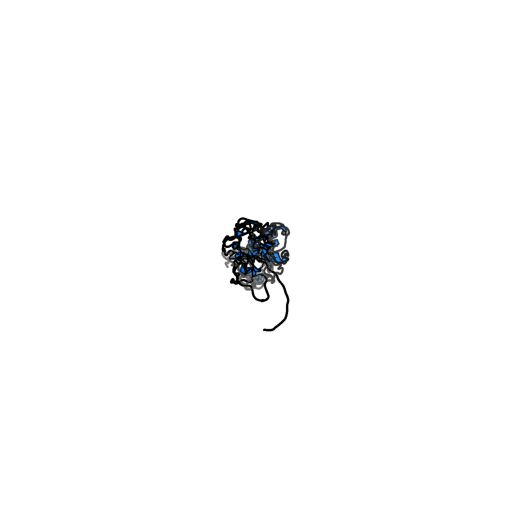LE A 1 405 ? 33.867 -5.201 -47.125 1.00 88.62 405 ILE A O 1
ATOM 2750 N N . SER A 1 406 ? 35.463 -3.634 -46.875 1.00 89.56 406 SER A N 1
ATOM 2751 C CA . SER A 1 406 ? 35.298 -3.507 -45.426 1.00 89.56 406 SER A CA 1
ATOM 2752 C C . SER A 1 406 ? 33.943 -2.898 -45.049 1.00 89.56 406 SER A C 1
ATOM 2754 O O . SER A 1 406 ? 33.430 -2.016 -45.740 1.00 89.56 406 SER A O 1
ATOM 2756 N N . CYS A 1 407 ? 33.390 -3.303 -43.902 1.00 88.75 407 CYS A N 1
ATOM 2757 C CA . CYS A 1 407 ? 32.128 -2.763 -43.386 1.00 88.75 407 CYS A CA 1
ATOM 2758 C C . CYS A 1 407 ? 32.182 -1.234 -43.229 1.00 88.75 407 CYS A C 1
ATOM 2760 O O . CYS A 1 407 ? 31.224 -0.541 -43.572 1.00 88.75 407 CYS A O 1
ATOM 2762 N N . ALA A 1 408 ? 33.323 -0.706 -42.774 1.00 90.12 408 ALA A N 1
ATOM 2763 C CA . ALA A 1 408 ? 33.520 0.719 -42.539 1.00 90.12 408 ALA A CA 1
ATOM 2764 C C . ALA A 1 408 ? 33.458 1.569 -43.817 1.00 90.12 408 ALA A C 1
ATOM 2766 O O . ALA A 1 408 ? 33.076 2.735 -43.755 1.00 90.12 408 ALA A O 1
ATOM 2767 N N . THR A 1 409 ? 33.757 0.990 -44.985 1.00 88.56 409 THR A N 1
ATOM 2768 C CA . THR A 1 409 ? 33.625 1.680 -46.278 1.00 88.56 409 THR A CA 1
ATOM 2769 C C . THR A 1 409 ? 32.178 2.096 -46.546 1.00 88.56 409 THR A C 1
ATOM 2771 O O . THR A 1 409 ? 31.935 3.179 -47.074 1.00 88.56 409 THR A O 1
ATOM 2774 N N . CYS A 1 410 ? 31.215 1.256 -46.159 1.00 86.50 410 CYS A N 1
ATOM 2775 C CA . CYS A 1 410 ? 29.796 1.526 -46.369 1.00 86.50 410 CYS A CA 1
ATOM 2776 C C . CYS A 1 410 ? 29.117 2.114 -45.134 1.00 86.50 410 CYS A C 1
ATOM 2778 O O . CYS A 1 410 ? 28.250 2.956 -45.300 1.00 86.50 410 CYS A O 1
ATOM 2780 N N . HIS A 1 411 ? 29.489 1.710 -43.920 1.00 88.00 411 HIS A N 1
ATOM 2781 C CA . HIS A 1 411 ? 28.794 2.107 -42.689 1.00 88.00 411 HIS A CA 1
ATOM 2782 C C . HIS A 1 411 ? 29.510 3.203 -41.890 1.00 88.00 411 HIS A C 1
ATOM 2784 O O . HIS A 1 411 ? 28.898 3.843 -41.041 1.00 88.00 411 HIS A O 1
ATOM 2790 N N . GLY A 1 412 ? 30.774 3.488 -42.206 1.00 89.56 412 GLY A N 1
ATOM 2791 C CA . GLY A 1 412 ? 31.609 4.453 -41.493 1.00 89.56 412 GLY A CA 1
ATOM 2792 C C . GLY A 1 412 ? 32.535 3.807 -40.464 1.00 89.56 412 GLY A C 1
ATOM 2793 O O . GLY A 1 412 ? 32.461 2.611 -40.177 1.00 89.56 412 GLY A O 1
ATOM 2794 N N . SER A 1 413 ? 33.439 4.617 -39.913 1.00 90.88 413 SER A N 1
ATOM 2795 C CA . SER A 1 413 ? 34.394 4.171 -38.893 1.00 90.88 413 SER A CA 1
ATOM 2796 C C . SER A 1 413 ? 33.684 3.563 -37.675 1.00 90.88 413 SER A C 1
ATOM 2798 O O . SER A 1 413 ? 32.628 4.039 -37.268 1.00 90.88 413 SER A O 1
ATOM 2800 N N . GLY A 1 414 ? 34.269 2.511 -37.096 1.00 90.00 414 GLY A N 1
ATOM 2801 C CA . GLY A 1 414 ? 33.729 1.803 -35.928 1.00 90.00 414 GLY A CA 1
ATOM 2802 C C . GLY A 1 414 ? 32.797 0.626 -36.244 1.00 90.00 414 GLY A C 1
ATOM 2803 O O . GLY A 1 414 ? 32.514 -0.165 -35.347 1.00 90.00 414 GLY A O 1
ATOM 2804 N N . TYR A 1 415 ? 32.376 0.452 -37.501 1.00 90.50 415 TYR A N 1
ATOM 2805 C CA . TYR A 1 415 ? 31.631 -0.733 -37.937 1.00 90.50 415 TYR A CA 1
ATOM 2806 C C . TYR A 1 415 ? 32.558 -1.813 -38.505 1.00 90.50 415 TYR A C 1
ATOM 2808 O O . TYR A 1 415 ? 33.291 -1.582 -39.470 1.00 90.50 415 TYR A O 1
ATOM 2816 N N . THR A 1 416 ? 32.486 -3.018 -37.939 1.00 88.31 416 THR A N 1
ATOM 2817 C CA . THR A 1 416 ? 33.199 -4.222 -38.402 1.00 88.31 416 THR A CA 1
ATOM 2818 C C . THR A 1 416 ? 32.273 -5.442 -38.344 1.00 88.31 416 THR A C 1
ATOM 2820 O O . THR A 1 416 ? 31.113 -5.329 -37.958 1.00 88.31 416 THR A O 1
ATOM 2823 N N . ALA A 1 417 ? 32.779 -6.631 -38.689 1.00 81.69 417 ALA A N 1
ATOM 2824 C CA . ALA A 1 417 ? 32.034 -7.884 -38.526 1.00 81.69 417 ALA A CA 1
ATOM 2825 C C . ALA A 1 417 ? 31.721 -8.238 -37.054 1.00 81.69 417 ALA A C 1
ATOM 2827 O O . ALA A 1 417 ? 30.929 -9.136 -36.793 1.00 81.69 417 ALA A O 1
ATOM 2828 N N . SER A 1 418 ? 32.352 -7.563 -36.087 1.00 85.44 418 SER A N 1
ATOM 2829 C CA . SER A 1 418 ? 32.196 -7.845 -34.655 1.00 85.44 418 SER A CA 1
ATOM 2830 C C . SER A 1 418 ? 32.030 -6.591 -33.794 1.00 85.44 418 SER A C 1
ATOM 2832 O O . SER A 1 418 ? 32.044 -6.691 -32.569 1.00 85.44 418 SER A O 1
ATOM 2834 N N . ALA A 1 419 ? 31.921 -5.410 -34.404 1.00 88.94 419 ALA A N 1
ATOM 2835 C CA . ALA A 1 419 ? 31.821 -4.139 -33.701 1.00 88.94 419 ALA A CA 1
ATOM 2836 C C . ALA A 1 419 ? 30.829 -3.205 -34.392 1.00 88.94 419 ALA A C 1
ATOM 2838 O O . ALA A 1 419 ? 30.687 -3.198 -35.617 1.00 88.94 419 ALA A O 1
ATOM 2839 N N . VAL A 1 420 ? 30.157 -2.404 -33.575 1.00 91.06 420 VAL A N 1
ATOM 2840 C CA . VAL A 1 420 ? 29.176 -1.405 -33.990 1.00 91.06 420 VAL A CA 1
ATOM 2841 C C . VAL A 1 420 ? 29.446 -0.107 -33.244 1.00 91.06 420 VAL A C 1
ATOM 2843 O O . VAL A 1 420 ? 30.018 -0.120 -32.155 1.00 91.06 420 VAL A O 1
ATOM 2846 N N . VAL A 1 421 ? 28.985 1.010 -33.802 1.00 93.12 421 VAL A N 1
ATOM 2847 C CA . VAL A 1 421 ? 28.938 2.289 -33.088 1.00 93.12 421 VAL A CA 1
ATOM 2848 C C . VAL A 1 421 ? 27.610 2.362 -32.325 1.00 93.12 421 VAL A C 1
ATOM 2850 O O . VAL A 1 421 ? 26.565 2.449 -32.972 1.00 93.12 421 VAL A O 1
ATOM 2853 N N . PRO A 1 422 ? 27.597 2.337 -30.976 1.00 91.81 422 PRO A N 1
ATOM 2854 C CA . PRO A 1 422 ? 26.352 2.216 -30.209 1.00 91.81 422 PRO A CA 1
ATOM 2855 C C . PRO A 1 422 ? 25.382 3.378 -30.439 1.00 91.81 422 PRO A C 1
ATOM 2857 O O . PRO A 1 422 ? 24.175 3.168 -30.495 1.00 91.81 422 PRO A O 1
ATOM 2860 N N . ALA A 1 423 ? 25.911 4.588 -30.645 1.00 90.94 423 ALA A N 1
ATOM 2861 C CA . ALA A 1 423 ? 25.113 5.793 -30.867 1.00 90.94 423 ALA A CA 1
ATOM 2862 C C . ALA A 1 423 ? 24.202 5.710 -32.103 1.00 90.94 423 ALA A C 1
ATOM 2864 O O . ALA A 1 423 ? 23.170 6.372 -32.148 1.00 90.94 423 ALA A O 1
ATOM 2865 N N . THR A 1 424 ? 24.589 4.905 -33.093 1.00 90.56 424 THR A N 1
ATOM 2866 C CA . THR A 1 424 ? 23.919 4.807 -34.394 1.00 90.56 424 THR A CA 1
ATOM 2867 C C . THR A 1 424 ? 23.492 3.379 -34.739 1.00 90.56 424 THR A C 1
ATOM 2869 O O . THR A 1 424 ? 23.043 3.095 -35.848 1.00 90.56 424 THR A O 1
ATOM 2872 N N . HIS A 1 425 ? 23.654 2.433 -33.812 1.00 89.19 425 HIS A N 1
ATOM 2873 C CA . HIS A 1 425 ? 23.185 1.062 -33.964 1.00 89.19 425 HIS A CA 1
ATOM 2874 C C . HIS A 1 425 ? 21.844 0.899 -33.240 1.00 89.19 425 HIS A C 1
ATOM 2876 O O . HIS A 1 425 ? 21.705 1.282 -32.081 1.00 89.19 425 HIS A O 1
ATOM 2882 N N . VAL A 1 426 ? 20.853 0.326 -33.936 1.00 86.06 426 VAL A N 1
ATOM 2883 C CA . VAL A 1 426 ? 19.456 0.198 -33.461 1.00 86.06 426 VAL A CA 1
ATOM 2884 C C . VAL A 1 426 ? 18.736 1.558 -33.321 1.00 86.06 426 VAL A C 1
ATOM 2886 O O . VAL A 1 426 ? 17.747 1.689 -32.608 1.00 86.06 426 VAL A O 1
ATOM 2889 N N . ASP A 1 427 ? 19.174 2.586 -34.056 1.00 86.81 427 ASP A N 1
ATOM 2890 C CA . ASP A 1 427 ? 18.549 3.922 -34.043 1.00 86.81 427 ASP A CA 1
ATOM 2891 C C . ASP A 1 427 ? 17.363 4.071 -35.017 1.00 86.81 427 ASP A C 1
ATOM 2893 O O . ASP A 1 427 ? 16.681 5.099 -35.033 1.00 86.81 427 ASP A O 1
ATOM 2897 N N . GLY A 1 428 ? 17.091 3.039 -35.824 1.00 82.81 428 GLY A N 1
ATOM 2898 C CA . GLY A 1 428 ? 16.032 3.058 -36.827 1.00 82.81 428 GLY A CA 1
ATOM 2899 C C . GLY A 1 428 ? 16.428 3.453 -38.234 1.00 82.81 428 GLY A C 1
ATOM 2900 O O . GLY A 1 428 ? 15.593 3.373 -39.134 1.00 82.81 428 GLY A O 1
ATOM 2901 N N . THR A 1 429 ? 17.665 3.880 -38.436 1.00 82.94 429 THR A N 1
ATOM 2902 C CA . THR A 1 429 ? 18.150 4.413 -39.701 1.00 82.94 429 THR A CA 1
ATOM 2903 C C . THR A 1 429 ? 19.303 3.567 -40.230 1.00 82.94 429 THR A C 1
ATOM 2905 O O . THR A 1 429 ? 20.033 2.907 -39.493 1.00 82.94 429 THR A O 1
ATOM 2908 N N . ARG A 1 430 ? 19.427 3.497 -41.558 1.00 80.25 430 ARG A N 1
ATOM 2909 C CA . ARG A 1 430 ? 20.544 2.791 -42.192 1.00 80.25 430 ARG A CA 1
ATOM 2910 C C . ARG A 1 430 ? 21.688 3.776 -42.344 1.00 80.25 430 ARG A C 1
ATOM 2912 O O . ARG A 1 430 ? 21.618 4.648 -43.204 1.00 80.25 430 ARG A O 1
ATOM 2919 N N . GLN A 1 431 ? 22.734 3.600 -41.547 1.00 82.56 431 GLN A N 1
ATOM 2920 C CA . GLN A 1 431 ? 23.943 4.402 -41.684 1.00 82.56 431 GLN A CA 1
ATOM 2921 C C . GLN A 1 431 ? 24.718 3.952 -42.914 1.00 82.56 431 GLN A C 1
ATOM 2923 O O . GLN A 1 431 ? 25.321 2.877 -42.916 1.00 82.56 431 GLN A O 1
ATOM 2928 N N . LEU A 1 432 ? 24.650 4.755 -43.974 1.00 85.19 432 LEU A N 1
ATOM 2929 C CA . LEU A 1 432 ? 25.402 4.550 -45.202 1.00 85.19 432 LEU A CA 1
ATOM 2930 C C . LEU A 1 432 ? 26.242 5.788 -45.495 1.00 85.19 432 LEU A C 1
ATOM 2932 O O . LEU A 1 432 ? 25.743 6.912 -45.486 1.00 85.19 432 LEU A O 1
ATOM 2936 N N . GLN A 1 433 ? 27.523 5.573 -45.767 1.00 84.31 433 GLN A N 1
ATOM 2937 C CA . GLN A 1 433 ? 28.442 6.628 -46.152 1.00 84.31 433 GLN A CA 1
ATOM 2938 C C . GLN A 1 433 ? 28.011 7.225 -47.501 1.00 84.31 433 GLN A C 1
ATOM 2940 O O . GLN A 1 433 ? 27.593 6.475 -48.393 1.00 84.31 433 GLN A O 1
ATOM 2945 N N . PRO A 1 434 ? 28.165 8.548 -47.701 1.00 76.81 434 PRO A N 1
ATOM 2946 C CA . PRO A 1 434 ? 27.763 9.225 -48.937 1.00 76.81 434 PRO A CA 1
ATOM 2947 C C . PRO A 1 434 ? 28.350 8.602 -50.210 1.00 76.81 434 PRO A C 1
ATOM 2949 O O . PRO A 1 434 ? 27.712 8.630 -51.259 1.00 76.81 434 PRO A O 1
ATOM 2952 N N . ILE A 1 435 ? 29.524 7.966 -50.103 1.00 72.88 435 ILE A N 1
ATOM 2953 C CA . ILE A 1 435 ? 30.202 7.253 -51.195 1.00 72.88 435 ILE A CA 1
ATOM 2954 C C . ILE A 1 435 ? 29.363 6.128 -51.821 1.00 72.88 435 ILE A C 1
ATOM 2956 O O . ILE A 1 435 ? 29.657 5.725 -52.938 1.00 72.88 435 ILE A O 1
ATOM 2960 N N . VAL A 1 436 ? 28.338 5.613 -51.129 1.00 73.94 436 VAL A N 1
ATOM 2961 C CA . VAL A 1 436 ? 27.456 4.538 -51.623 1.00 73.94 436 VAL A CA 1
ATOM 2962 C C . VAL A 1 436 ? 26.239 5.088 -52.373 1.00 73.94 436 VAL A C 1
ATOM 2964 O O . VAL A 1 436 ? 25.659 4.366 -53.180 1.00 73.94 436 VAL A O 1
ATOM 2967 N N . GLY A 1 437 ? 25.870 6.363 -52.175 1.00 75.19 437 GLY A N 1
ATOM 2968 C CA . GLY A 1 437 ? 24.802 7.034 -52.931 1.00 75.19 437 GLY A CA 1
ATOM 2969 C C . GLY A 1 437 ? 23.466 6.276 -52.969 1.00 75.19 437 GLY A C 1
ATOM 2970 O O . GLY A 1 437 ? 22.733 6.386 -53.946 1.00 75.19 437 GLY A O 1
ATOM 2971 N N . TRP A 1 438 ? 23.171 5.437 -51.974 1.00 75.31 438 TRP A N 1
ATOM 2972 C CA . TRP A 1 438 ? 22.004 4.553 -51.993 1.00 75.31 438 TRP A CA 1
ATOM 2973 C C . TRP A 1 438 ? 20.698 5.335 -51.833 1.00 75.31 438 TRP A C 1
ATOM 2975 O O . TRP A 1 438 ? 20.496 6.032 -50.839 1.00 75.31 438 TRP A O 1
ATOM 2985 N N . ASN A 1 439 ? 19.777 5.149 -52.773 1.00 74.69 439 ASN A N 1
ATOM 2986 C CA . ASN A 1 439 ? 18.403 5.610 -52.691 1.00 74.69 439 ASN A CA 1
ATOM 2987 C C . ASN A 1 439 ? 17.495 4.428 -52.340 1.00 74.69 439 ASN A C 1
ATOM 2989 O O . ASN A 1 439 ? 17.279 3.520 -53.140 1.00 74.69 439 ASN A O 1
ATOM 2993 N N . ALA A 1 440 ? 16.934 4.455 -51.132 1.00 72.31 440 ALA A N 1
ATOM 2994 C CA . ALA A 1 440 ? 16.077 3.382 -50.639 1.00 72.31 440 ALA A CA 1
ATOM 2995 C C . ALA A 1 440 ? 14.708 3.302 -51.341 1.00 72.31 440 ALA A C 1
ATOM 2997 O O . ALA A 1 440 ? 14.122 2.222 -51.370 1.00 72.31 440 ALA A O 1
ATOM 2998 N N . ALA A 1 441 ? 14.202 4.409 -51.897 1.00 75.69 441 ALA A N 1
ATOM 2999 C CA . ALA A 1 441 ? 12.899 4.457 -52.561 1.00 75.69 441 ALA A CA 1
ATOM 3000 C C . ALA A 1 441 ? 12.956 3.819 -53.955 1.00 75.69 441 ALA A C 1
ATOM 3002 O O . ALA A 1 441 ? 12.102 3.007 -54.298 1.00 75.69 441 ALA A O 1
ATOM 3003 N N . SER A 1 442 ? 13.993 4.141 -54.728 1.00 74.94 442 SER A N 1
ATOM 3004 C CA . SER A 1 442 ? 14.240 3.549 -56.049 1.00 74.94 442 SER A CA 1
ATOM 3005 C C . SER A 1 442 ? 15.095 2.282 -56.002 1.00 74.94 442 SER A C 1
ATOM 3007 O O . SER A 1 442 ? 15.325 1.683 -57.047 1.00 74.94 442 SER A O 1
ATOM 3009 N N . ARG A 1 443 ? 15.586 1.894 -54.814 1.00 73.44 443 ARG A N 1
ATOM 3010 C CA . ARG A 1 443 ? 16.537 0.788 -54.602 1.00 73.44 443 ARG A CA 1
ATOM 3011 C C . ARG A 1 443 ? 17.775 0.873 -55.510 1.00 73.44 443 ARG A C 1
ATOM 3013 O O . ARG A 1 443 ? 18.334 -0.127 -55.940 1.00 73.44 443 ARG A O 1
ATOM 3020 N N . SER A 1 444 ? 18.239 2.088 -55.790 1.00 71.25 444 SER A N 1
ATOM 3021 C CA . SER A 1 444 ? 19.356 2.338 -56.707 1.00 71.25 444 SER A CA 1
ATOM 3022 C C . SER A 1 444 ? 20.570 2.912 -55.978 1.00 71.25 444 SER A C 1
ATOM 3024 O O . SER A 1 444 ? 20.423 3.677 -55.029 1.00 71.25 444 SER A O 1
ATOM 3026 N N . CYS A 1 445 ? 21.780 2.602 -56.443 1.00 71.94 445 CYS A N 1
ATOM 3027 C CA . CYS A 1 445 ? 23.015 3.233 -55.969 1.00 71.94 445 CYS A CA 1
ATOM 3028 C C . CYS A 1 445 ? 23.421 4.352 -56.936 1.00 71.94 445 CYS A C 1
ATOM 3030 O O . CYS A 1 445 ? 23.504 4.116 -58.135 1.00 71.94 445 CYS A O 1
ATOM 3032 N N . ALA A 1 446 ? 23.704 5.546 -56.421 1.00 69.31 446 ALA A N 1
ATOM 3033 C CA . ALA A 1 446 ? 24.156 6.702 -57.191 1.00 69.31 446 ALA A CA 1
ATOM 3034 C C . ALA A 1 446 ? 25.687 7.000 -57.248 1.00 69.31 446 ALA A C 1
ATOM 3036 O O . ALA A 1 446 ? 26.019 8.145 -57.552 1.00 69.31 446 ALA A O 1
ATOM 3037 N N . PRO A 1 447 ? 26.657 6.079 -57.025 1.00 65.75 447 PRO A N 1
ATOM 3038 C CA . PRO A 1 447 ? 28.073 6.362 -57.301 1.00 65.75 447 PRO A CA 1
ATOM 3039 C C . PRO A 1 447 ? 28.714 5.430 -58.341 1.00 65.75 447 PRO A C 1
ATOM 3041 O O . PRO A 1 447 ? 28.239 4.330 -58.624 1.00 65.75 447 PRO A O 1
ATOM 3044 N N . GLY A 1 448 ? 29.876 5.852 -58.854 1.00 57.81 448 GLY A N 1
ATOM 3045 C CA . GLY A 1 448 ? 30.606 5.260 -59.987 1.00 57.81 448 GLY A CA 1
ATOM 3046 C C . GLY A 1 448 ? 31.070 3.796 -59.887 1.00 57.81 448 GLY A C 1
ATOM 3047 O O . GLY A 1 448 ? 31.746 3.336 -60.800 1.00 57.81 448 GLY A O 1
ATOM 3048 N N . CYS A 1 449 ? 30.728 3.039 -58.837 1.00 68.75 449 CYS A N 1
ATOM 3049 C CA . CYS A 1 449 ? 31.105 1.624 -58.705 1.00 68.75 449 CYS A CA 1
ATOM 3050 C C . CYS A 1 449 ? 30.224 0.655 -59.516 1.00 68.75 449 CYS A C 1
ATOM 3052 O O . CYS A 1 449 ? 30.701 -0.423 -59.859 1.00 68.75 449 CYS A O 1
ATOM 3054 N N . HIS A 1 450 ? 28.962 1.015 -59.796 1.00 71.88 450 HIS A N 1
ATOM 3055 C CA . HIS A 1 450 ? 27.981 0.157 -60.500 1.00 71.88 450 HIS A CA 1
ATOM 3056 C C . HIS A 1 450 ? 27.414 0.801 -61.777 1.00 71.88 450 HIS A C 1
ATOM 3058 O O . HIS A 1 450 ? 26.466 0.293 -62.368 1.00 71.88 450 HIS A O 1
ATOM 3064 N N . GLY A 1 451 ? 27.980 1.930 -62.216 1.00 67.75 451 GLY A N 1
ATOM 3065 C CA . GLY A 1 451 ? 27.503 2.637 -63.407 1.00 67.75 451 GLY A CA 1
ATOM 3066 C C . GLY A 1 451 ? 26.029 3.055 -63.297 1.00 67.75 451 GLY A C 1
ATOM 3067 O O . GLY A 1 451 ? 25.625 3.618 -62.285 1.00 67.75 451 GLY A O 1
ATOM 3068 N N . GLY A 1 452 ? 25.242 2.804 -64.350 1.00 62.09 452 GLY A N 1
ATOM 3069 C CA . GLY A 1 452 ? 23.814 3.152 -64.435 1.00 62.09 452 GLY A CA 1
ATOM 3070 C C . GLY A 1 452 ? 22.837 2.019 -64.090 1.00 62.09 452 GLY A C 1
ATOM 3071 O O . GLY A 1 452 ? 21.667 2.105 -64.457 1.00 62.09 452 GLY A O 1
ATOM 3072 N N . GLU A 1 453 ? 23.296 0.936 -63.459 1.00 65.44 453 GLU A N 1
ATOM 3073 C CA . GLU A 1 453 ? 22.454 -0.230 -63.152 1.00 65.44 453 GLU A CA 1
ATOM 3074 C C . GLU A 1 453 ? 21.464 0.045 -61.994 1.00 65.44 453 GLU A C 1
ATOM 3076 O O . GLU A 1 453 ? 21.781 0.745 -61.028 1.00 65.44 453 GLU A O 1
ATOM 3081 N N . THR A 1 454 ? 20.250 -0.518 -62.083 1.00 60.19 454 THR A N 1
ATOM 3082 C CA . THR A 1 454 ? 19.166 -0.410 -61.078 1.00 60.19 454 THR A CA 1
ATOM 3083 C C . THR A 1 454 ? 18.853 -1.791 -60.484 1.00 60.19 454 THR A C 1
ATOM 3085 O O . THR A 1 454 ? 18.989 -2.790 -61.191 1.00 60.19 454 THR A O 1
ATOM 3088 N N . TRP A 1 455 ? 18.492 -1.869 -59.191 1.00 63.59 455 TRP A N 1
ATOM 3089 C CA . TRP A 1 455 ? 18.526 -3.118 -58.403 1.00 63.59 455 TRP A CA 1
ATOM 3090 C C . TRP A 1 455 ? 17.274 -3.385 -57.567 1.00 63.59 455 TRP A C 1
ATOM 3092 O O . TRP A 1 455 ? 16.705 -2.430 -56.996 1.00 63.59 455 TRP A O 1
#

Radius of gyration: 48.26 Å; chains: 1; bounding box: 114×63×172 Å

Sequence (455 aa):
MASTHRAALAALALLTATAACDQARPTLGEAGAGAEGDCTSCHGDATRSEASALLQAAPPRDAHGSASGPAVGAHQAHLHATAVSGPIACAECHAVPAQRLHSNGQVDLAFGALARAGGASPAFAGGTCSGVYCHGATLSGGSLTAPAWGGAGPLDCASCHGAPPPSHAAGATACATCHPGTVNADGTLNLAGGLHLNGVVDVNGAHPDGWSDPAQHGRAAKRDLSSCTACHGADYGGGTSGVSCNACHGGTAWQSNCTFCHGTKVAAYAAADLPKAAPPLGTQGETAVTDRAVGAHQKHLLATVSSPLACAECHAVPADLGHLDGAAQVTFGVAARRNGAAPAWNGTTCASTYCHGSIAGAAAPAPTWTSTAGTTCASCHLPQSGSGTSAYSGRHYLHVSSRGISCATCHGSGYTASAVVPATHVDGTRQLQPIVGWNAASRSCAPGCHGGETW

Foldseek 3Di:
DDDDDDDDDDDDDDDDDDDDDDDDDDDDDDDDDDDQDQLCVQAAAPPDDDPDSVLSNQHCAHSVRDNDDPSHACRVVQQDDDLQEHHDDPQQFADDDSDPPVPPPDTHTDHDDLQCAPNFDWDDDPQKIARGVLQQNVEAQAPARIDGGNDDDDDDPNNRYRVVHPLDDPPDQCPCLFCVLAAPRVRTGPNVSVPRSPNDDDTDDNDDPPCVPCLRVLVVCLQPVPVCCVQCNPQSCGRVNNDRPQVVLVHSQLFQALLNQAFADDPHDDPVCVLRSQDCAFNNGHNALLDLRRFCSCCQQVPPQAHRDDPQQFADDDRGPPVSNPDDGTDGDDLQCAPNFDWDDDSFWIARGLVAHVAPQAPGRIDTRSDPDDDAPSNRAQQCDDQDCSRHPDRVSCVCPVVVHAPCQFQNPQDGSHTDDRHPGSPNDRRGDVQQCADPVQRDTDHDPPPPDGD

pLDDT: mean 81.42, std 14.68, range [29.09, 95.44]